Protein AF-A0A0V8QBP0-F1 (afdb_monomer_lite)

Foldseek 3Di:
DVPPDDPVVVVLVVVVVVVVVCCVPVVDPDDDDDDPVNQDPVNVVVVVVVVVVVVPPPPCLAPPDDLVPQDADADADLQAAGHWHDDDPVPLPDDDDLLVRGDALVSHYDQDPDPCLLALCVVVDPNDPVCVCLQQPFAVLQDLDADPSHVVRLSVLVSNQQVVCCVPPNPDDLAGDPSSLVNLLSLLLQLLSSRQSSQQLAFHFQPPPDCPDPDDDPDDRTHGPDDDDDDDDDPPPDPPAHNLSVLVSVVLVVVCVQPGPSSSSSSSSQSNRGGNNNHQWNDDPPDQWIAGSRRSDIDGDPDACVQKAFPVNDFEKEFQAFEFEPADQQAPVQQADGQFGFWTWIWTWIAGNPPRDIDTLIAIATLLRVLVCQCVVVHHYPQWHDDPLFIGGPQWFNLVHHYDYLVVVVCCVVPVPRVRSDPRYDDDPLQVVLCVVLVLPPDDRDHPSRLCRPQSNDNCLVVLLVQQEDQDPVRNVVSVVVVSHPGPSSRLSSLLVVLVSQLSNQLHGDHNDRVGTPRNSSSSSVVSCVVSVPPDSNVSNDDDDPDPDDDDDDDDDDDDDDDDDDDDDDDDDDDDDDDDDDDDDDDDDDDDDDDDADDAAQADADDPQFAKAFEAEPVRDGFFIWTWDWDWDQDPNDTDIAIAIETDGPVVVVPDDPVRHDYYDYPVVCVVLVVVVVVCVVVSNSVRRRYHYNDPVRVVSVVVVVVVSSVVVVPD

Structure (mmCIF, N/CA/C/O backbone):
data_AF-A0A0V8QBP0-F1
#
_entry.id   AF-A0A0V8QBP0-F1
#
loop_
_atom_site.group_PDB
_atom_site.id
_atom_site.type_symbol
_atom_site.label_atom_id
_atom_site.label_alt_id
_atom_site.label_comp_id
_atom_site.label_asym_id
_atom_site.label_entity_id
_atom_site.label_seq_id
_atom_site.pdbx_PDB_ins_code
_atom_site.Cartn_x
_atom_site.Cartn_y
_atom_site.Cartn_z
_atom_site.occupancy
_atom_site.B_iso_or_equiv
_atom_site.auth_seq_id
_atom_site.auth_comp_id
_atom_site.auth_asym_id
_atom_site.auth_atom_id
_atom_site.pdbx_PDB_model_num
ATOM 1 N N . MET A 1 1 ? 26.685 -10.539 -33.419 1.00 32.50 1 MET A N 1
ATOM 2 C CA . MET A 1 1 ? 27.625 -10.975 -34.487 1.00 32.50 1 MET A CA 1
ATOM 3 C C . MET A 1 1 ? 27.612 -10.022 -35.708 1.00 32.50 1 MET A C 1
ATOM 5 O O . MET A 1 1 ? 27.746 -10.480 -36.832 1.00 32.50 1 MET A O 1
ATOM 9 N N . ILE A 1 2 ? 27.546 -8.697 -35.481 1.00 26.34 2 ILE A N 1
ATOM 10 C CA . ILE A 1 2 ? 27.869 -7.609 -36.445 1.00 26.34 2 ILE A CA 1
ATOM 11 C C . ILE A 1 2 ? 29.167 -6.901 -35.980 1.00 26.34 2 ILE A C 1
ATOM 13 O O . ILE A 1 2 ? 29.446 -5.753 -36.273 1.00 26.34 2 ILE A O 1
ATOM 17 N N . SER A 1 3 ? 30.009 -7.604 -35.218 1.00 26.55 3 SER A N 1
ATOM 18 C CA . SER A 1 3 ? 31.314 -7.104 -34.760 1.00 26.55 3 SER A CA 1
ATOM 19 C C . SER A 1 3 ? 32.488 -7.785 -35.467 1.00 26.55 3 SER A C 1
ATOM 21 O O . SER A 1 3 ? 33.617 -7.735 -34.985 1.00 26.55 3 SER A O 1
ATOM 23 N N . LYS A 1 4 ? 32.250 -8.455 -36.608 1.00 28.00 4 LYS A N 1
ATOM 24 C CA . LYS A 1 4 ? 33.316 -9.187 -37.316 1.00 28.00 4 LYS A CA 1
ATOM 25 C C . LYS A 1 4 ? 33.377 -9.067 -38.839 1.00 28.00 4 LYS A C 1
ATOM 27 O O . LYS A 1 4 ? 34.291 -9.640 -39.417 1.00 28.00 4 LYS A O 1
ATOM 32 N N . TYR A 1 5 ? 32.500 -8.288 -39.466 1.00 27.28 5 TYR A N 1
ATOM 33 C CA . TYR A 1 5 ? 32.672 -7.864 -40.858 1.00 27.28 5 TYR A CA 1
ATOM 34 C C . TYR A 1 5 ? 32.459 -6.354 -40.917 1.00 27.28 5 TYR A C 1
ATOM 36 O O . TYR A 1 5 ? 31.420 -5.851 -40.498 1.00 27.28 5 TYR A O 1
ATOM 44 N N . GLY A 1 6 ? 33.519 -5.641 -41.292 1.00 29.17 6 GLY A N 1
ATOM 45 C CA . GLY A 1 6 ? 33.642 -4.200 -41.136 1.00 29.17 6 GLY A CA 1
ATOM 46 C C . GLY A 1 6 ? 32.717 -3.423 -42.064 1.00 29.17 6 GLY A C 1
ATOM 47 O O . GLY A 1 6 ? 32.607 -3.703 -43.255 1.00 29.17 6 GLY A O 1
ATOM 48 N N . THR A 1 7 ? 32.134 -2.361 -41.520 1.00 38.59 7 THR A N 1
ATOM 49 C CA . THR A 1 7 ? 31.443 -1.284 -42.241 1.00 38.59 7 THR A CA 1
ATOM 50 C C . THR A 1 7 ? 32.317 -0.599 -43.311 1.00 38.59 7 THR A C 1
ATOM 52 O O . THR A 1 7 ? 31.795 0.114 -44.167 1.00 38.59 7 THR A O 1
ATOM 55 N N . GLU A 1 8 ? 33.629 -0.852 -43.343 1.00 36.03 8 GLU A N 1
ATOM 56 C CA . GLU A 1 8 ? 34.547 -0.382 -44.391 1.00 36.03 8 GLU A CA 1
ATOM 57 C C . GLU A 1 8 ? 34.408 -1.137 -45.729 1.00 36.03 8 GLU A C 1
ATOM 59 O O . GLU A 1 8 ? 34.536 -0.512 -46.785 1.00 36.03 8 GLU A O 1
ATOM 64 N N . GLU A 1 9 ? 34.094 -2.441 -45.729 1.00 32.12 9 GLU A N 1
ATOM 65 C CA . GLU A 1 9 ? 33.969 -3.232 -46.969 1.00 32.12 9 GLU A CA 1
ATOM 66 C C . GLU A 1 9 ? 32.659 -2.925 -47.705 1.00 32.12 9 GLU A C 1
ATOM 68 O O . GLU A 1 9 ? 32.695 -2.610 -48.891 1.00 32.12 9 GLU A O 1
ATOM 73 N N . ALA A 1 10 ? 31.521 -2.876 -47.004 1.00 33.66 10 ALA A N 1
ATOM 74 C CA . ALA A 1 10 ? 30.214 -2.594 -47.615 1.00 33.66 10 ALA A CA 1
ATOM 75 C C . ALA A 1 10 ? 30.129 -1.182 -48.240 1.00 33.66 10 ALA A C 1
ATOM 77 O O . ALA A 1 10 ? 29.537 -0.985 -49.304 1.00 33.66 10 ALA A O 1
ATOM 78 N N . SER A 1 11 ? 30.789 -0.200 -47.618 1.00 39.66 11 SER A N 1
ATOM 79 C CA . SER A 1 11 ? 30.909 1.174 -48.132 1.00 39.66 11 SER A CA 1
ATOM 80 C C . SER A 1 11 ? 31.792 1.244 -49.383 1.00 39.66 11 SER A C 1
ATOM 82 O O . SER A 1 11 ? 31.509 1.980 -50.332 1.00 39.66 11 SER A O 1
ATOM 84 N N . SER A 1 12 ? 32.864 0.450 -49.394 1.00 35.91 12 SER A N 1
ATOM 85 C CA . SER A 1 12 ? 33.814 0.363 -50.501 1.00 35.91 12 SER A CA 1
ATOM 86 C C . SER A 1 12 ? 33.233 -0.401 -51.688 1.00 35.91 12 SER A C 1
ATOM 88 O O . SER A 1 12 ? 33.460 0.006 -52.826 1.00 35.91 12 SER A O 1
ATOM 90 N N . GLU A 1 13 ? 32.451 -1.453 -51.438 1.00 38.34 13 GLU A N 1
ATOM 91 C CA . GLU A 1 13 ? 31.750 -2.265 -52.438 1.00 38.34 13 GLU A CA 1
ATOM 92 C C . GLU A 1 13 ? 30.612 -1.497 -53.121 1.00 38.34 13 GLU A C 1
ATOM 94 O O . GLU A 1 13 ? 30.486 -1.567 -54.343 1.00 38.34 13 GLU A O 1
ATOM 99 N N . ALA A 1 14 ? 29.851 -0.676 -52.390 1.00 40.12 14 ALA A N 1
ATOM 100 C CA . ALA A 1 14 ? 28.838 0.205 -52.982 1.00 40.12 14 ALA A CA 1
ATOM 101 C C . ALA A 1 14 ? 29.464 1.296 -53.879 1.00 40.12 14 ALA A C 1
ATOM 103 O O . ALA A 1 14 ? 28.971 1.589 -54.976 1.00 40.12 14 ALA A O 1
ATOM 104 N N . LEU A 1 15 ? 30.604 1.859 -53.459 1.00 40.72 15 LEU A N 1
ATOM 105 C CA . LEU A 1 15 ? 31.385 2.808 -54.258 1.00 40.72 15 LEU A CA 1
ATOM 106 C C . LEU A 1 15 ? 32.004 2.128 -55.497 1.00 40.72 15 LEU A C 1
ATOM 108 O O . LEU A 1 15 ? 32.013 2.695 -56.589 1.00 40.72 15 LEU A O 1
ATOM 112 N N . LEU A 1 16 ? 32.493 0.895 -55.337 1.00 41.16 16 LEU A N 1
ATOM 113 C CA . LEU A 1 16 ? 33.014 0.023 -56.395 1.00 41.16 16 LEU A CA 1
ATOM 114 C C . LEU A 1 16 ? 31.950 -0.323 -57.436 1.00 41.16 16 LEU A C 1
ATOM 116 O O . LEU A 1 16 ? 32.213 -0.148 -58.621 1.00 41.16 16 LEU A O 1
ATOM 120 N N . ALA A 1 17 ? 30.760 -0.745 -57.009 1.00 42.69 17 ALA A N 1
ATOM 121 C CA . ALA A 1 17 ? 29.643 -1.088 -57.885 1.00 42.69 17 ALA A CA 1
ATOM 122 C C . ALA A 1 17 ? 29.176 0.126 -58.703 1.00 42.69 17 ALA A C 1
ATOM 124 O O . ALA A 1 17 ? 28.944 0.021 -59.908 1.00 42.69 17 ALA A O 1
ATOM 125 N N . THR A 1 18 ? 29.143 1.308 -58.078 1.00 42.66 18 THR A N 1
ATOM 126 C CA . THR A 1 18 ? 28.829 2.578 -58.750 1.00 42.66 18 THR A CA 1
ATOM 127 C C . THR A 1 18 ? 29.888 2.943 -59.802 1.00 42.66 18 THR A C 1
ATOM 129 O O . THR A 1 18 ? 29.560 3.346 -60.922 1.00 42.66 18 THR A O 1
ATOM 132 N N . LEU A 1 19 ? 31.174 2.765 -59.478 1.00 44.19 19 LEU A N 1
ATOM 133 C CA . LEU A 1 19 ? 32.294 3.045 -60.384 1.00 44.19 19 LEU A CA 1
ATOM 134 C C . LEU A 1 19 ? 32.425 2.024 -61.529 1.00 44.19 19 LEU A C 1
ATOM 136 O O . LEU A 1 19 ? 32.733 2.428 -62.653 1.00 44.19 19 LEU A O 1
ATOM 140 N N . ASP A 1 20 ? 32.175 0.736 -61.279 1.00 43.06 20 ASP A N 1
ATOM 141 C CA . ASP A 1 20 ? 32.227 -0.325 -62.294 1.00 43.06 20 ASP A CA 1
ATOM 142 C C . ASP A 1 20 ? 31.045 -0.242 -63.265 1.00 43.06 20 ASP A C 1
ATOM 144 O O . ASP A 1 20 ? 31.242 -0.415 -64.469 1.00 43.06 20 ASP A O 1
ATOM 148 N N . TYR A 1 21 ? 29.855 0.153 -62.800 1.00 42.12 21 TYR A N 1
ATOM 149 C CA . TYR A 1 21 ? 28.716 0.458 -63.671 1.00 42.12 21 TYR A CA 1
ATOM 150 C C . TYR A 1 21 ? 29.011 1.648 -64.606 1.00 42.12 21 TYR A C 1
ATOM 152 O O . TYR A 1 21 ? 28.792 1.568 -65.819 1.00 42.12 21 TYR A O 1
ATOM 160 N N . CYS A 1 22 ? 29.620 2.720 -64.082 1.00 39.38 22 CYS A N 1
ATOM 161 C CA . CYS A 1 22 ? 30.033 3.878 -64.887 1.00 39.38 22 CYS A CA 1
ATOM 162 C C . CYS A 1 22 ? 31.108 3.515 -65.925 1.00 39.38 22 CYS A C 1
ATOM 164 O O . CYS A 1 22 ? 31.083 4.008 -67.053 1.00 39.38 22 CYS A O 1
ATOM 166 N N . LYS A 1 23 ? 32.038 2.620 -65.575 1.00 41.31 23 LYS A N 1
ATOM 167 C CA . LYS A 1 23 ? 33.075 2.119 -66.489 1.00 41.31 23 LYS A CA 1
ATOM 168 C C . LYS A 1 23 ? 32.512 1.208 -67.580 1.00 41.31 23 LYS A C 1
ATOM 170 O O . LYS A 1 23 ? 32.940 1.309 -68.729 1.00 41.31 23 LYS A O 1
ATOM 175 N N . TYR A 1 24 ? 31.582 0.325 -67.221 1.00 37.59 24 TYR A N 1
ATOM 176 C CA . TYR A 1 24 ? 31.055 -0.715 -68.104 1.00 37.59 24 TYR A CA 1
ATOM 177 C C . TYR A 1 24 ? 30.018 -0.186 -69.106 1.00 37.59 24 TYR A C 1
ATOM 179 O O . TYR A 1 24 ? 29.959 -0.680 -70.231 1.00 37.59 24 TYR A O 1
ATOM 187 N N . HIS A 1 25 ? 29.231 0.837 -68.754 1.00 37.62 25 HIS A N 1
ATOM 188 C CA . HIS A 1 25 ? 28.174 1.355 -69.636 1.00 37.62 25 HIS A CA 1
ATOM 189 C C . HIS A 1 25 ? 28.505 2.648 -70.383 1.00 37.62 25 HIS A C 1
ATOM 191 O O . HIS A 1 25 ? 27.917 2.887 -71.436 1.00 37.62 25 HIS A O 1
ATOM 197 N N . LEU A 1 26 ? 29.460 3.457 -69.914 1.00 38.53 26 LEU A N 1
ATOM 198 C CA . LEU A 1 26 ? 29.772 4.743 -70.558 1.00 38.53 26 LEU A CA 1
ATOM 199 C C . LEU A 1 26 ? 31.057 4.723 -71.395 1.00 38.53 26 LEU A C 1
ATOM 201 O O . LEU A 1 26 ? 31.324 5.680 -72.115 1.00 38.53 26 LEU A O 1
ATOM 205 N N . GLY A 1 27 ? 31.859 3.653 -71.333 1.00 39.88 27 GLY A N 1
ATOM 206 C CA . GLY A 1 27 ? 33.025 3.455 -72.207 1.00 39.88 27 GLY A CA 1
ATOM 207 C C . GLY A 1 27 ? 34.069 4.585 -72.188 1.00 39.88 27 GLY A C 1
ATOM 208 O O . GLY A 1 27 ? 34.826 4.729 -73.146 1.00 39.88 27 GLY A O 1
ATOM 209 N N . CYS A 1 28 ? 34.111 5.414 -71.141 1.00 36.81 28 CYS A N 1
ATOM 210 C CA . CYS A 1 28 ? 34.934 6.624 -71.103 1.00 36.81 28 CYS A CA 1
ATOM 211 C C . CYS A 1 28 ? 36.284 6.404 -70.403 1.00 36.81 28 CYS A C 1
ATOM 213 O O . CYS A 1 28 ? 36.354 5.957 -69.260 1.00 36.81 28 CYS A O 1
ATOM 215 N N . THR A 1 29 ? 37.366 6.788 -71.084 1.00 34.78 29 THR A N 1
ATOM 216 C CA . THR A 1 29 ? 38.753 6.840 -70.580 1.00 34.78 29 THR A CA 1
ATOM 217 C C . THR A 1 29 ? 39.178 8.240 -70.112 1.00 34.78 29 THR A C 1
ATOM 219 O O . THR A 1 29 ? 40.355 8.468 -69.835 1.00 34.78 29 THR A O 1
ATOM 222 N N . THR A 1 30 ? 38.242 9.182 -69.975 1.00 32.78 30 THR A N 1
ATOM 223 C CA . THR A 1 30 ? 38.487 10.558 -69.511 1.00 32.78 30 THR A CA 1
ATOM 224 C C . THR A 1 30 ? 37.478 10.982 -68.434 1.00 32.78 30 THR A C 1
ATOM 226 O O . THR A 1 30 ? 36.337 10.518 -68.453 1.00 32.78 30 THR A O 1
ATOM 229 N N . PRO A 1 31 ? 37.879 11.830 -67.463 1.00 33.97 31 PRO A N 1
ATOM 230 C CA . PRO A 1 31 ? 37.050 12.152 -66.304 1.00 33.97 31 PRO A CA 1
ATOM 231 C C . PRO A 1 31 ? 35.886 13.074 -66.691 1.00 33.97 31 PRO A C 1
ATOM 233 O O . PRO A 1 31 ? 36.098 14.178 -67.189 1.00 33.97 31 PRO A O 1
ATOM 236 N N . TYR A 1 32 ? 34.659 12.613 -66.443 1.00 32.12 32 TYR A N 1
ATOM 237 C CA . TYR A 1 32 ? 33.412 13.355 -66.646 1.00 32.12 32 TYR A CA 1
ATOM 238 C C . TYR A 1 32 ? 32.891 13.871 -65.296 1.00 32.12 32 TYR A C 1
ATOM 240 O O . TYR A 1 32 ? 32.918 13.146 -64.300 1.00 32.12 32 TYR A O 1
ATOM 248 N N . SER A 1 33 ? 32.417 15.116 -65.242 1.00 32.59 33 SER A N 1
ATOM 249 C CA . SER A 1 33 ? 31.764 15.667 -64.048 1.00 32.59 33 SER A CA 1
ATOM 250 C C . SER A 1 33 ? 30.331 15.143 -63.959 1.00 32.59 33 SER A C 1
ATOM 252 O O . SER A 1 33 ? 29.507 15.438 -64.823 1.00 32.59 33 SER A O 1
ATOM 254 N N . ILE A 1 34 ? 30.032 14.359 -62.923 1.00 34.88 34 ILE A N 1
ATOM 255 C CA . ILE A 1 34 ? 28.669 13.912 -62.621 1.00 34.88 34 ILE A CA 1
ATOM 256 C C . ILE A 1 34 ? 27.937 15.085 -61.961 1.00 34.88 34 ILE A C 1
ATOM 258 O O . ILE A 1 34 ? 28.209 15.427 -60.813 1.00 34.88 34 ILE A O 1
ATOM 262 N N . THR A 1 35 ? 27.038 15.736 -62.695 1.00 34.62 35 THR A N 1
ATOM 263 C CA . THR A 1 35 ? 26.031 16.644 -62.132 1.00 34.62 35 THR A CA 1
ATOM 264 C C . THR A 1 35 ? 24.774 15.849 -61.768 1.00 34.62 35 THR A C 1
ATOM 266 O O . THR A 1 35 ? 24.505 14.809 -62.366 1.00 34.62 35 THR A O 1
ATOM 269 N N . ILE A 1 36 ? 23.998 16.331 -60.787 1.00 35.78 36 ILE A N 1
ATOM 270 C CA . ILE A 1 36 ? 22.762 15.693 -60.272 1.00 35.78 36 ILE A CA 1
ATOM 271 C C . ILE A 1 36 ? 21.750 15.370 -61.390 1.00 35.78 36 ILE A C 1
ATOM 273 O O . ILE A 1 36 ? 20.973 14.429 -61.272 1.00 35.78 36 ILE A O 1
ATOM 277 N N . GLU A 1 37 ? 21.805 16.095 -62.506 1.00 36.41 37 GLU A N 1
ATOM 278 C CA . GLU A 1 37 ? 20.960 15.894 -63.689 1.00 36.41 37 GLU A CA 1
ATOM 279 C C . GLU A 1 37 ? 21.297 14.620 -64.495 1.00 36.41 37 GLU A C 1
ATOM 281 O O . GLU A 1 37 ? 20.485 14.183 -65.305 1.00 36.41 37 GLU A O 1
ATOM 286 N N . ASN A 1 38 ? 22.464 14.002 -64.264 1.00 37.41 38 ASN A N 1
ATOM 287 C CA . ASN A 1 38 ? 22.955 12.830 -65.006 1.00 37.41 38 ASN A CA 1
ATOM 288 C C . ASN A 1 38 ? 22.747 11.496 -64.268 1.00 37.41 38 ASN A C 1
ATOM 290 O O . ASN A 1 38 ? 23.162 10.447 -64.761 1.00 37.41 38 ASN A O 1
ATOM 294 N N . ILE A 1 39 ? 22.141 11.525 -63.081 1.00 42.56 39 ILE A N 1
ATOM 295 C CA . ILE A 1 39 ? 21.804 10.325 -62.316 1.00 42.56 39 ILE A CA 1
ATOM 296 C C . ILE A 1 39 ? 20.421 9.871 -62.784 1.00 42.56 39 ILE A C 1
ATOM 298 O O . ILE A 1 39 ? 19.451 10.617 -62.640 1.00 42.56 39 ILE A O 1
ATOM 302 N N . SER A 1 40 ? 20.315 8.678 -63.383 1.00 43.34 40 SER A N 1
ATOM 303 C CA . SER A 1 40 ? 19.011 8.200 -63.846 1.00 43.34 40 SER A CA 1
ATOM 304 C C . SER A 1 40 ? 18.054 8.060 -62.648 1.00 43.34 40 SER A C 1
ATOM 306 O O . SER A 1 40 ? 18.477 7.641 -61.564 1.00 43.34 40 SER A O 1
ATOM 308 N N . PRO A 1 41 ? 16.760 8.390 -62.808 1.00 45.94 41 PRO A N 1
ATOM 309 C CA . PRO A 1 41 ? 15.767 8.200 -61.750 1.00 45.94 41 PRO A CA 1
ATOM 310 C C . PRO A 1 41 ? 15.718 6.754 -61.233 1.00 45.94 41 PRO A C 1
ATOM 312 O O . PRO A 1 41 ? 15.451 6.531 -60.056 1.00 45.94 41 PRO A O 1
ATOM 315 N N . GLU A 1 42 ? 16.024 5.790 -62.105 1.00 44.88 42 GLU A N 1
ATOM 316 C CA . GLU A 1 42 ? 16.112 4.360 -61.793 1.00 44.88 42 GLU A CA 1
ATOM 317 C C . GLU A 1 42 ? 17.299 4.052 -60.874 1.00 44.88 42 GLU A C 1
ATOM 319 O O . GLU A 1 42 ? 17.108 3.405 -59.852 1.00 44.88 42 GLU A O 1
ATOM 324 N N . PHE A 1 43 ? 18.487 4.608 -61.139 1.00 43.00 43 PHE A N 1
ATOM 325 C CA . PHE A 1 43 ? 19.648 4.447 -60.259 1.00 43.00 43 PHE A CA 1
ATOM 326 C C . PHE A 1 43 ? 19.409 5.070 -58.878 1.00 43.00 43 PHE A C 1
ATOM 328 O O . PHE A 1 43 ? 19.779 4.490 -57.857 1.00 43.00 43 PHE A O 1
ATOM 335 N N . PHE A 1 44 ? 18.761 6.240 -58.820 1.00 43.59 44 PHE A N 1
ATOM 336 C CA . PHE A 1 44 ? 18.409 6.872 -57.546 1.00 43.59 44 PHE A CA 1
ATOM 337 C C . PHE A 1 44 ? 17.381 6.041 -56.765 1.00 43.59 44 PHE A C 1
ATOM 339 O O . PHE A 1 44 ? 17.505 5.899 -55.550 1.00 43.59 44 PHE A O 1
ATOM 346 N N . ALA A 1 45 ? 16.393 5.459 -57.449 1.00 46.69 45 ALA A N 1
ATOM 347 C CA . ALA A 1 45 ? 15.400 4.584 -56.835 1.00 46.69 45 ALA A CA 1
ATOM 348 C C . ALA A 1 45 ? 16.010 3.261 -56.340 1.00 46.69 45 ALA A C 1
ATOM 350 O O . ALA A 1 45 ? 15.733 2.858 -55.214 1.00 46.69 45 ALA A O 1
ATOM 351 N N . GLU A 1 46 ? 16.878 2.622 -57.128 1.00 45.41 46 GLU A N 1
ATOM 352 C CA . GLU A 1 46 ? 17.554 1.370 -56.761 1.00 45.41 46 GLU A CA 1
ATOM 353 C C . GLU A 1 46 ? 18.552 1.567 -55.616 1.00 45.41 46 GLU A C 1
ATOM 355 O O . GLU A 1 46 ? 18.570 0.783 -54.671 1.00 45.41 46 GLU A O 1
ATOM 360 N N . THR A 1 47 ? 19.329 2.654 -55.640 1.00 42.34 47 THR A N 1
ATOM 361 C CA . THR A 1 47 ? 20.279 2.976 -54.562 1.00 42.34 47 THR A CA 1
ATOM 362 C C . THR A 1 47 ? 19.547 3.329 -53.272 1.00 42.34 47 THR A C 1
ATOM 364 O O . THR A 1 47 ? 19.966 2.924 -52.193 1.00 42.34 47 THR A O 1
ATOM 367 N N . ARG A 1 48 ? 18.421 4.047 -53.367 1.00 42.91 48 ARG A N 1
ATOM 368 C CA . ARG A 1 48 ? 17.559 4.328 -52.217 1.00 42.91 48 ARG A CA 1
ATOM 369 C C . ARG A 1 48 ? 16.954 3.049 -51.647 1.00 42.91 48 ARG A C 1
ATOM 371 O O . ARG A 1 48 ? 17.045 2.857 -50.445 1.00 42.91 48 ARG A O 1
ATOM 378 N N . ALA A 1 49 ? 16.420 2.165 -52.488 1.00 45.75 49 ALA A N 1
ATOM 379 C CA . ALA A 1 49 ? 15.875 0.879 -52.055 1.00 45.75 49 ALA A CA 1
ATOM 380 C C . ALA A 1 49 ? 16.950 -0.020 -51.419 1.00 45.75 49 ALA A C 1
ATOM 382 O O . ALA A 1 49 ? 16.684 -0.696 -50.431 1.00 45.75 49 ALA A O 1
ATOM 383 N N . PHE A 1 50 ? 18.180 0.008 -51.939 1.00 42.72 50 PHE A N 1
ATOM 384 C CA . PHE A 1 50 ? 19.314 -0.720 -51.376 1.00 42.72 50 PHE A CA 1
ATOM 385 C C . PHE A 1 50 ? 19.779 -0.135 -50.032 1.00 42.72 50 PHE A C 1
ATOM 387 O O . PHE A 1 50 ? 19.956 -0.881 -49.073 1.00 42.72 50 PHE A O 1
ATOM 394 N N . LEU A 1 51 ? 19.911 1.190 -49.910 1.00 39.94 51 LEU A N 1
ATOM 395 C CA . LEU A 1 51 ? 20.242 1.851 -48.641 1.00 39.94 51 LEU A CA 1
ATOM 396 C C . LEU A 1 51 ? 19.130 1.688 -47.596 1.00 39.94 51 LEU A C 1
ATOM 398 O O . LEU A 1 51 ? 19.429 1.454 -46.431 1.00 39.94 51 LEU A O 1
ATOM 402 N N . GLU A 1 52 ? 17.862 1.748 -48.008 1.00 40.72 52 GLU A N 1
ATOM 403 C CA . GLU A 1 52 ? 16.715 1.409 -47.160 1.00 40.72 52 GLU A CA 1
ATOM 404 C C . GLU A 1 52 ? 16.788 -0.067 -46.737 1.00 40.72 52 GLU A C 1
ATOM 406 O O . GLU A 1 52 ? 16.583 -0.356 -45.565 1.00 40.72 52 GLU A O 1
ATOM 411 N N . SER A 1 53 ? 17.196 -0.990 -47.619 1.00 40.47 53 SER A N 1
ATOM 412 C CA . SER A 1 53 ? 17.394 -2.407 -47.264 1.00 40.47 53 SER A CA 1
ATOM 413 C C . SER A 1 53 ? 18.571 -2.661 -46.309 1.00 40.47 53 SER A C 1
ATOM 415 O O . SER A 1 53 ? 18.531 -3.621 -45.545 1.00 40.47 53 SER A O 1
ATOM 417 N N . LEU A 1 54 ? 19.591 -1.794 -46.312 1.00 37.75 54 LEU A N 1
ATOM 418 C CA . LEU A 1 54 ? 20.724 -1.838 -45.378 1.00 37.75 54 LEU A CA 1
ATOM 419 C C . LEU A 1 54 ? 20.400 -1.164 -44.035 1.00 37.75 54 LEU A C 1
ATOM 421 O O . LEU A 1 54 ? 20.899 -1.599 -43.003 1.00 37.75 54 LEU A O 1
ATOM 425 N N . ALA A 1 55 ? 19.550 -0.133 -44.031 1.00 39.41 55 ALA A N 1
ATOM 426 C CA . ALA A 1 55 ? 19.009 0.481 -42.817 1.00 39.41 55 ALA A CA 1
ATOM 427 C C . ALA A 1 55 ? 17.927 -0.388 -42.140 1.00 39.41 55 ALA A C 1
ATOM 429 O O . ALA A 1 55 ? 17.629 -0.189 -40.966 1.00 39.41 55 ALA A O 1
ATOM 430 N N . LEU A 1 56 ? 17.356 -1.350 -42.877 1.00 38.31 56 LEU A N 1
ATOM 431 C CA . LEU A 1 56 ? 16.302 -2.275 -42.445 1.00 38.31 56 LEU A CA 1
ATOM 432 C C . LEU A 1 56 ? 16.799 -3.689 -42.116 1.00 38.31 56 LEU A C 1
ATOM 434 O O . LEU A 1 56 ? 15.976 -4.598 -41.994 1.00 38.31 56 LEU A O 1
ATOM 438 N N . SER A 1 57 ? 18.098 -3.918 -41.897 1.00 41.31 57 SER A N 1
ATOM 439 C CA . SER A 1 57 ? 18.451 -5.057 -41.045 1.00 41.31 57 SER A CA 1
ATOM 440 C C . SER A 1 57 ? 18.079 -4.679 -39.611 1.00 41.31 57 SER A C 1
ATOM 442 O O . SER A 1 57 ? 18.938 -4.268 -38.832 1.00 41.31 57 SER A O 1
ATOM 444 N N . GLU A 1 58 ? 16.781 -4.734 -39.295 1.00 46.94 58 GLU A N 1
ATOM 445 C CA . GLU A 1 58 ? 16.277 -4.698 -37.928 1.00 46.94 58 GLU A CA 1
ATOM 446 C C . GLU A 1 58 ? 17.101 -5.716 -37.146 1.00 46.94 58 GLU A C 1
ATOM 448 O O . GLU A 1 58 ? 16.992 -6.926 -37.358 1.00 46.94 58 GLU A O 1
ATOM 453 N N . VAL A 1 59 ? 17.987 -5.238 -36.274 1.00 49.81 59 VAL A N 1
ATOM 454 C CA . VAL A 1 59 ? 18.524 -6.100 -35.234 1.00 49.81 59 VAL A CA 1
ATOM 455 C C . VAL A 1 59 ? 17.319 -6.400 -34.360 1.00 49.81 59 VAL A C 1
ATOM 457 O O . VAL A 1 59 ? 16.898 -5.568 -33.562 1.00 49.81 59 VAL A O 1
ATOM 460 N N . THR A 1 60 ? 16.673 -7.539 -34.597 1.00 56.84 60 THR A N 1
ATOM 461 C CA . THR A 1 60 ? 15.527 -7.965 -33.802 1.00 56.84 60 THR A CA 1
ATOM 462 C C . THR A 1 60 ? 16.060 -8.353 -32.431 1.00 56.84 60 THR A C 1
ATOM 464 O O . THR A 1 60 ? 16.539 -9.467 -32.223 1.00 56.84 60 THR A O 1
ATOM 467 N N . VAL A 1 61 ? 16.033 -7.382 -31.521 1.00 67.69 61 VAL A N 1
ATOM 468 C CA . VAL A 1 61 ? 16.394 -7.521 -30.105 1.00 67.69 61 VAL A CA 1
ATOM 469 C C . VAL A 1 61 ? 15.472 -8.528 -29.414 1.00 67.69 61 VAL A C 1
ATOM 471 O O . VAL A 1 61 ? 15.883 -9.249 -28.510 1.00 67.69 61 VAL A O 1
ATOM 474 N N . PHE A 1 62 ? 14.228 -8.609 -29.885 1.00 73.25 62 PHE A N 1
ATOM 475 C CA . PHE A 1 62 ? 13.187 -9.437 -29.306 1.00 73.25 62 PHE A CA 1
ATOM 476 C C . PHE A 1 62 ? 13.252 -10.877 -29.821 1.00 73.25 62 PHE A C 1
ATOM 478 O O . PHE A 1 62 ? 13.214 -11.132 -31.024 1.00 73.25 62 PHE A O 1
ATOM 485 N N . LYS A 1 63 ? 13.307 -11.833 -28.893 1.00 72.44 63 LYS A N 1
ATOM 486 C CA . LYS A 1 63 ? 13.266 -13.277 -29.165 1.00 72.44 63 LYS A CA 1
ATOM 487 C C . LYS A 1 63 ? 11.828 -13.786 -29.248 1.00 72.44 63 LYS A C 1
ATOM 489 O O . LYS A 1 63 ? 11.568 -14.806 -29.885 1.00 72.44 63 LYS A O 1
ATOM 494 N N . HIS A 1 64 ? 10.902 -13.076 -28.604 1.00 67.00 64 HIS A N 1
ATOM 495 C CA . HIS A 1 64 ? 9.515 -13.503 -28.411 1.00 67.00 64 HIS A CA 1
ATOM 496 C C . HIS A 1 64 ? 8.474 -12.660 -29.168 1.00 67.00 64 HIS A C 1
ATOM 498 O O . HIS A 1 64 ? 7.273 -12.860 -28.978 1.00 67.00 64 HIS A O 1
ATOM 504 N N . MET A 1 65 ? 8.901 -11.737 -30.035 1.00 72.88 65 MET A N 1
ATOM 505 C CA . MET A 1 65 ? 8.003 -10.924 -30.861 1.00 72.88 65 MET A CA 1
ATOM 506 C C . MET A 1 65 ? 8.693 -10.362 -32.106 1.00 72.88 65 MET A C 1
ATOM 508 O O . MET A 1 65 ? 9.906 -10.169 -32.118 1.00 72.88 65 MET A O 1
ATOM 512 N N . ASP A 1 66 ? 7.896 -10.060 -33.130 1.00 70.56 66 ASP A N 1
ATOM 513 C CA . ASP A 1 66 ? 8.365 -9.356 -34.322 1.00 70.56 66 ASP A CA 1
ATOM 514 C C . ASP A 1 66 ? 8.648 -7.879 -33.995 1.00 70.56 66 ASP A C 1
ATOM 516 O O . ASP A 1 66 ? 7.960 -7.270 -33.174 1.00 70.56 66 ASP A O 1
ATOM 520 N N . ALA A 1 67 ? 9.619 -7.253 -34.664 1.00 67.19 67 ALA A N 1
ATOM 521 C CA . ALA A 1 67 ? 9.927 -5.835 -34.444 1.00 67.19 67 ALA A CA 1
ATOM 522 C C . ALA A 1 67 ? 8.731 -4.910 -34.748 1.00 67.19 67 ALA A C 1
ATOM 524 O O . ALA A 1 67 ? 8.518 -3.926 -34.045 1.00 67.19 67 ALA A O 1
ATOM 525 N N . ALA A 1 68 ? 7.884 -5.275 -35.717 1.00 70.69 68 ALA A N 1
ATOM 526 C CA . ALA A 1 68 ? 6.649 -4.553 -36.042 1.00 70.69 68 ALA A CA 1
ATOM 527 C C . ALA A 1 68 ? 5.619 -4.523 -34.893 1.00 70.69 68 ALA A C 1
ATOM 529 O O . ALA A 1 68 ? 4.717 -3.681 -34.884 1.00 70.69 68 ALA A O 1
ATOM 530 N N . ASP A 1 69 ? 5.741 -5.438 -33.929 1.00 78.94 69 ASP A N 1
ATOM 531 C CA . ASP A 1 69 ? 4.886 -5.497 -32.749 1.00 78.94 69 ASP A CA 1
ATOM 532 C C . ASP A 1 69 ? 5.377 -4.595 -31.605 1.00 78.94 69 ASP A C 1
ATOM 534 O O . ASP A 1 69 ? 4.655 -4.441 -30.617 1.00 78.94 69 ASP A O 1
ATOM 538 N N . ASN A 1 70 ? 6.571 -3.998 -31.720 1.00 84.81 70 ASN A N 1
ATOM 539 C CA . ASN A 1 70 ? 7.122 -3.061 -30.742 1.00 84.81 70 ASN A CA 1
ATOM 540 C C . ASN A 1 70 ? 6.441 -1.699 -30.875 1.00 84.81 70 ASN A C 1
ATOM 542 O O . ASN A 1 70 ? 6.947 -0.783 -31.514 1.00 84.81 70 ASN A O 1
ATOM 546 N N . ARG A 1 71 ? 5.239 -1.592 -30.314 1.00 85.88 71 ARG A N 1
ATOM 547 C CA . ARG A 1 71 ? 4.433 -0.372 -30.341 1.00 85.88 71 ARG A CA 1
ATOM 548 C C . ARG A 1 71 ? 3.599 -0.260 -29.081 1.00 85.88 71 ARG A C 1
ATOM 550 O O . ARG A 1 71 ? 3.079 -1.259 -28.587 1.00 85.88 71 ARG A O 1
ATOM 557 N N . THR A 1 72 ? 3.402 0.965 -28.614 1.00 90.06 72 THR A N 1
ATOM 558 C CA . THR A 1 72 ? 2.512 1.228 -27.480 1.00 90.06 72 THR A CA 1
ATOM 559 C C . THR A 1 72 ? 1.075 0.813 -27.820 1.00 90.06 72 THR A C 1
ATOM 561 O O . THR A 1 72 ? 0.555 1.166 -28.882 1.00 90.06 72 THR A O 1
ATOM 564 N N . VAL A 1 73 ? 0.426 0.060 -26.927 1.00 92.06 73 VAL A N 1
ATOM 565 C CA . VAL A 1 73 ? -0.955 -0.423 -27.097 1.00 92.06 73 VAL A CA 1
ATOM 566 C C . VAL A 1 73 ? -1.876 0.238 -26.074 1.00 92.06 73 VAL A C 1
ATOM 568 O O . VAL A 1 73 ? -1.577 0.265 -24.884 1.00 92.06 73 VAL A O 1
ATOM 571 N N . PHE A 1 74 ? -3.026 0.734 -26.542 1.00 94.56 74 PHE A N 1
ATOM 572 C CA . PHE A 1 74 ? -4.065 1.285 -25.674 1.00 94.56 74 PHE A CA 1
ATOM 573 C C . PHE A 1 74 ? -4.921 0.173 -25.050 1.00 94.56 74 PHE A C 1
ATOM 575 O O . PHE A 1 74 ? -5.457 -0.682 -25.760 1.00 94.56 74 PHE A O 1
ATOM 582 N N . GLN A 1 75 ? -5.108 0.233 -23.735 1.00 94.19 75 GLN A N 1
ATOM 583 C CA . GLN A 1 75 ? -5.940 -0.666 -22.944 1.00 94.19 75 GLN A CA 1
ATOM 584 C C . GLN A 1 75 ? -7.297 -0.016 -22.642 1.00 94.19 75 GLN A C 1
ATOM 586 O O . GLN A 1 75 ? -7.376 1.024 -21.986 1.00 94.19 75 GLN A O 1
ATOM 591 N N . ASN A 1 76 ? -8.381 -0.664 -23.071 1.00 90.62 76 ASN A N 1
ATOM 592 C CA . ASN A 1 76 ? -9.747 -0.305 -22.679 1.00 90.62 76 ASN A CA 1
ATOM 593 C C . ASN A 1 76 ? -10.125 -0.926 -21.325 1.00 90.62 76 ASN A C 1
ATOM 595 O O . ASN A 1 76 ? -10.978 -0.400 -20.614 1.00 90.62 76 ASN A O 1
ATOM 599 N N . SER A 1 77 ? -9.505 -2.054 -20.979 1.00 91.62 77 SER A N 1
ATOM 600 C CA . SER A 1 77 ? -9.695 -2.793 -19.732 1.00 91.62 77 SER A CA 1
ATOM 601 C C . SER A 1 77 ? -8.349 -3.159 -19.108 1.00 91.62 77 SER A C 1
ATOM 603 O O . SER A 1 77 ? -7.376 -3.408 -19.815 1.00 91.62 77 SER A O 1
ATOM 605 N N . CYS A 1 78 ? -8.304 -3.295 -17.779 1.00 90.19 78 CYS A N 1
ATOM 606 C CA . CYS A 1 78 ? -7.119 -3.752 -17.035 1.00 90.19 78 CYS A CA 1
ATOM 607 C C . CYS A 1 78 ? -6.652 -5.183 -17.391 1.00 90.19 78 CYS A C 1
ATOM 609 O O . CYS A 1 78 ? -5.599 -5.634 -16.939 1.00 90.19 78 CYS A O 1
ATOM 611 N N . THR A 1 79 ? -7.438 -5.908 -18.191 1.00 93.12 79 THR A N 1
ATOM 612 C CA . THR A 1 79 ? -7.122 -7.256 -18.697 1.00 93.12 79 THR A CA 1
ATOM 613 C C . THR A 1 79 ? -6.599 -7.269 -20.136 1.00 93.12 79 THR A C 1
ATOM 615 O O . THR A 1 79 ? -6.158 -8.318 -20.606 1.00 93.12 79 THR A O 1
ATOM 618 N N . ASP A 1 80 ? -6.616 -6.124 -20.825 1.00 94.50 80 ASP A N 1
ATOM 619 C CA . ASP A 1 80 ? -6.073 -5.997 -22.177 1.00 94.50 80 ASP A CA 1
ATOM 620 C C . ASP A 1 80 ? -4.542 -6.100 -22.150 1.00 94.50 80 ASP A C 1
ATOM 622 O O . ASP A 1 80 ? -3.904 -5.859 -21.121 1.00 94.50 80 ASP A O 1
ATOM 626 N N . THR A 1 81 ? -3.929 -6.452 -23.280 1.00 93.19 81 THR A N 1
ATOM 627 C CA . THR A 1 81 ? -2.466 -6.527 -23.401 1.00 93.19 81 THR A CA 1
ATOM 628 C C . THR A 1 81 ? -1.825 -5.188 -23.055 1.00 93.19 81 THR A C 1
ATOM 630 O O . THR A 1 81 ? -2.152 -4.168 -23.659 1.00 93.19 81 THR A O 1
ATOM 633 N N . VAL A 1 82 ? -0.904 -5.204 -22.091 1.00 93.00 82 VAL A N 1
ATOM 634 C CA . VAL A 1 82 ? -0.059 -4.050 -21.774 1.00 93.00 82 VAL A CA 1
ATOM 635 C C . VAL A 1 82 ? 1.177 -4.101 -22.662 1.00 93.00 82 VAL A C 1
ATOM 637 O O . VAL A 1 82 ? 1.783 -5.161 -22.808 1.00 93.00 82 VAL A O 1
ATOM 640 N N . PHE A 1 83 ? 1.531 -2.979 -23.287 1.00 93.38 83 PHE A N 1
ATOM 641 C CA . PHE A 1 83 ? 2.785 -2.834 -24.020 1.00 93.38 83 PHE A CA 1
ATOM 642 C C . PHE A 1 83 ? 3.109 -1.349 -24.199 1.00 93.38 83 PHE A C 1
ATOM 644 O O . PHE A 1 83 ? 2.263 -0.592 -24.680 1.00 93.38 83 PHE A O 1
ATOM 651 N N . ILE A 1 84 ? 4.322 -0.943 -23.830 1.00 92.00 84 ILE A N 1
ATOM 652 C CA . ILE A 1 84 ? 4.886 0.377 -24.133 1.00 92.00 84 ILE A CA 1
ATOM 653 C C . ILE A 1 84 ? 6.038 0.148 -25.106 1.00 92.00 84 ILE A C 1
ATOM 655 O O . ILE A 1 84 ? 6.806 -0.795 -24.950 1.00 92.00 84 ILE A O 1
ATOM 659 N N . GLU A 1 85 ? 6.116 0.973 -26.141 1.00 87.94 85 GLU A N 1
ATOM 660 C CA . GLU A 1 85 ? 7.182 0.885 -27.137 1.00 87.94 85 GLU A CA 1
ATOM 661 C C . GLU A 1 85 ? 8.566 1.015 -26.488 1.00 87.94 85 GLU A C 1
ATOM 663 O O . GLU A 1 85 ? 8.827 1.954 -25.734 1.00 87.94 85 GLU A O 1
ATOM 668 N N . LEU A 1 86 ? 9.448 0.065 -26.797 1.00 85.31 86 LEU A N 1
ATOM 669 C CA . LEU A 1 86 ? 10.834 0.073 -26.350 1.00 85.31 86 LEU A CA 1
ATOM 670 C C . LEU A 1 86 ? 11.708 0.756 -27.408 1.00 85.31 86 LEU A C 1
ATOM 672 O O . LEU A 1 86 ? 11.565 0.462 -28.598 1.00 85.31 86 LEU A O 1
ATOM 676 N N . PRO A 1 87 ? 12.628 1.650 -27.020 1.00 79.00 87 PRO A N 1
ATOM 677 C CA . PRO A 1 87 ? 13.508 2.301 -27.976 1.00 79.00 87 PRO A CA 1
ATOM 678 C C . PRO A 1 87 ? 14.452 1.282 -28.614 1.00 79.00 87 PRO A C 1
ATOM 680 O O . PRO A 1 87 ? 14.786 0.251 -28.027 1.00 79.00 87 PRO A O 1
ATOM 683 N N . ASN A 1 88 ? 14.932 1.589 -29.817 1.00 72.25 88 ASN A N 1
ATOM 684 C CA . ASN A 1 88 ? 16.008 0.809 -30.414 1.00 72.25 88 ASN A CA 1
ATOM 685 C C . ASN A 1 88 ? 17.295 1.009 -29.584 1.00 72.25 88 ASN A C 1
ATOM 687 O O . ASN A 1 88 ? 17.722 2.161 -29.451 1.00 72.25 88 ASN A O 1
ATOM 691 N N . PRO A 1 89 ? 17.927 -0.067 -29.074 1.00 63.28 89 PRO A N 1
ATOM 692 C CA . PRO A 1 89 ? 19.186 0.004 -28.335 1.00 63.28 89 PRO A CA 1
ATOM 693 C C . PRO A 1 89 ? 20.282 0.848 -28.980 1.00 63.28 89 PRO A C 1
ATOM 695 O O . PRO A 1 89 ? 21.044 1.507 -28.291 1.00 63.28 89 PRO A O 1
ATOM 698 N N . THR A 1 90 ? 20.351 0.888 -30.314 1.00 57.56 90 THR A N 1
ATOM 699 C CA . THR A 1 90 ? 21.402 1.632 -31.024 1.00 57.56 90 THR A CA 1
ATOM 700 C C . THR A 1 90 ? 21.206 3.153 -31.025 1.00 57.56 90 THR A C 1
ATOM 702 O O . THR A 1 90 ? 22.053 3.861 -31.559 1.00 57.56 90 THR A O 1
ATOM 705 N N . ASN A 1 91 ? 20.087 3.662 -30.494 1.00 53.84 91 ASN A N 1
ATOM 706 C CA . ASN A 1 91 ? 19.695 5.075 -30.571 1.00 53.84 91 ASN A CA 1
ATOM 707 C C . ASN A 1 91 ? 19.712 5.803 -29.212 1.00 53.84 91 ASN A C 1
ATOM 709 O O . ASN A 1 91 ? 19.276 6.953 -29.148 1.00 53.84 91 ASN A O 1
ATOM 713 N N . ILE A 1 92 ? 20.166 5.157 -28.134 1.00 54.84 92 ILE A N 1
ATOM 714 C CA . ILE A 1 92 ? 20.111 5.716 -26.769 1.00 54.84 92 ILE A CA 1
ATOM 715 C C . ILE A 1 92 ? 21.173 6.817 -26.557 1.00 54.84 92 ILE A C 1
ATOM 717 O O . ILE A 1 92 ? 20.987 7.702 -25.726 1.00 54.84 92 ILE A O 1
ATOM 721 N N . ASP A 1 93 ? 22.223 6.852 -27.383 1.00 45.41 93 ASP A N 1
ATOM 722 C CA . ASP A 1 93 ? 23.519 7.401 -26.967 1.00 45.41 93 ASP A CA 1
ATOM 723 C C . ASP A 1 93 ? 23.902 8.804 -27.505 1.00 45.41 93 ASP A C 1
ATOM 725 O O . ASP A 1 93 ? 25.059 9.200 -27.394 1.00 45.41 93 ASP A O 1
ATOM 729 N N . GLU A 1 94 ? 22.993 9.608 -28.095 1.00 42.06 94 GLU A N 1
ATOM 730 C CA . GLU A 1 94 ? 23.446 10.863 -28.752 1.00 42.06 94 GLU A CA 1
ATOM 731 C C . GLU A 1 94 ? 22.811 12.225 -28.402 1.00 42.06 94 GLU A C 1
ATOM 733 O O . GLU A 1 94 ? 23.471 13.213 -28.719 1.00 42.06 94 GLU A O 1
ATOM 738 N N . SER A 1 95 ? 21.625 12.410 -27.788 1.00 39.31 95 SER A N 1
ATOM 739 C CA . SER A 1 95 ? 21.188 13.790 -27.372 1.00 39.31 95 SER A CA 1
ATOM 740 C C . SER A 1 95 ? 19.813 13.975 -26.691 1.00 39.31 95 SER A C 1
ATOM 742 O O . SER A 1 95 ? 19.377 15.121 -26.544 1.00 39.31 95 SER A O 1
ATOM 744 N N . GLY A 1 96 ? 19.083 12.933 -26.291 1.00 50.72 96 GLY A N 1
ATOM 745 C CA . GLY A 1 96 ? 17.695 13.089 -25.822 1.00 50.72 96 GLY A CA 1
ATOM 746 C C . GLY A 1 96 ? 17.504 12.894 -24.320 1.00 50.72 96 GLY A C 1
ATOM 747 O O . GLY A 1 96 ? 18.021 11.937 -23.761 1.00 50.72 96 GLY A O 1
ATOM 748 N N . ASP A 1 97 ? 16.697 13.747 -23.686 1.00 54.84 97 ASP A N 1
ATOM 749 C CA . ASP A 1 97 ? 16.067 13.431 -22.401 1.00 54.84 97 ASP A CA 1
ATOM 750 C C . ASP A 1 97 ? 15.179 12.185 -22.582 1.00 54.84 97 ASP A C 1
ATOM 752 O O . ASP A 1 97 ? 14.175 12.234 -23.303 1.00 54.84 97 ASP A O 1
ATOM 756 N N . LEU A 1 98 ? 15.564 11.059 -21.965 1.00 61.34 98 LEU A N 1
ATOM 757 C CA . LEU A 1 98 ? 14.841 9.781 -22.040 1.00 61.34 98 LEU A CA 1
ATOM 758 C C . LEU A 1 98 ? 13.364 9.943 -21.653 1.00 61.34 98 LEU A C 1
ATOM 760 O O . LEU A 1 98 ? 12.511 9.232 -22.185 1.00 61.34 98 LEU A O 1
ATOM 764 N N . LEU A 1 99 ? 13.035 10.923 -20.804 1.00 56.12 99 LEU A N 1
ATOM 765 C CA . LEU A 1 99 ? 11.666 11.197 -20.369 1.00 56.12 99 LEU A CA 1
ATOM 766 C C . LEU A 1 99 ? 10.737 11.617 -21.519 1.00 56.12 99 LEU A C 1
ATOM 768 O O . LEU A 1 99 ? 9.541 11.337 -21.468 1.00 56.12 99 LEU A O 1
ATOM 772 N N . VAL A 1 100 ? 11.274 12.230 -22.581 1.00 52.41 100 VAL A N 1
ATOM 773 C CA . VAL A 1 100 ? 10.510 12.685 -23.760 1.00 52.41 100 VAL A CA 1
ATOM 774 C C . VAL A 1 100 ? 10.121 11.515 -24.679 1.00 52.41 100 VAL A C 1
ATOM 776 O O . VAL A 1 100 ? 9.281 11.670 -25.564 1.00 52.41 100 VAL A O 1
ATOM 779 N N . THR A 1 101 ? 10.710 10.332 -24.474 1.00 65.25 101 THR A N 1
ATOM 780 C CA . THR A 1 101 ? 10.459 9.142 -25.306 1.00 65.25 101 THR A CA 1
ATOM 781 C C . THR A 1 101 ? 9.288 8.284 -24.823 1.00 65.25 101 THR A C 1
ATOM 783 O O . THR A 1 101 ? 8.801 7.445 -25.578 1.00 65.25 101 THR A O 1
ATOM 786 N N . PHE A 1 102 ? 8.796 8.499 -23.599 1.00 81.12 102 PHE A N 1
ATOM 787 C CA . PHE A 1 102 ? 7.692 7.713 -23.051 1.00 81.12 102 PHE A CA 1
ATOM 788 C C . PHE A 1 102 ? 6.324 8.258 -23.492 1.00 81.12 102 PHE A C 1
ATOM 790 O O . PHE A 1 102 ? 6.132 9.474 -23.564 1.00 81.12 102 PHE A O 1
ATOM 797 N N . PRO A 1 103 ? 5.336 7.383 -23.761 1.00 84.31 103 PRO A N 1
ATOM 798 C CA . PRO A 1 103 ? 3.989 7.827 -24.091 1.00 84.31 103 PRO A CA 1
ATOM 799 C C . PRO A 1 103 ? 3.329 8.521 -22.893 1.00 84.31 103 PRO A C 1
ATOM 801 O O . PRO A 1 103 ? 3.546 8.149 -21.742 1.00 84.31 103 PRO A O 1
ATOM 804 N N . GLU A 1 104 ? 2.446 9.486 -23.149 1.00 85.00 104 GLU A N 1
ATOM 805 C CA . GLU A 1 104 ? 1.548 9.980 -22.102 1.00 85.00 104 GLU A CA 1
ATOM 806 C C . GLU A 1 104 ? 0.612 8.857 -21.631 1.00 85.00 104 GLU A C 1
ATOM 808 O O . GLU A 1 104 ? 0.164 8.039 -22.440 1.00 85.00 104 GLU A O 1
ATOM 813 N N . ARG A 1 105 ? 0.205 8.872 -20.350 1.00 88.12 105 ARG A N 1
ATOM 814 C CA . ARG A 1 105 ? -0.748 7.885 -19.801 1.00 88.12 105 ARG A CA 1
ATOM 815 C C . ARG A 1 105 ? -1.977 7.703 -20.692 1.00 88.12 105 ARG A C 1
ATOM 817 O O . ARG A 1 105 ? -2.411 6.579 -20.908 1.00 88.12 105 ARG A O 1
ATOM 824 N N . GLY A 1 106 ? -2.514 8.798 -21.238 1.00 87.06 106 GLY A N 1
ATOM 825 C CA . GLY A 1 106 ? -3.704 8.786 -22.093 1.00 87.06 106 GLY A CA 1
ATOM 826 C C . GLY A 1 106 ? -3.553 8.012 -23.409 1.00 87.06 106 GLY A C 1
ATOM 827 O O . GLY A 1 106 ? -4.569 7.655 -23.998 1.00 87.06 106 GLY A O 1
ATOM 828 N N . ALA A 1 107 ? -2.326 7.730 -23.859 1.00 88.25 107 ALA A N 1
ATOM 829 C CA . ALA A 1 107 ? -2.051 6.855 -24.999 1.00 88.25 107 ALA A CA 1
ATOM 830 C C . ALA A 1 107 ? -2.008 5.364 -24.614 1.00 88.25 107 ALA A C 1
ATOM 832 O O . ALA A 1 107 ? -2.122 4.507 -25.488 1.00 88.25 107 ALA A O 1
ATOM 833 N N . VAL A 1 108 ? -1.887 5.056 -23.318 1.00 91.38 108 VAL A N 1
ATOM 834 C CA . VAL A 1 108 ? -1.828 3.690 -22.778 1.00 91.38 108 VAL A CA 1
ATOM 835 C C . VAL A 1 108 ? -3.163 3.278 -22.163 1.00 91.38 108 VAL A C 1
ATOM 837 O O . VAL A 1 108 ? -3.638 2.180 -22.423 1.00 91.38 108 VAL A O 1
ATOM 840 N N . CYS A 1 109 ? -3.799 4.133 -21.360 1.00 91.62 109 CYS A N 1
ATOM 841 C CA . CYS A 1 109 ? -5.080 3.828 -20.719 1.00 91.62 109 CYS A CA 1
ATOM 842 C C . CYS A 1 109 ? -5.825 5.086 -20.231 1.00 91.62 109 CYS A C 1
ATOM 844 O O . CYS A 1 109 ? -5.261 6.173 -20.080 1.00 91.62 109 CYS A O 1
ATOM 846 N N . GLN A 1 110 ? -7.117 4.925 -19.929 1.00 88.25 110 GLN A N 1
ATOM 847 C CA . GLN A 1 110 ? -7.937 5.918 -19.222 1.00 88.25 110 GLN A CA 1
ATOM 848 C C . GLN A 1 110 ? -8.706 5.239 -18.077 1.00 88.25 110 GLN A C 1
ATOM 850 O O . GLN A 1 110 ? -9.844 4.813 -18.269 1.00 88.25 110 GLN A O 1
ATOM 855 N N . PRO A 1 111 ? -8.088 5.107 -16.888 1.00 83.50 111 PRO A N 1
ATOM 856 C CA . PRO A 1 111 ? -8.619 4.265 -15.816 1.00 83.50 111 PRO A CA 1
ATOM 857 C C . PRO A 1 111 ? -9.863 4.834 -15.123 1.00 83.50 111 PRO A C 1
ATOM 859 O O . PRO A 1 111 ? -10.647 4.074 -14.557 1.00 83.50 111 PRO A O 1
ATOM 862 N N . TYR A 1 112 ? -10.061 6.155 -15.164 1.00 82.56 112 TYR A N 1
ATOM 863 C CA . TYR A 1 112 ? -11.154 6.827 -14.467 1.00 82.56 112 TYR A CA 1
ATOM 864 C C . TYR A 1 112 ? -11.936 7.733 -15.412 1.00 82.56 112 TYR A C 1
ATOM 866 O O . TYR A 1 112 ? -11.369 8.507 -16.181 1.00 82.56 112 TYR A O 1
ATOM 874 N N . THR A 1 113 ? -13.263 7.679 -15.312 1.00 77.56 113 THR A N 1
ATOM 875 C CA . THR A 1 113 ? -14.152 8.604 -16.027 1.00 77.56 113 THR A CA 1
ATOM 876 C C . THR A 1 113 ? -14.151 10.002 -15.410 1.00 77.56 113 THR A C 1
ATOM 878 O O . THR A 1 113 ? -14.346 10.985 -16.121 1.00 77.56 113 THR A O 1
ATOM 881 N N . ASP A 1 114 ? -13.947 10.097 -14.092 1.00 81.50 114 ASP A N 1
ATOM 882 C CA . ASP A 1 114 ? -13.844 11.364 -13.367 1.00 81.50 114 ASP A CA 1
ATOM 883 C C . ASP A 1 114 ? -12.379 11.659 -13.031 1.00 81.50 114 ASP A C 1
ATOM 885 O O . ASP A 1 114 ? -11.734 10.917 -12.289 1.00 81.50 114 ASP A O 1
ATOM 889 N N . LYS A 1 115 ? -11.864 12.780 -13.545 1.00 82.25 115 LYS A N 1
ATOM 890 C CA . LYS A 1 115 ? -10.485 13.222 -13.301 1.00 82.25 115 LYS A CA 1
ATOM 891 C C . LYS A 1 115 ? -10.207 13.527 -11.828 1.00 82.25 115 LYS A C 1
ATOM 893 O O . LYS A 1 115 ? -9.050 13.500 -11.423 1.00 82.25 115 LYS A O 1
ATOM 898 N N . ALA A 1 116 ? -11.228 13.801 -11.012 1.00 82.19 116 ALA A N 1
ATOM 899 C CA . ALA A 1 116 ? -11.045 14.037 -9.582 1.00 82.19 116 ALA A CA 1
ATOM 900 C C . ALA A 1 116 ? -10.464 12.811 -8.854 1.00 82.19 116 ALA A C 1
ATOM 902 O O . ALA A 1 116 ? -9.751 12.998 -7.865 1.00 82.19 116 ALA A O 1
ATOM 903 N N . ALA A 1 117 ? -10.697 11.595 -9.372 1.00 82.38 117 ALA A N 1
ATOM 904 C CA . ALA A 1 117 ? -10.139 10.334 -8.868 1.00 82.38 117 ALA A CA 1
ATOM 905 C C . ALA A 1 117 ? -8.601 10.285 -8.894 1.00 82.38 117 ALA A C 1
ATOM 907 O O . ALA A 1 117 ? -7.985 9.532 -8.149 1.00 82.38 117 ALA A O 1
ATOM 908 N N . GLU A 1 118 ? -7.974 11.112 -9.726 1.00 82.12 118 GLU A N 1
ATOM 909 C CA . GLU A 1 118 ? -6.522 11.151 -9.916 1.00 82.12 118 GLU A CA 1
ATOM 910 C C . GLU A 1 118 ? -5.835 12.173 -9.007 1.00 82.12 118 GLU A C 1
ATOM 912 O O . GLU A 1 118 ? -4.617 12.340 -9.059 1.00 82.12 118 GLU A O 1
ATOM 917 N N . THR A 1 119 ? -6.612 12.887 -8.192 1.00 81.81 119 THR A N 1
ATOM 918 C CA . THR A 1 119 ? -6.124 13.989 -7.363 1.00 81.81 119 THR A CA 1
ATOM 919 C C . THR A 1 119 ? -6.070 13.590 -5.890 1.00 81.81 119 THR A C 1
ATOM 921 O O . THR A 1 119 ? -6.920 12.819 -5.439 1.00 81.81 119 THR A O 1
ATOM 924 N N . PRO A 1 120 ? -5.197 14.211 -5.075 1.00 79.94 120 PRO A N 1
ATOM 925 C CA . PRO A 1 120 ? -5.197 13.997 -3.624 1.00 79.94 120 PRO A CA 1
ATOM 926 C C . PRO A 1 120 ? -6.506 14.361 -2.910 1.00 79.94 120 PRO A C 1
ATOM 928 O O . PRO A 1 120 ? -6.698 14.049 -1.738 1.00 79.94 120 PRO A O 1
ATOM 931 N N . ARG A 1 121 ? -7.440 15.026 -3.602 1.00 76.81 121 ARG A N 1
ATOM 932 C CA . ARG A 1 121 ? -8.736 15.454 -3.059 1.00 76.81 121 ARG A CA 1
ATOM 933 C C . ARG A 1 121 ? -9.880 14.514 -3.414 1.00 76.81 121 ARG A C 1
ATOM 935 O O . ARG A 1 121 ? -11.036 14.856 -3.161 1.00 76.81 121 ARG A O 1
ATOM 942 N N . TYR A 1 122 ? -9.604 13.348 -3.986 1.00 78.31 122 TYR A N 1
ATOM 943 C CA . TYR A 1 122 ? -10.661 12.468 -4.466 1.00 78.31 122 TYR A CA 1
ATOM 944 C C . TYR A 1 122 ? -11.637 12.035 -3.346 1.00 78.31 122 TYR A C 1
ATOM 946 O O . TYR A 1 122 ? -12.838 11.984 -3.594 1.00 78.31 122 TYR A O 1
ATOM 954 N N . LYS A 1 123 ? -11.169 11.867 -2.092 1.00 78.00 123 LYS A N 1
ATOM 955 C CA . LYS A 1 123 ? -12.021 11.522 -0.926 1.00 78.00 123 LYS A CA 1
ATOM 956 C C . LYS A 1 123 ? -12.999 12.622 -0.493 1.00 78.00 123 LYS A C 1
ATOM 958 O O . LYS A 1 123 ? -13.989 12.329 0.172 1.00 78.00 123 LYS A O 1
ATOM 963 N N . VAL A 1 124 ? -12.710 13.881 -0.831 1.00 73.88 124 VAL A N 1
ATOM 964 C CA . VAL A 1 124 ? -13.585 15.043 -0.563 1.00 73.88 124 VAL A CA 1
ATOM 965 C C . VAL A 1 124 ? -14.305 15.530 -1.824 1.00 73.88 124 VAL A C 1
ATOM 967 O O . VAL A 1 124 ? -15.059 16.500 -1.777 1.00 73.88 124 VAL A O 1
ATOM 970 N N . SER A 1 125 ? -14.057 14.870 -2.954 1.00 68.81 125 SER A N 1
ATOM 971 C CA . SER A 1 125 ? -14.763 15.078 -4.216 1.00 68.81 125 SER A CA 1
ATOM 972 C C . SER A 1 125 ? -16.006 14.182 -4.257 1.00 68.81 125 SER A C 1
ATOM 974 O O . SER A 1 125 ? -16.170 13.297 -3.423 1.00 68.81 125 SER A O 1
ATOM 976 N N . SER A 1 126 ? -16.899 14.369 -5.230 1.00 76.06 126 SER A N 1
ATOM 977 C CA . SER A 1 126 ? -18.117 13.549 -5.382 1.00 76.06 126 SER A CA 1
ATOM 978 C C . SER A 1 126 ? -17.856 12.103 -5.853 1.00 76.06 126 SER A C 1
ATOM 980 O O . SER A 1 126 ? -18.752 11.475 -6.418 1.00 76.06 126 SER A O 1
ATOM 982 N N . ILE A 1 127 ? -16.651 11.569 -5.622 1.00 76.38 127 ILE A N 1
ATOM 983 C CA . ILE A 1 127 ? -16.265 10.202 -5.968 1.00 76.38 127 ILE A CA 1
ATOM 984 C C . ILE A 1 127 ? -16.927 9.231 -4.980 1.00 76.38 127 ILE A C 1
ATOM 986 O O . ILE A 1 127 ? -16.763 9.371 -3.765 1.00 76.38 127 ILE A O 1
ATOM 990 N N . PRO A 1 128 ? -17.675 8.226 -5.455 1.00 74.94 128 PRO A N 1
ATOM 991 C CA . PRO A 1 128 ? -18.283 7.246 -4.569 1.00 74.94 128 PRO A CA 1
ATOM 992 C C . PRO A 1 128 ? -17.244 6.388 -3.832 1.00 74.94 128 PRO A C 1
ATOM 994 O O . PRO A 1 128 ? -16.318 5.866 -4.448 1.00 74.94 128 PRO A O 1
ATOM 997 N N . LYS A 1 129 ? -17.461 6.135 -2.532 1.00 73.69 129 LYS A N 1
ATOM 998 C CA . LYS A 1 129 ? -16.563 5.313 -1.690 1.00 73.69 129 LYS A CA 1
ATOM 999 C C . LYS A 1 129 ? -16.260 3.922 -2.258 1.00 73.69 129 LYS A C 1
ATOM 1001 O O . LYS A 1 129 ? -15.163 3.417 -2.066 1.00 73.69 129 LYS A O 1
ATOM 1006 N N . TYR A 1 130 ? -17.202 3.312 -2.981 1.00 75.94 130 TYR A N 1
ATOM 1007 C CA . TYR A 1 130 ? -16.987 1.996 -3.594 1.00 75.94 130 TYR A CA 1
ATOM 1008 C C . TYR A 1 130 ? -15.907 2.003 -4.693 1.00 75.94 130 TYR A C 1
ATOM 1010 O O . TYR A 1 130 ? -15.428 0.939 -5.064 1.00 75.94 130 TYR A O 1
ATOM 1018 N N . GLN A 1 131 ? -15.523 3.175 -5.215 1.00 78.38 131 GLN A N 1
ATOM 1019 C CA . GLN A 1 131 ? -14.441 3.321 -6.195 1.00 78.38 131 GLN A CA 1
ATOM 1020 C C . GLN A 1 131 ? -13.067 3.509 -5.541 1.00 78.38 131 GLN A C 1
ATOM 1022 O O . GLN A 1 131 ? -12.062 3.428 -6.238 1.00 78.38 131 GLN A O 1
ATOM 1027 N N . TYR A 1 132 ? -12.993 3.736 -4.223 1.00 83.12 132 TYR A N 1
ATOM 1028 C CA . TYR A 1 132 ? -11.717 3.972 -3.539 1.00 83.12 132 TYR A CA 1
ATOM 1029 C C . TYR A 1 132 ? -10.741 2.798 -3.697 1.00 83.12 132 TYR A C 1
ATOM 1031 O O . TYR A 1 132 ? -9.595 3.073 -4.024 1.00 83.12 132 TYR A O 1
ATOM 1039 N N . PRO A 1 133 ? -11.158 1.516 -3.626 1.00 82.69 133 PRO A N 1
ATOM 1040 C CA . PRO A 1 133 ? -10.245 0.398 -3.886 1.00 82.69 133 PRO A CA 1
ATOM 1041 C C . PRO A 1 133 ? -9.656 0.387 -5.308 1.00 82.69 133 PRO A C 1
ATOM 1043 O O . PRO A 1 133 ? -8.547 -0.090 -5.515 1.00 82.69 133 PRO A O 1
ATOM 1046 N N . LEU A 1 134 ? -10.359 0.948 -6.300 1.00 85.06 134 LEU A N 1
ATOM 1047 C CA . LEU A 1 134 ? -9.835 1.086 -7.667 1.00 85.06 134 LEU A CA 1
ATOM 1048 C C . LEU A 1 134 ? -8.794 2.213 -7.768 1.00 85.06 134 LEU A C 1
ATOM 1050 O O . LEU A 1 134 ? -7.937 2.177 -8.649 1.00 85.06 134 LEU A O 1
ATOM 1054 N N . ILE A 1 135 ? -8.882 3.204 -6.873 1.00 87.50 135 ILE A N 1
ATOM 1055 C CA . ILE A 1 135 ? -7.977 4.356 -6.787 1.00 87.50 135 ILE A CA 1
ATOM 1056 C C . ILE A 1 135 ? -6.767 4.033 -5.910 1.00 87.50 135 ILE A C 1
ATOM 1058 O O . ILE A 1 135 ? -5.659 4.352 -6.309 1.00 87.50 135 ILE A O 1
ATOM 1062 N N . GLU A 1 136 ? -6.941 3.372 -4.768 1.00 86.56 136 GLU A N 1
ATOM 1063 C CA . GLU A 1 136 ? -5.889 3.060 -3.780 1.00 86.56 136 GLU A CA 1
ATOM 1064 C C . GLU A 1 136 ? -5.266 1.668 -3.975 1.00 86.56 136 GLU A C 1
ATOM 1066 O O . GLU A 1 136 ? -4.285 1.327 -3.322 1.00 86.56 136 GLU A O 1
ATOM 1071 N N . GLY A 1 137 ? -5.808 0.863 -4.891 1.00 85.19 137 GLY A N 1
ATOM 1072 C CA . GLY A 1 137 ? -5.396 -0.522 -5.084 1.00 85.19 137 GLY A CA 1
ATOM 1073 C C . GLY A 1 137 ? -5.995 -1.480 -4.054 1.00 85.19 137 GLY A C 1
ATOM 1074 O O . GLY A 1 137 ? -6.583 -1.086 -3.046 1.00 85.19 137 GLY A O 1
ATOM 1075 N N . VAL A 1 138 ? -5.849 -2.774 -4.333 1.00 79.62 138 VAL A N 1
ATOM 1076 C CA . VAL A 1 138 ? -6.314 -3.865 -3.472 1.00 79.62 138 VAL A CA 1
ATOM 1077 C C . VAL A 1 138 ? -5.137 -4.786 -3.201 1.00 79.62 138 VAL A C 1
ATOM 1079 O O . VAL A 1 138 ? -4.511 -5.288 -4.134 1.00 79.62 138 VAL A O 1
ATOM 1082 N N . ALA A 1 139 ? -4.832 -5.064 -1.937 1.00 74.06 139 ALA A N 1
ATOM 1083 C CA . ALA A 1 139 ? -3.626 -5.831 -1.639 1.00 74.06 139 ALA A CA 1
ATOM 1084 C C . ALA A 1 139 ? -3.686 -7.307 -2.005 1.00 74.06 139 ALA A C 1
ATOM 1086 O O . ALA A 1 139 ? -2.635 -7.917 -2.159 1.00 74.06 139 ALA A O 1
ATOM 1087 N N . THR A 1 140 ? -4.869 -7.887 -2.214 1.00 76.62 140 THR A N 1
ATOM 1088 C CA . THR A 1 140 ? -4.952 -9.238 -2.788 1.00 76.62 140 THR A CA 1
ATOM 1089 C C . THR A 1 140 ? -4.324 -9.308 -4.183 1.00 76.62 140 THR A C 1
ATOM 1091 O O . THR A 1 140 ? -3.983 -10.395 -4.632 1.00 76.62 140 THR A O 1
ATOM 1094 N N . ASN A 1 141 ? -4.135 -8.162 -4.850 1.00 82.94 141 ASN A N 1
ATOM 1095 C CA . ASN A 1 141 ? -3.438 -8.050 -6.132 1.00 82.94 141 ASN A CA 1
ATOM 1096 C C . ASN A 1 141 ? -1.934 -7.778 -5.992 1.00 82.94 141 ASN A C 1
ATOM 1098 O O . ASN A 1 141 ? -1.234 -7.693 -7.000 1.00 82.94 141 ASN A O 1
ATOM 1102 N N . SER A 1 142 ? -1.425 -7.618 -4.769 1.00 83.56 142 SER A N 1
ATOM 1103 C CA . SER A 1 142 ? -0.013 -7.353 -4.476 1.00 83.56 142 SER A CA 1
ATOM 1104 C C . SER A 1 142 ? 0.850 -8.614 -4.572 1.00 83.56 142 SER A C 1
ATOM 1106 O O . SER A 1 142 ? 1.730 -8.847 -3.744 1.00 83.56 142 SER A O 1
ATOM 1108 N N . THR A 1 143 ? 0.581 -9.466 -5.557 1.00 78.44 143 THR A N 1
ATOM 1109 C CA . THR A 1 143 ? 1.345 -10.682 -5.822 1.00 78.44 143 THR A CA 1
ATOM 1110 C C . THR A 1 143 ? 2.335 -10.442 -6.960 1.00 78.44 143 THR A C 1
ATOM 1112 O O . THR A 1 143 ? 2.092 -9.651 -7.878 1.00 78.44 143 THR A O 1
ATOM 1115 N N . TYR A 1 144 ? 3.436 -11.192 -6.943 1.00 76.00 144 TYR A N 1
ATOM 1116 C CA . TYR A 1 144 ? 4.423 -11.190 -8.024 1.00 76.00 144 TYR A CA 1
ATOM 1117 C C . TYR A 1 144 ? 3.953 -11.950 -9.279 1.00 76.00 144 TYR A C 1
ATOM 1119 O O . TYR A 1 144 ? 4.707 -12.058 -10.245 1.00 76.00 144 TYR A O 1
ATOM 1127 N N . GLU A 1 145 ? 2.751 -12.538 -9.264 1.00 85.56 145 GLU A N 1
ATOM 1128 C CA . GLU A 1 145 ? 2.256 -13.379 -10.354 1.00 85.56 145 GLU A CA 1
ATOM 1129 C C . GLU A 1 145 ? 2.103 -12.551 -11.634 1.00 85.56 145 GLU A C 1
ATOM 1131 O O . GLU A 1 145 ? 1.424 -11.526 -11.633 1.00 85.56 145 GLU A O 1
ATOM 1136 N N . LEU A 1 146 ? 2.731 -12.994 -12.726 1.00 89.31 146 LEU A N 1
ATOM 1137 C CA . LEU A 1 146 ? 2.589 -12.376 -14.043 1.00 89.31 146 LEU A CA 1
ATOM 1138 C C . LEU A 1 146 ? 1.292 -12.842 -14.701 1.00 89.31 146 LEU A C 1
ATOM 1140 O O . LEU A 1 146 ? 1.065 -14.039 -14.887 1.00 89.31 146 LEU A O 1
ATOM 1144 N N . HIS A 1 147 ? 0.446 -11.895 -15.101 1.00 90.69 147 HIS A N 1
ATOM 1145 C CA . HIS A 1 147 ? -0.759 -12.220 -15.850 1.00 90.69 147 HIS A CA 1
ATOM 1146 C C . HIS A 1 147 ? -0.448 -12.448 -17.336 1.00 90.69 147 HIS A C 1
ATOM 1148 O O . HIS A 1 147 ? 0.477 -11.877 -17.911 1.00 90.69 147 HIS A O 1
ATOM 1154 N N . SER A 1 148 ? -1.271 -13.252 -18.011 1.00 93.12 148 SER A N 1
ATOM 1155 C CA . SER A 1 148 ? -1.081 -13.600 -19.430 1.00 93.12 148 SER A CA 1
ATOM 1156 C C . SER A 1 148 ? -1.020 -12.389 -20.372 1.00 93.12 148 SER A C 1
ATOM 1158 O O . SER A 1 148 ? -0.302 -12.421 -21.368 1.00 93.12 148 SER A O 1
ATOM 1160 N N . ASN A 1 149 ? -1.737 -11.309 -20.055 1.00 93.06 149 ASN A N 1
ATOM 1161 C CA . ASN A 1 149 ? -1.725 -10.055 -20.812 1.00 93.06 149 ASN A CA 1
ATOM 1162 C C . ASN A 1 149 ? -0.494 -9.168 -20.530 1.00 93.06 149 ASN A C 1
ATOM 1164 O O . ASN A 1 149 ? -0.275 -8.207 -21.264 1.00 93.06 149 ASN A O 1
ATOM 1168 N N . GLU A 1 150 ? 0.292 -9.487 -19.498 1.00 95.56 150 GLU A N 1
ATOM 1169 C CA . GLU A 1 150 ? 1.530 -8.800 -19.095 1.00 95.56 150 GLU A CA 1
ATOM 1170 C C . GLU A 1 150 ? 2.782 -9.495 -19.645 1.00 95.56 150 GLU A C 1
ATOM 1172 O O . GLU A 1 150 ? 3.798 -8.843 -19.889 1.00 95.56 150 GLU A O 1
ATOM 1177 N N . GLN A 1 151 ? 2.687 -10.805 -19.899 1.00 94.50 151 GLN A N 1
ATOM 1178 C CA . GLN A 1 151 ? 3.804 -11.663 -20.296 1.00 94.50 151 GLN A CA 1
ATOM 1179 C C . GLN A 1 151 ? 4.583 -11.122 -21.503 1.00 94.50 151 GLN A C 1
ATOM 1181 O O . GLN A 1 151 ? 5.805 -11.040 -21.450 1.00 94.50 151 GLN A O 1
ATOM 1186 N N . LYS A 1 152 ? 3.886 -10.685 -22.563 1.00 92.56 152 LYS A N 1
ATOM 1187 C CA . LYS A 1 152 ? 4.534 -10.186 -23.791 1.00 92.56 152 LYS A CA 1
ATOM 1188 C C . LYS A 1 152 ? 5.464 -9.003 -23.511 1.00 92.56 152 LYS A C 1
ATOM 1190 O O . LYS A 1 152 ? 6.562 -8.948 -24.052 1.00 92.56 152 LYS A O 1
ATOM 1195 N N . TYR A 1 153 ? 5.019 -8.052 -22.692 1.00 94.81 153 TYR A N 1
ATOM 1196 C CA . TYR A 1 153 ? 5.810 -6.863 -22.391 1.00 94.81 153 TYR A CA 1
ATOM 1197 C C . TYR A 1 153 ? 6.925 -7.161 -21.389 1.00 94.81 153 TYR A C 1
ATOM 1199 O O . TYR A 1 153 ? 8.037 -6.669 -21.554 1.00 94.81 153 TYR A O 1
ATOM 1207 N N . TYR A 1 154 ? 6.664 -8.030 -20.408 1.00 95.44 154 TYR A N 1
ATOM 1208 C CA . TYR A 1 154 ? 7.706 -8.538 -19.519 1.00 95.44 154 TYR A CA 1
ATOM 1209 C C . TYR A 1 154 ? 8.848 -9.201 -20.305 1.00 95.44 154 TYR A C 1
ATOM 1211 O O . TYR A 1 154 ? 10.005 -8.830 -20.124 1.00 95.44 154 TYR A O 1
ATOM 1219 N N . ASP A 1 155 ? 8.527 -10.122 -21.216 1.00 93.38 155 ASP A N 1
ATOM 1220 C CA . ASP A 1 155 ? 9.524 -10.823 -22.030 1.00 93.38 155 ASP A CA 1
ATOM 1221 C C . ASP A 1 155 ? 10.295 -9.850 -22.934 1.00 93.38 155 ASP A C 1
ATOM 1223 O O . ASP A 1 155 ? 11.516 -9.942 -23.031 1.00 93.38 155 ASP A O 1
ATOM 1227 N N . ALA A 1 156 ? 9.612 -8.861 -23.523 1.00 91.44 156 ALA A N 1
ATOM 1228 C CA . ALA A 1 156 ? 10.251 -7.831 -24.341 1.00 91.44 156 ALA A CA 1
ATOM 1229 C C . ALA A 1 156 ? 11.243 -6.966 -23.542 1.00 91.44 156 ALA A C 1
ATOM 1231 O O . ALA A 1 156 ? 12.342 -6.699 -24.025 1.00 91.44 156 ALA A O 1
ATOM 1232 N N . LEU A 1 157 ? 10.895 -6.569 -22.311 1.00 93.00 157 LEU A N 1
ATOM 1233 C CA . LEU A 1 157 ? 11.801 -5.845 -21.410 1.00 93.00 157 LEU A CA 1
ATOM 1234 C C . LEU A 1 157 ? 13.036 -6.688 -21.062 1.00 93.00 157 LEU A C 1
ATOM 1236 O O . LEU A 1 157 ? 14.151 -6.172 -21.040 1.00 93.00 157 LEU A O 1
ATOM 1240 N N . ILE A 1 158 ? 12.847 -7.984 -20.797 1.00 92.19 158 ILE A N 1
ATOM 1241 C CA . ILE A 1 158 ? 13.941 -8.913 -20.485 1.00 92.19 158 ILE A CA 1
ATOM 1242 C C . ILE A 1 158 ? 14.863 -9.109 -21.693 1.00 92.19 158 ILE A C 1
ATOM 1244 O O . ILE A 1 158 ? 16.082 -9.052 -21.538 1.00 92.19 158 ILE A O 1
ATOM 1248 N N . ASP A 1 159 ? 14.306 -9.329 -22.884 1.00 88.50 159 ASP A N 1
ATOM 1249 C CA . ASP A 1 159 ? 15.073 -9.465 -24.126 1.00 88.50 159 ASP A CA 1
ATOM 1250 C C . ASP A 1 159 ? 15.895 -8.206 -24.414 1.00 88.50 159 ASP A C 1
ATOM 1252 O O . ASP A 1 159 ? 17.076 -8.298 -24.752 1.00 88.50 159 ASP A O 1
ATOM 1256 N N . TRP A 1 160 ? 15.289 -7.036 -24.204 1.00 87.56 160 TRP A N 1
ATOM 1257 C CA . TRP A 1 160 ? 15.933 -5.745 -24.405 1.00 87.56 160 TRP A CA 1
ATOM 1258 C C . TRP A 1 160 ? 17.106 -5.515 -23.445 1.00 87.56 160 TRP A C 1
ATOM 1260 O O . TRP A 1 160 ? 18.203 -5.192 -23.897 1.00 87.56 160 TRP A O 1
ATOM 1270 N N . ILE A 1 161 ? 16.925 -5.785 -22.146 1.00 88.06 161 ILE A N 1
ATOM 1271 C CA . ILE A 1 161 ? 18.018 -5.706 -21.160 1.00 88.06 161 ILE A CA 1
ATOM 1272 C C . ILE A 1 161 ? 19.136 -6.688 -21.521 1.00 88.06 161 ILE A C 1
ATOM 1274 O O . ILE A 1 161 ? 20.305 -6.319 -21.526 1.00 88.06 161 ILE A O 1
ATOM 1278 N N . ASN A 1 162 ? 18.798 -7.944 -21.832 1.00 87.25 162 ASN A N 1
ATOM 1279 C CA . ASN A 1 162 ? 19.810 -8.954 -22.144 1.00 87.25 162 ASN A CA 1
ATOM 1280 C C . ASN A 1 162 ? 20.644 -8.573 -23.365 1.00 87.25 162 ASN A C 1
ATOM 1282 O O . ASN A 1 162 ? 21.852 -8.778 -23.352 1.00 87.25 162 ASN A O 1
ATOM 1286 N N . TYR A 1 163 ? 20.024 -8.001 -24.396 1.00 84.38 163 TYR A N 1
ATOM 1287 C CA . TYR A 1 163 ? 20.750 -7.525 -25.566 1.00 84.38 163 TYR A CA 1
ATOM 1288 C C . TYR A 1 163 ? 21.771 -6.435 -25.207 1.00 84.38 163 TYR A C 1
ATOM 1290 O O . TYR A 1 163 ? 22.913 -6.502 -25.662 1.00 84.38 163 TYR A O 1
ATOM 1298 N N . ASN A 1 164 ? 21.401 -5.459 -24.376 1.00 80.12 164 ASN A N 1
ATOM 1299 C CA . ASN A 1 164 ? 22.314 -4.390 -23.955 1.00 80.12 164 ASN A CA 1
ATOM 1300 C C . ASN A 1 164 ? 23.443 -4.928 -23.067 1.00 80.12 164 ASN A C 1
ATOM 1302 O O . ASN A 1 164 ? 24.618 -4.695 -23.352 1.00 80.12 164 ASN A O 1
ATOM 1306 N N . VAL A 1 165 ? 23.104 -5.759 -22.077 1.00 81.31 165 VAL A N 1
ATOM 1307 C CA . VAL A 1 165 ? 24.077 -6.426 -21.199 1.00 81.31 165 VAL A CA 1
ATOM 1308 C C . VAL A 1 165 ? 25.062 -7.280 -22.001 1.00 81.31 165 VAL A C 1
ATOM 1310 O O . VAL A 1 165 ? 26.265 -7.207 -21.760 1.00 81.31 165 VAL A O 1
ATOM 1313 N N . GLU A 1 166 ? 24.593 -8.069 -22.972 1.00 80.56 166 GLU A N 1
ATOM 1314 C CA . GLU A 1 166 ? 25.460 -8.889 -23.827 1.00 80.56 166 GLU A CA 1
ATOM 1315 C C . GLU A 1 166 ? 26.427 -8.027 -24.656 1.00 80.56 166 GLU A C 1
ATOM 1317 O O . GLU A 1 166 ? 27.591 -8.404 -24.827 1.00 80.56 166 GLU A O 1
ATOM 1322 N N . ASN A 1 167 ? 25.976 -6.869 -25.150 1.00 74.06 167 ASN A N 1
ATOM 1323 C CA . ASN A 1 167 ? 26.800 -5.970 -25.959 1.00 74.06 167 ASN A CA 1
ATOM 1324 C C . ASN A 1 167 ? 27.815 -5.163 -25.131 1.00 74.06 167 ASN A C 1
ATOM 1326 O O . ASN A 1 167 ? 28.948 -4.997 -25.585 1.00 74.06 167 ASN A O 1
ATOM 1330 N N . GLU A 1 168 ? 27.450 -4.687 -23.937 1.00 73.19 168 GLU A N 1
ATOM 1331 C CA . GLU A 1 168 ? 28.339 -3.884 -23.083 1.00 73.19 168 GLU A CA 1
ATOM 1332 C C . GLU A 1 168 ? 29.234 -4.758 -22.188 1.00 73.19 168 GLU A C 1
ATOM 1334 O O . GLU A 1 168 ? 30.442 -4.533 -22.065 1.00 73.19 168 GLU A O 1
ATOM 1339 N N . LEU A 1 169 ? 28.656 -5.781 -21.555 1.00 71.44 169 LEU A N 1
ATOM 1340 C CA . LEU A 1 169 ? 29.291 -6.544 -20.479 1.00 71.44 169 LEU A CA 1
ATOM 1341 C C . LEU A 1 169 ? 29.703 -7.974 -20.877 1.00 71.44 169 LEU A C 1
ATOM 1343 O O . LEU A 1 169 ? 30.481 -8.586 -20.127 1.00 71.44 169 LEU A O 1
ATOM 1347 N N . GLY A 1 170 ? 29.243 -8.486 -22.026 1.00 69.69 170 GLY A N 1
ATOM 1348 C CA . GLY A 1 170 ? 29.471 -9.855 -22.514 1.00 69.69 170 GLY A CA 1
ATOM 1349 C C . GLY A 1 170 ? 28.461 -10.886 -21.983 1.00 69.69 170 GLY A C 1
ATOM 1350 O O . GLY A 1 170 ? 27.510 -10.535 -21.291 1.00 69.69 170 GLY A O 1
ATOM 1351 N N . GLU A 1 171 ? 28.658 -12.175 -22.296 1.00 63.59 171 GLU A N 1
ATOM 1352 C CA . GLU A 1 171 ? 27.743 -13.245 -21.856 1.00 63.59 171 GLU A CA 1
ATOM 1353 C C . GLU A 1 171 ? 27.701 -13.388 -20.317 1.00 63.59 171 GLU A C 1
ATOM 1355 O O . GLU A 1 171 ? 28.732 -13.527 -19.656 1.00 63.59 171 GLU A O 1
ATOM 1360 N N . ASP A 1 172 ? 26.472 -13.419 -19.790 1.00 56.59 172 ASP A N 1
ATOM 1361 C CA . ASP A 1 172 ? 26.076 -13.956 -18.481 1.00 56.59 172 ASP A CA 1
ATOM 1362 C C . ASP A 1 172 ? 26.598 -13.219 -17.231 1.00 56.59 172 ASP A C 1
ATOM 1364 O O . ASP A 1 172 ? 27.370 -13.731 -16.414 1.00 56.59 172 ASP A O 1
ATOM 1368 N N . LYS A 1 173 ? 26.107 -11.994 -17.027 1.00 56.94 173 LYS A N 1
ATOM 1369 C CA . LYS A 1 173 ? 26.172 -11.308 -15.733 1.00 56.94 173 LYS A CA 1
ATOM 1370 C C . LYS A 1 173 ? 24.749 -10.945 -15.344 1.00 56.94 173 LYS A C 1
ATOM 1372 O O . LYS A 1 173 ? 24.124 -10.147 -16.024 1.00 56.94 173 LYS A O 1
ATOM 1377 N N . GLY A 1 174 ? 24.227 -11.491 -14.245 1.00 64.69 174 GLY A N 1
ATOM 1378 C CA . GLY A 1 174 ? 22.909 -11.134 -13.683 1.00 64.69 174 GLY A CA 1
ATOM 1379 C C . GLY A 1 174 ? 22.794 -9.681 -13.179 1.00 64.69 174 GLY A C 1
ATOM 1380 O O . GLY A 1 174 ? 21.997 -9.398 -12.288 1.00 64.69 174 GLY A O 1
ATOM 1381 N N . ILE A 1 175 ? 23.614 -8.783 -13.723 1.00 78.56 175 ILE A N 1
ATOM 1382 C CA . ILE A 1 175 ? 23.794 -7.373 -13.405 1.00 78.56 175 ILE A CA 1
ATOM 1383 C C . ILE A 1 175 ? 23.270 -6.587 -14.607 1.00 78.56 175 ILE A C 1
ATOM 1385 O O . ILE A 1 175 ? 23.551 -6.947 -15.747 1.00 78.56 175 ILE A O 1
ATOM 1389 N N . ILE A 1 176 ? 22.504 -5.536 -14.340 1.00 83.81 176 ILE A N 1
ATOM 1390 C CA . ILE A 1 176 ? 22.015 -4.624 -15.372 1.00 83.81 176 ILE A CA 1
ATOM 1391 C C . ILE A 1 176 ? 23.146 -3.690 -15.823 1.00 83.81 176 ILE A C 1
ATOM 1393 O O . ILE A 1 176 ? 23.966 -3.276 -15.001 1.00 83.81 176 ILE A O 1
ATOM 1397 N N . ASP A 1 177 ? 23.211 -3.389 -17.114 1.00 82.50 177 ASP A N 1
ATOM 1398 C CA . ASP A 1 177 ? 24.106 -2.363 -17.646 1.00 82.50 177 ASP A CA 1
ATOM 1399 C C . ASP A 1 177 ? 23.598 -0.944 -17.317 1.00 82.50 177 ASP A C 1
ATOM 1401 O O . ASP A 1 177 ? 22.470 -0.769 -16.844 1.00 82.50 177 ASP A O 1
ATOM 1405 N N . ALA A 1 178 ? 24.444 0.072 -17.509 1.00 81.94 178 ALA A N 1
ATOM 1406 C CA . ALA A 1 178 ? 24.133 1.431 -17.064 1.00 81.94 178 ALA A CA 1
ATOM 1407 C C . ALA A 1 178 ? 22.971 2.060 -17.851 1.00 81.94 178 ALA A C 1
ATOM 1409 O O . ALA A 1 178 ? 22.103 2.694 -17.246 1.00 81.94 178 ALA A O 1
ATOM 1410 N N . GLU A 1 179 ? 22.932 1.853 -19.167 1.00 80.94 179 GLU A N 1
ATOM 1411 C CA . GLU A 1 179 ? 21.902 2.405 -20.053 1.00 80.94 179 GLU A CA 1
ATOM 1412 C C . GLU A 1 179 ? 20.535 1.779 -19.764 1.00 80.94 179 GLU A C 1
ATOM 1414 O O . GLU A 1 179 ? 19.521 2.472 -19.632 1.00 80.94 179 GLU A O 1
ATOM 1419 N N . SER A 1 180 ? 20.508 0.460 -19.587 1.00 85.12 180 SER A N 1
ATOM 1420 C CA . SER A 1 180 ? 19.304 -0.271 -19.225 1.00 85.12 180 SER A CA 1
ATOM 1421 C C . SER A 1 180 ? 18.811 0.099 -17.832 1.00 85.12 180 SER A C 1
ATOM 1423 O O . SER A 1 180 ? 17.602 0.238 -17.633 1.00 85.12 180 SER A O 1
ATOM 1425 N N . GLU A 1 181 ? 19.710 0.281 -16.857 1.00 87.56 181 GLU A N 1
ATOM 1426 C CA . GLU A 1 181 ? 19.327 0.756 -15.523 1.00 87.56 181 GLU A CA 1
ATOM 1427 C C . GLU A 1 181 ? 18.694 2.145 -15.609 1.00 87.56 181 GLU A C 1
ATOM 1429 O O . GLU A 1 181 ? 17.637 2.373 -15.018 1.00 87.56 181 GLU A O 1
ATOM 1434 N N . GLU A 1 182 ? 19.302 3.065 -16.358 1.00 86.12 182 GLU A N 1
ATOM 1435 C CA . GLU A 1 182 ? 18.791 4.423 -16.524 1.00 86.12 182 GLU A CA 1
ATOM 1436 C C . GLU A 1 182 ? 17.403 4.432 -17.173 1.00 86.12 182 GLU A C 1
ATOM 1438 O O . GLU A 1 182 ? 16.470 5.004 -16.603 1.00 86.12 182 GLU A O 1
ATOM 1443 N N . TYR A 1 183 ? 17.222 3.706 -18.280 1.00 87.25 183 TYR A N 1
ATOM 1444 C CA . TYR A 1 183 ? 15.929 3.596 -18.958 1.00 87.25 183 TYR A CA 1
ATOM 1445 C C . TYR A 1 183 ? 14.833 3.032 -18.041 1.00 87.25 183 TYR A C 1
ATOM 1447 O O . TYR A 1 183 ? 13.747 3.609 -17.931 1.00 87.25 183 TYR A O 1
ATOM 1455 N N . MET A 1 184 ? 15.110 1.932 -17.329 1.00 92.19 184 MET A N 1
ATOM 1456 C CA . MET A 1 184 ? 14.132 1.297 -16.437 1.00 92.19 184 MET A CA 1
ATOM 1457 C C . MET A 1 184 ? 13.760 2.202 -15.260 1.00 92.19 184 MET A C 1
ATOM 1459 O O . MET A 1 184 ? 12.598 2.246 -14.850 1.00 92.19 184 MET A O 1
ATOM 1463 N N . ARG A 1 185 ? 14.728 2.953 -14.719 1.00 91.38 185 ARG A N 1
ATOM 1464 C CA . ARG A 1 185 ? 14.477 3.930 -13.654 1.00 91.38 185 ARG A CA 1
ATOM 1465 C C . ARG A 1 185 ? 13.608 5.080 -14.151 1.00 91.38 185 ARG A C 1
ATOM 1467 O O . ARG A 1 185 ? 12.640 5.414 -13.473 1.00 91.38 185 ARG A O 1
ATOM 1474 N N . SER A 1 186 ? 13.891 5.634 -15.329 1.00 88.88 186 SER A N 1
ATOM 1475 C CA . SER A 1 186 ? 13.052 6.677 -15.933 1.00 88.88 186 SER A CA 1
ATOM 1476 C C . SER A 1 186 ? 11.635 6.178 -16.218 1.00 88.88 186 SER A C 1
ATOM 1478 O O . SER A 1 186 ? 10.669 6.886 -15.942 1.00 88.88 186 SER A O 1
ATOM 1480 N N . LEU A 1 187 ? 11.481 4.934 -16.676 1.00 91.06 187 LEU A N 1
ATOM 1481 C CA . LEU A 1 187 ? 10.163 4.340 -16.887 1.00 91.06 187 LEU A CA 1
ATOM 1482 C C . LEU A 1 187 ? 9.382 4.183 -15.569 1.00 91.06 187 LEU A C 1
ATOM 1484 O O . LEU A 1 187 ? 8.192 4.491 -15.527 1.00 91.06 187 LEU A O 1
ATOM 1488 N N . ILE A 1 188 ? 10.036 3.773 -14.474 1.00 94.06 188 ILE A N 1
ATOM 1489 C CA . ILE A 1 188 ? 9.421 3.734 -13.133 1.00 94.06 188 ILE A CA 1
ATOM 1490 C C . ILE A 1 188 ? 8.970 5.134 -12.696 1.00 94.06 188 ILE A C 1
ATOM 1492 O O . ILE A 1 188 ? 7.844 5.292 -12.223 1.00 94.06 188 ILE A O 1
ATOM 1496 N N . GLU A 1 189 ? 9.820 6.149 -12.874 1.00 90.44 189 GLU A N 1
ATOM 1497 C CA . GLU A 1 189 ? 9.506 7.543 -12.533 1.00 90.44 189 GLU A CA 1
ATOM 1498 C C . GLU A 1 189 ? 8.292 8.078 -13.312 1.00 90.44 189 GLU A C 1
ATOM 1500 O O . GLU A 1 189 ? 7.501 8.838 -12.755 1.00 90.44 189 GLU A O 1
ATOM 1505 N N . VAL A 1 190 ? 8.121 7.666 -14.573 1.00 89.25 190 VAL A N 1
ATOM 1506 C CA . VAL A 1 190 ? 7.002 8.085 -15.432 1.00 89.25 190 VAL A CA 1
ATOM 1507 C C . VAL A 1 190 ? 5.717 7.321 -15.126 1.00 89.25 190 VAL A C 1
ATOM 1509 O O . VAL A 1 190 ? 4.647 7.927 -15.066 1.00 89.25 190 VAL A O 1
ATOM 1512 N N . VAL A 1 191 ? 5.796 6.005 -14.931 1.00 92.44 191 VAL A N 1
ATOM 1513 C CA . VAL A 1 191 ? 4.611 5.148 -14.777 1.00 92.44 191 VAL A CA 1
ATOM 1514 C C . VAL A 1 191 ? 4.036 5.218 -13.367 1.00 92.44 191 VAL A C 1
ATOM 1516 O O . VAL A 1 191 ? 2.818 5.167 -13.206 1.00 92.44 191 VAL A O 1
ATOM 1519 N N . TYR A 1 192 ? 4.864 5.360 -12.329 1.00 93.19 192 TYR A N 1
ATOM 1520 C CA . TYR A 1 192 ? 4.366 5.354 -10.952 1.00 93.19 192 TYR A CA 1
ATOM 1521 C C . TYR A 1 192 ? 3.275 6.425 -10.709 1.00 93.19 192 TYR A C 1
ATOM 1523 O O . TYR A 1 192 ? 2.184 6.072 -10.239 1.00 93.19 192 TYR A O 1
ATOM 1531 N N . PRO A 1 193 ? 3.444 7.691 -11.139 1.00 90.38 193 PRO A N 1
ATOM 1532 C CA . PRO A 1 193 ? 2.404 8.703 -10.992 1.00 90.38 193 PRO A CA 1
ATOM 1533 C C . PRO A 1 193 ? 1.140 8.448 -11.824 1.00 90.38 193 PRO A C 1
ATOM 1535 O O . PRO A 1 193 ? 0.088 8.978 -11.472 1.00 90.38 193 PRO A O 1
ATOM 1538 N N . TRP A 1 194 ? 1.176 7.631 -12.888 1.00 89.88 194 TRP A N 1
ATOM 1539 C CA . TRP A 1 194 ? 0.003 7.401 -13.750 1.00 89.88 194 TRP A CA 1
ATOM 1540 C C . TRP A 1 194 ? -1.212 6.895 -12.981 1.00 89.88 194 TRP A C 1
ATOM 1542 O O . TRP A 1 194 ? -2.342 7.309 -13.265 1.00 89.88 194 TRP A O 1
ATOM 1552 N N . HIS A 1 195 ? -0.975 6.022 -12.004 1.00 90.38 195 HIS A N 1
ATOM 1553 C CA . HIS A 1 195 ? -2.023 5.429 -11.182 1.00 90.38 195 HIS A CA 1
ATOM 1554 C C . HIS A 1 195 ? -1.972 5.890 -9.724 1.00 90.38 195 HIS A C 1
ATOM 1556 O O . HIS A 1 195 ? -2.946 5.671 -9.001 1.00 90.38 195 HIS A O 1
ATOM 1562 N N . TRP A 1 196 ? -0.900 6.563 -9.295 1.00 91.25 196 TRP A N 1
ATOM 1563 C CA . TRP A 1 196 ? -0.681 6.970 -7.903 1.00 91.25 196 TRP A CA 1
ATOM 1564 C C . TRP A 1 196 ? -0.570 8.478 -7.662 1.00 91.25 196 TRP A C 1
ATOM 1566 O O . TRP A 1 196 ? -0.318 8.875 -6.534 1.00 91.25 196 TRP A O 1
ATOM 1576 N N . SER A 1 197 ? -0.866 9.338 -8.643 1.00 85.88 197 SER A N 1
ATOM 1577 C CA . SER A 1 197 ? -0.866 10.808 -8.473 1.00 85.88 197 SER A CA 1
ATOM 1578 C C . SER A 1 197 ? -1.831 11.353 -7.407 1.00 85.88 197 SER A C 1
ATOM 1580 O O . SER A 1 197 ? -1.749 12.518 -7.022 1.00 85.88 197 SER A O 1
ATOM 1582 N N . HIS A 1 198 ? -2.775 10.537 -6.930 1.00 81.94 198 HIS A N 1
ATOM 1583 C CA . HIS A 1 198 ? -3.632 10.886 -5.796 1.00 81.94 198 HIS A CA 1
ATOM 1584 C C . HIS A 1 198 ? -2.877 10.825 -4.454 1.00 81.94 198 HIS A C 1
ATOM 1586 O O . HIS A 1 198 ? -3.341 11.399 -3.471 1.00 81.94 198 HIS A O 1
ATOM 1592 N N . ASN A 1 199 ? -1.720 10.162 -4.396 1.00 83.44 199 ASN A N 1
ATOM 1593 C CA . ASN A 1 199 ? -0.821 10.207 -3.255 1.00 83.44 199 ASN A CA 1
ATOM 1594 C C . ASN A 1 199 ? 0.022 11.499 -3.326 1.00 83.44 199 ASN A C 1
ATOM 1596 O O . ASN A 1 199 ? 0.782 11.672 -4.279 1.00 83.44 199 ASN A O 1
ATOM 1600 N N . PRO A 1 200 ? -0.072 12.412 -2.339 1.00 77.12 200 PRO A N 1
ATOM 1601 C CA . PRO A 1 200 ? 0.674 13.671 -2.357 1.00 77.12 200 PRO A CA 1
ATOM 1602 C C . PRO A 1 200 ? 2.198 13.501 -2.268 1.00 77.12 200 PRO A C 1
ATOM 1604 O O . PRO A 1 200 ? 2.918 14.455 -2.557 1.00 77.12 200 PRO A O 1
ATOM 1607 N N . ASP A 1 201 ? 2.683 12.328 -1.858 1.00 81.44 201 ASP A N 1
ATOM 1608 C CA . ASP A 1 201 ? 4.107 12.012 -1.735 1.00 81.44 201 ASP A CA 1
ATOM 1609 C C . ASP A 1 201 ? 4.680 11.364 -3.022 1.00 81.44 201 ASP A C 1
ATOM 1611 O O . ASP A 1 201 ? 5.890 11.143 -3.119 1.00 81.44 201 ASP A O 1
ATOM 1615 N N . VAL A 1 202 ? 3.837 11.109 -4.039 1.00 87.38 202 VAL A N 1
ATOM 1616 C CA . VAL A 1 202 ? 4.240 10.662 -5.387 1.00 87.38 202 VAL A CA 1
ATOM 1617 C C . VAL A 1 202 ? 4.317 11.877 -6.320 1.00 87.38 202 VAL A C 1
ATOM 1619 O O . VAL A 1 202 ? 3.285 12.371 -6.782 1.00 87.38 202 VAL A O 1
ATOM 1622 N N . PRO A 1 203 ? 5.521 12.404 -6.604 1.00 84.44 203 PRO A N 1
ATOM 1623 C CA . PRO A 1 203 ? 5.672 13.564 -7.470 1.00 84.44 203 PRO A CA 1
ATOM 1624 C C . PRO A 1 203 ? 5.462 13.224 -8.947 1.00 84.44 203 PRO A C 1
ATOM 1626 O O . PRO A 1 203 ? 5.766 12.123 -9.402 1.00 84.44 203 PRO A O 1
ATOM 1629 N N . LEU A 1 204 ? 5.035 14.223 -9.718 1.00 82.69 204 LEU A N 1
ATOM 1630 C CA . LEU A 1 204 ? 5.148 14.210 -11.174 1.00 82.69 204 LEU A CA 1
ATOM 1631 C C . LEU A 1 204 ? 6.583 14.569 -11.579 1.00 82.69 204 LEU A C 1
ATOM 1633 O O . LEU A 1 204 ? 7.281 15.272 -10.847 1.00 82.69 204 LEU A O 1
ATOM 1637 N N . VAL A 1 205 ? 7.019 14.113 -12.749 1.00 75.19 205 VAL A N 1
ATOM 1638 C CA . VAL A 1 205 ? 8.312 14.508 -13.320 1.00 75.19 205 VAL A CA 1
ATOM 1639 C C . VAL A 1 205 ? 8.098 15.709 -14.239 1.00 75.19 205 VAL A C 1
ATOM 1641 O O . VAL A 1 205 ? 7.274 15.648 -15.151 1.00 75.19 205 VAL A O 1
ATOM 1644 N N . ASP A 1 206 ? 8.812 16.806 -13.991 1.00 67.75 206 ASP A N 1
ATOM 1645 C CA . ASP A 1 206 ? 8.828 17.966 -14.879 1.00 67.75 206 ASP A CA 1
ATOM 1646 C C . ASP A 1 206 ? 9.730 17.683 -16.080 1.00 67.75 206 ASP A C 1
ATOM 1648 O O . ASP A 1 206 ? 10.955 17.711 -15.978 1.00 67.75 206 ASP A O 1
ATOM 1652 N N . THR A 1 207 ? 9.112 17.419 -17.228 1.00 58.44 207 THR A N 1
ATOM 1653 C CA . THR A 1 207 ? 9.804 17.208 -18.508 1.00 58.44 207 THR A CA 1
ATOM 1654 C C . THR A 1 207 ? 10.208 18.524 -19.187 1.00 58.44 207 THR A C 1
ATOM 1656 O O . THR A 1 207 ? 10.659 18.512 -20.329 1.00 58.44 207 THR A O 1
ATOM 1659 N N . THR A 1 208 ? 9.975 19.676 -18.544 1.00 46.78 208 THR A N 1
ATOM 1660 C CA . THR A 1 208 ? 10.262 21.023 -19.073 1.00 46.78 208 THR A CA 1
ATOM 1661 C C . THR A 1 208 ? 11.296 21.797 -18.260 1.00 46.78 208 THR A C 1
ATOM 1663 O O . THR A 1 208 ? 11.630 22.928 -18.618 1.00 46.78 208 THR A O 1
ATOM 1666 N N . ALA A 1 209 ? 11.820 21.207 -17.184 1.00 42.72 209 ALA A N 1
ATOM 1667 C CA . ALA A 1 209 ? 12.864 21.810 -16.372 1.00 42.72 209 ALA A CA 1
ATOM 1668 C C . ALA A 1 209 ? 14.195 21.818 -17.142 1.00 42.72 209 ALA A C 1
ATOM 1670 O O . ALA A 1 209 ? 15.006 20.899 -17.032 1.00 42.72 209 ALA A O 1
ATOM 1671 N N . ASP A 1 210 ? 14.423 22.876 -17.924 1.00 42.47 210 ASP A N 1
ATOM 1672 C CA . ASP A 1 210 ? 15.737 23.198 -18.470 1.00 42.47 210 ASP A CA 1
ATOM 1673 C C . ASP A 1 210 ? 16.749 23.224 -17.313 1.00 42.47 210 ASP A C 1
ATOM 1675 O O . ASP A 1 210 ? 16.643 24.031 -16.385 1.00 42.47 210 ASP A O 1
ATOM 1679 N N . SER A 1 211 ? 17.766 22.363 -17.369 1.00 39.34 211 SER A N 1
ATOM 1680 C CA . SER A 1 211 ? 18.845 22.276 -16.377 1.00 39.34 211 SER A CA 1
ATOM 1681 C C . SER A 1 211 ? 19.812 23.475 -16.425 1.00 39.34 211 SER A C 1
ATOM 1683 O O . SER A 1 211 ? 21.002 23.338 -16.145 1.00 39.34 211 SER A O 1
ATOM 1685 N N . GLU A 1 212 ? 19.328 24.659 -16.799 1.00 37.38 212 GLU A N 1
ATOM 1686 C CA . GLU A 1 212 ? 20.077 25.911 -16.851 1.00 37.38 212 GLU A CA 1
ATOM 1687 C C . GLU A 1 212 ? 19.608 26.878 -15.754 1.00 37.38 212 GLU A C 1
ATOM 1689 O O . GLU A 1 212 ? 19.212 28.013 -16.008 1.00 37.38 212 GLU A O 1
ATOM 1694 N N . SER A 1 213 ? 19.717 26.469 -14.488 1.00 33.00 213 SER A N 1
ATOM 1695 C CA . SER A 1 213 ? 19.835 27.438 -13.395 1.00 33.00 213 SER A CA 1
ATOM 1696 C C . SER A 1 213 ? 21.216 27.324 -12.757 1.00 33.00 213 SER A C 1
ATOM 1698 O O . SER A 1 213 ? 21.435 26.572 -11.808 1.00 33.00 213 SER A O 1
ATOM 1700 N N . ALA A 1 214 ? 22.163 28.103 -13.280 1.00 34.62 214 ALA A N 1
ATOM 1701 C CA . ALA A 1 214 ? 23.450 28.374 -12.645 1.00 34.62 214 ALA A CA 1
ATOM 1702 C C . ALA A 1 214 ? 23.262 29.287 -11.415 1.00 34.62 214 ALA A C 1
ATOM 1704 O O . ALA A 1 214 ? 23.680 30.445 -11.402 1.00 34.62 214 ALA A O 1
ATOM 1705 N N . GLY A 1 215 ? 22.595 28.767 -10.387 1.00 35.16 215 GLY A N 1
ATOM 1706 C CA . GLY A 1 215 ? 22.436 29.423 -9.096 1.00 35.16 215 GLY A CA 1
ATOM 1707 C C . GLY A 1 215 ? 22.057 28.416 -8.020 1.00 35.16 215 GLY A C 1
ATOM 1708 O O . GLY A 1 215 ? 20.877 28.142 -7.886 1.00 35.16 215 GLY A O 1
ATOM 1709 N N . ASP A 1 216 ? 23.063 27.874 -7.322 1.00 34.84 216 ASP A N 1
ATOM 1710 C CA . ASP A 1 216 ? 23.141 27.229 -5.985 1.00 34.84 216 ASP A CA 1
ATOM 1711 C C . ASP A 1 216 ? 21.928 26.535 -5.312 1.00 34.84 216 ASP A C 1
ATOM 1713 O O . ASP A 1 216 ? 22.013 26.135 -4.152 1.00 34.84 216 ASP A O 1
ATOM 1717 N N . ALA A 1 217 ? 20.828 26.278 -6.007 1.00 37.16 217 ALA A N 1
ATOM 1718 C CA . ALA A 1 217 ? 19.745 25.418 -5.568 1.00 37.16 217 ALA A CA 1
ATOM 1719 C C . ALA A 1 217 ? 19.465 24.430 -6.700 1.00 37.16 217 ALA A C 1
ATOM 1721 O O . ALA A 1 217 ? 18.952 24.822 -7.745 1.00 37.16 217 ALA A O 1
ATOM 1722 N N . MET A 1 218 ? 19.824 23.153 -6.513 1.00 38.75 218 MET A N 1
ATOM 1723 C CA . MET A 1 218 ? 19.376 22.080 -7.407 1.00 38.75 218 MET A CA 1
ATOM 1724 C C . MET A 1 218 ? 17.849 22.160 -7.507 1.00 38.75 218 MET A C 1
ATOM 1726 O O . MET A 1 218 ? 17.151 21.836 -6.544 1.00 38.75 218 MET A O 1
ATOM 1730 N N . GLN A 1 219 ? 17.323 22.618 -8.643 1.00 49.56 219 GLN A N 1
ATOM 1731 C CA . GLN A 1 219 ? 15.900 22.486 -8.921 1.00 49.56 219 GLN A CA 1
ATOM 1732 C C . GLN A 1 219 ? 15.622 20.994 -9.102 1.00 49.56 219 GLN A C 1
ATOM 1734 O O . GLN A 1 219 ? 16.187 20.333 -9.971 1.00 49.56 219 GLN A O 1
ATOM 1739 N N . SER A 1 220 ? 14.821 20.437 -8.199 1.00 63.53 220 SER A N 1
ATOM 1740 C CA . SER A 1 220 ? 14.388 19.047 -8.275 1.00 63.53 220 SER A CA 1
ATOM 1741 C C . SER A 1 220 ? 13.488 18.869 -9.498 1.00 63.53 220 SER A C 1
ATOM 1743 O O . SER A 1 220 ? 12.495 19.580 -9.614 1.00 63.53 220 SER A O 1
ATOM 1745 N N . LYS A 1 221 ? 13.775 17.876 -10.354 1.00 75.62 221 LYS A N 1
ATOM 1746 C CA . LYS A 1 221 ? 12.888 17.463 -11.465 1.00 75.62 221 LYS A CA 1
ATOM 1747 C C . LYS A 1 221 ? 11.510 16.965 -11.000 1.00 75.62 221 LYS A C 1
ATOM 1749 O O . LYS A 1 221 ? 10.614 16.762 -11.808 1.00 75.62 221 LYS A O 1
ATOM 1754 N N . TYR A 1 222 ? 11.350 16.718 -9.701 1.00 79.06 222 TYR A N 1
ATOM 1755 C CA . TYR A 1 222 ? 10.105 16.263 -9.093 1.00 79.06 222 TYR A CA 1
ATOM 1756 C C . TYR A 1 222 ? 9.213 17.435 -8.690 1.00 79.06 222 TYR A C 1
ATOM 1758 O O . TYR A 1 222 ? 9.599 18.254 -7.852 1.00 79.06 222 TYR A O 1
ATOM 1766 N N . VAL A 1 223 ? 7.995 17.447 -9.226 1.00 77.62 223 VAL A N 1
ATOM 1767 C CA . VAL A 1 223 ? 6.939 18.406 -8.907 1.00 77.62 223 VAL A CA 1
ATOM 1768 C C . VAL A 1 223 ? 5.895 17.717 -8.046 1.00 77.62 223 VAL A C 1
ATOM 1770 O O . VAL A 1 223 ? 5.132 16.865 -8.501 1.00 77.62 223 VAL A O 1
ATOM 1773 N N . PHE A 1 224 ? 5.843 18.112 -6.779 1.00 74.19 224 PHE A N 1
ATOM 1774 C CA . PHE A 1 224 ? 4.809 17.657 -5.862 1.00 74.19 224 PHE A CA 1
ATOM 1775 C C . PHE A 1 224 ? 3.537 18.468 -6.088 1.00 74.19 224 PHE A C 1
ATOM 1777 O O . PHE A 1 224 ? 3.540 19.701 -6.037 1.00 74.19 224 PHE A O 1
ATOM 1784 N N . THR A 1 225 ? 2.418 17.782 -6.297 1.00 64.38 225 THR A N 1
ATOM 1785 C CA . THR A 1 225 ? 1.099 18.408 -6.226 1.00 64.38 225 THR A CA 1
ATOM 1786 C C . THR A 1 225 ? 0.871 18.904 -4.798 1.00 64.38 225 THR A C 1
ATOM 1788 O O . THR A 1 225 ? 0.606 18.108 -3.901 1.00 64.38 225 THR A O 1
ATOM 1791 N N . ASN A 1 226 ? 1.035 20.216 -4.582 1.00 54.03 226 ASN A N 1
ATOM 1792 C CA . ASN A 1 226 ? 0.994 20.864 -3.268 1.00 54.03 226 ASN A CA 1
ATOM 1793 C C . ASN A 1 226 ? -0.113 20.322 -2.344 1.00 54.03 226 ASN A C 1
ATOM 1795 O O . ASN A 1 226 ? -1.304 20.366 -2.671 1.00 54.03 226 ASN A O 1
ATOM 1799 N N . LYS A 1 227 ? 0.305 19.913 -1.137 1.00 49.03 227 LYS A N 1
ATOM 1800 C CA . LYS A 1 227 ? -0.537 19.781 0.057 1.00 49.03 227 LYS A CA 1
ATOM 1801 C C . LYS A 1 227 ? -1.203 21.145 0.326 1.00 49.03 227 LYS A C 1
ATOM 1803 O O . LYS A 1 227 ? -0.526 22.153 0.469 1.00 49.03 227 LYS A O 1
ATOM 1808 N N . PHE A 1 228 ? -2.536 21.160 0.325 1.00 42.91 228 PHE A N 1
ATOM 1809 C CA . PHE A 1 228 ? -3.457 22.207 0.801 1.00 42.91 228 PHE A CA 1
ATOM 1810 C C . PHE A 1 228 ? -3.020 23.686 0.731 1.00 42.91 228 PHE A C 1
ATOM 1812 O O . PHE A 1 228 ? -2.456 24.243 1.668 1.00 42.91 228 PHE A O 1
ATOM 1819 N N . GLY A 1 229 ? -3.521 24.382 -0.292 1.00 32.25 229 GLY A N 1
ATOM 1820 C CA . GLY A 1 229 ? -3.986 25.760 -0.134 1.00 32.25 229 GLY A CA 1
ATOM 1821 C C . GLY A 1 229 ? -5.401 25.778 0.466 1.00 32.25 229 GLY A C 1
ATOM 1822 O O . GLY A 1 229 ? -6.352 25.366 -0.191 1.00 32.25 229 GLY A O 1
ATOM 1823 N N . ALA A 1 230 ? -5.505 26.234 1.717 1.00 36.72 230 ALA A N 1
ATOM 1824 C CA . ALA A 1 230 ? -6.668 26.832 2.387 1.00 36.72 230 ALA A CA 1
ATOM 1825 C C . ALA A 1 230 ? -8.067 26.195 2.200 1.00 36.72 230 ALA A C 1
ATOM 1827 O O . ALA A 1 230 ? -8.822 26.579 1.315 1.00 36.72 230 ALA A O 1
ATOM 1828 N N . TYR A 1 231 ? -8.485 25.376 3.170 1.00 32.69 231 TYR A N 1
ATOM 1829 C CA . TYR A 1 231 ? -9.814 25.487 3.793 1.00 32.69 231 TYR A CA 1
ATOM 1830 C C . TYR A 1 231 ? -9.713 24.977 5.240 1.00 32.69 231 TYR A C 1
ATOM 1832 O O . TYR A 1 231 ? -9.610 23.777 5.463 1.00 32.69 231 TYR A O 1
ATOM 1840 N N . GLY A 1 232 ? -9.726 25.899 6.211 1.00 31.48 232 GLY A N 1
ATOM 1841 C CA . GLY A 1 232 ? -9.853 25.572 7.639 1.00 31.48 232 GLY A CA 1
ATOM 1842 C C . GLY A 1 232 ? -8.575 25.634 8.486 1.00 31.48 232 GLY A C 1
ATOM 1843 O O . GLY A 1 232 ? -8.204 24.647 9.097 1.00 31.48 232 GLY A O 1
ATOM 1844 N N . GLY A 1 233 ? -7.937 26.803 8.585 1.00 28.34 233 GLY A N 1
ATOM 1845 C CA . GLY A 1 233 ? -7.349 27.266 9.856 1.00 28.34 233 GLY A CA 1
ATOM 1846 C C . GLY A 1 233 ? -6.138 26.549 10.472 1.00 28.34 233 GLY A C 1
ATOM 1847 O O . GLY A 1 233 ? -5.776 26.916 11.585 1.00 28.34 233 GLY A O 1
ATOM 1848 N N . ALA A 1 234 ? -5.481 25.610 9.795 1.00 27.88 234 ALA A N 1
ATOM 1849 C CA . ALA A 1 234 ? -4.161 25.126 10.196 1.00 27.88 234 ALA A CA 1
ATOM 1850 C C . ALA A 1 234 ? -3.212 25.210 8.997 1.00 27.88 234 ALA A C 1
ATOM 1852 O O . ALA A 1 234 ? -3.364 24.475 8.021 1.00 27.88 234 ALA A O 1
ATOM 1853 N N . GLU A 1 235 ? -2.242 26.125 9.053 1.00 26.67 235 GLU A N 1
ATOM 1854 C CA . GLU A 1 235 ? -1.036 25.994 8.239 1.00 26.67 235 GLU A CA 1
ATOM 1855 C C . GLU A 1 235 ? -0.371 24.687 8.665 1.00 26.67 235 GLU A C 1
ATOM 1857 O O . GLU A 1 235 ? 0.238 24.603 9.731 1.00 26.67 235 GLU A O 1
ATOM 1862 N N . ILE A 1 236 ? -0.520 23.641 7.855 1.00 35.94 236 ILE A N 1
ATOM 1863 C CA . ILE A 1 236 ? 0.355 22.485 7.969 1.00 35.94 236 ILE A CA 1
ATOM 1864 C C . ILE A 1 236 ? 1.710 22.980 7.465 1.00 35.94 236 ILE A C 1
ATOM 1866 O O . ILE A 1 236 ? 2.009 22.924 6.274 1.00 35.94 236 ILE A O 1
ATOM 1870 N N . THR A 1 237 ? 2.540 23.477 8.381 1.00 32.94 237 THR A N 1
ATOM 1871 C CA . THR A 1 237 ? 4.000 23.520 8.245 1.00 32.94 237 THR A CA 1
ATOM 1872 C C . THR A 1 237 ? 4.522 22.080 8.246 1.00 32.94 237 THR A C 1
ATOM 1874 O O . THR A 1 237 ? 5.256 21.639 9.123 1.00 32.94 237 THR A O 1
ATOM 1877 N N . GLY A 1 238 ? 4.053 21.290 7.284 1.00 34.12 238 GLY A N 1
ATOM 1878 C CA . GLY A 1 238 ? 4.411 19.896 7.119 1.00 34.12 238 GLY A CA 1
ATOM 1879 C C . GLY A 1 238 ? 5.684 19.834 6.311 1.00 34.12 238 GLY A C 1
ATOM 1880 O O . GLY A 1 238 ? 5.719 20.332 5.188 1.00 34.12 238 GLY A O 1
ATOM 1881 N N . SER A 1 239 ? 6.713 19.239 6.911 1.00 37.31 239 SER A N 1
ATOM 1882 C CA . SER A 1 239 ? 7.928 18.761 6.257 1.00 37.31 239 SER A CA 1
ATOM 1883 C C . SER A 1 239 ? 7.678 18.373 4.799 1.00 37.31 239 SER A C 1
ATOM 1885 O O . SER A 1 239 ? 6.679 17.710 4.508 1.00 37.31 239 SER A O 1
ATOM 1887 N N . ILE A 1 240 ? 8.607 18.750 3.913 1.00 44.31 240 ILE A N 1
ATOM 1888 C CA . ILE A 1 240 ? 8.758 18.170 2.571 1.00 44.31 240 ILE A CA 1
ATOM 1889 C C . ILE A 1 240 ? 8.472 16.668 2.713 1.00 44.31 240 ILE A C 1
ATOM 1891 O O . ILE A 1 240 ? 9.157 15.988 3.482 1.00 44.31 240 ILE A O 1
ATOM 1895 N N . GLY A 1 241 ? 7.366 16.212 2.115 1.00 52.88 241 GLY A N 1
ATOM 1896 C CA . GLY A 1 241 ? 6.925 14.822 2.196 1.00 52.88 241 GLY A CA 1
ATOM 1897 C C . GLY A 1 241 ? 8.018 13.907 1.663 1.00 52.88 241 GLY A C 1
ATOM 1898 O O . GLY A 1 241 ? 8.829 14.326 0.835 1.00 52.88 241 GLY A O 1
ATOM 1899 N N . ASN A 1 242 ? 8.079 12.680 2.171 1.00 69.56 242 ASN A N 1
ATOM 1900 C CA . ASN A 1 242 ? 9.030 11.696 1.676 1.00 69.56 242 ASN A CA 1
ATOM 1901 C C . ASN A 1 242 ? 8.823 11.520 0.159 1.00 69.56 242 ASN A C 1
ATOM 1903 O O . ASN A 1 242 ? 7.684 11.462 -0.291 1.00 69.56 242 ASN A O 1
ATOM 1907 N N . ASN A 1 243 ? 9.885 11.479 -0.648 1.00 83.00 243 ASN A N 1
ATOM 1908 C CA . ASN A 1 243 ? 9.727 11.289 -2.092 1.00 83.00 243 ASN A CA 1
ATOM 1909 C C . ASN A 1 243 ? 9.528 9.795 -2.368 1.00 83.00 243 ASN A C 1
ATOM 1911 O O . ASN A 1 243 ? 10.503 9.052 -2.495 1.00 83.00 243 ASN A O 1
ATOM 1915 N N . ALA A 1 244 ? 8.269 9.364 -2.467 1.00 88.00 244 ALA A N 1
ATOM 1916 C CA . ALA A 1 244 ? 7.933 7.954 -2.636 1.00 88.00 244 ALA A CA 1
ATOM 1917 C C . ALA A 1 244 ? 8.540 7.359 -3.918 1.00 88.00 244 ALA A C 1
ATOM 1919 O O . ALA A 1 244 ? 8.902 6.185 -3.935 1.00 88.00 244 ALA A O 1
ATOM 1920 N N . THR A 1 245 ? 8.707 8.154 -4.981 1.00 90.56 245 THR A N 1
ATOM 1921 C CA . THR A 1 245 ? 9.363 7.703 -6.218 1.00 90.56 245 THR A CA 1
ATOM 1922 C C . THR A 1 245 ? 10.841 7.384 -5.984 1.00 90.56 245 THR A C 1
ATOM 1924 O O . THR A 1 245 ? 11.319 6.342 -6.429 1.00 90.56 245 THR A O 1
ATOM 1927 N N . LEU A 1 246 ? 11.569 8.222 -5.238 1.00 89.00 246 LEU A N 1
ATOM 1928 C CA . LEU A 1 246 ? 12.966 7.939 -4.883 1.00 89.00 246 LEU A CA 1
ATOM 1929 C C . LEU A 1 246 ? 13.092 6.713 -3.972 1.00 89.00 246 LEU A C 1
ATOM 1931 O O . LEU A 1 246 ? 13.990 5.894 -4.175 1.00 89.00 246 LEU A O 1
ATOM 1935 N N . GLU A 1 247 ? 12.191 6.561 -3.003 1.00 91.44 247 GLU A N 1
ATOM 1936 C CA . GLU A 1 247 ? 12.172 5.384 -2.131 1.00 91.44 247 GLU A CA 1
ATOM 1937 C C . GLU A 1 247 ? 11.879 4.096 -2.912 1.00 91.44 247 GLU A C 1
ATOM 1939 O O . GLU A 1 247 ? 12.549 3.084 -2.693 1.00 91.44 247 GLU A O 1
ATOM 1944 N N . LEU A 1 248 ? 10.970 4.142 -3.894 1.00 95.81 248 LEU A N 1
ATOM 1945 C CA . LEU A 1 248 ? 10.708 3.015 -4.790 1.00 95.81 248 LEU A CA 1
ATOM 1946 C C . LEU A 1 248 ? 11.953 2.650 -5.606 1.00 95.81 248 LEU A C 1
ATOM 1948 O O . LEU A 1 248 ? 12.331 1.483 -5.663 1.00 95.81 248 LEU A O 1
ATOM 1952 N N . LEU A 1 249 ? 12.644 3.630 -6.194 1.00 94.38 249 LEU A N 1
ATOM 1953 C CA . LEU A 1 249 ? 13.882 3.375 -6.940 1.00 94.38 249 LEU A CA 1
ATOM 1954 C C . LEU A 1 249 ? 14.967 2.751 -6.047 1.00 94.38 249 LEU A C 1
ATOM 1956 O O . LEU A 1 249 ? 15.650 1.813 -6.464 1.00 94.38 249 LEU A O 1
ATOM 1960 N N . ASN A 1 250 ? 15.106 3.220 -4.803 1.00 92.31 250 ASN A N 1
ATOM 1961 C CA . ASN A 1 250 ? 16.025 2.633 -3.825 1.00 92.31 250 ASN A CA 1
ATOM 1962 C C . ASN A 1 250 ? 15.637 1.192 -3.461 1.00 92.31 250 ASN A C 1
ATOM 1964 O O . ASN A 1 250 ? 16.514 0.335 -3.328 1.00 92.31 250 ASN A O 1
ATOM 1968 N N . PHE A 1 251 ? 14.340 0.916 -3.305 1.00 95.31 251 PHE A N 1
ATOM 1969 C CA . PHE A 1 251 ? 13.809 -0.427 -3.080 1.00 95.31 251 PHE A CA 1
ATOM 1970 C C . PHE A 1 251 ? 14.140 -1.364 -4.247 1.00 95.31 251 PHE A C 1
ATOM 1972 O O . PHE A 1 251 ? 14.730 -2.420 -4.022 1.00 95.31 251 PHE A O 1
ATOM 1979 N N . VAL A 1 252 ? 13.855 -0.957 -5.489 1.00 96.12 252 VAL A N 1
ATOM 1980 C CA . VAL A 1 252 ? 14.130 -1.768 -6.689 1.00 96.12 252 VAL A CA 1
ATOM 1981 C C . VAL A 1 252 ? 15.624 -2.014 -6.850 1.00 96.12 252 VAL A C 1
ATOM 1983 O O . VAL A 1 252 ? 16.027 -3.135 -7.144 1.00 96.12 252 VAL A O 1
ATOM 1986 N N . LYS A 1 253 ? 16.464 -1.011 -6.577 1.00 93.00 253 LYS A N 1
ATOM 1987 C CA . LYS A 1 253 ? 17.921 -1.169 -6.602 1.00 93.00 253 LYS A CA 1
ATOM 1988 C C . LYS A 1 253 ? 18.411 -2.194 -5.578 1.00 93.00 253 LYS A C 1
ATOM 1990 O O . LYS A 1 253 ? 19.253 -3.027 -5.905 1.00 93.00 253 LYS A O 1
ATOM 1995 N N . LYS A 1 254 ? 17.883 -2.166 -4.348 1.00 91.12 254 LYS A N 1
ATOM 1996 C CA . LYS A 1 254 ? 18.194 -3.178 -3.321 1.00 91.12 254 LYS A CA 1
ATOM 1997 C C . LYS A 1 254 ? 17.723 -4.567 -3.747 1.00 91.12 254 LYS A C 1
ATOM 1999 O O . LYS A 1 254 ? 18.483 -5.519 -3.614 1.00 91.12 254 LYS A O 1
ATOM 2004 N N . ALA A 1 255 ? 16.515 -4.672 -4.297 1.00 91.44 255 ALA A N 1
ATOM 2005 C CA . ALA A 1 255 ? 15.996 -5.930 -4.816 1.00 91.44 255 ALA A CA 1
ATOM 2006 C C . ALA A 1 255 ? 16.869 -6.469 -5.957 1.00 91.44 255 ALA A C 1
ATOM 2008 O O . ALA A 1 255 ? 17.231 -7.639 -5.943 1.00 91.44 255 ALA A O 1
ATOM 2009 N N . ALA A 1 256 ? 17.289 -5.615 -6.893 1.00 91.00 256 ALA A N 1
ATOM 2010 C CA . ALA A 1 256 ? 18.125 -6.004 -8.024 1.00 91.00 256 ALA A CA 1
ATOM 2011 C C . ALA A 1 256 ? 19.488 -6.576 -7.598 1.00 91.00 256 ALA A C 1
ATOM 2013 O O . ALA A 1 256 ? 20.008 -7.470 -8.261 1.00 91.00 256 ALA A O 1
ATOM 2014 N N . VAL A 1 257 ? 20.048 -6.117 -6.471 1.00 86.75 257 VAL A N 1
ATOM 2015 C CA . VAL A 1 257 ? 21.261 -6.709 -5.877 1.00 86.75 257 VAL A CA 1
ATOM 2016 C C . VAL A 1 257 ? 21.007 -8.134 -5.369 1.00 86.75 257 VAL A C 1
ATOM 2018 O O . VAL A 1 257 ? 21.896 -8.977 -5.467 1.00 86.75 257 VAL A O 1
ATOM 2021 N N . SER A 1 258 ? 19.813 -8.409 -4.841 1.00 84.94 258 SER A N 1
ATOM 2022 C CA . SER A 1 258 ? 19.457 -9.711 -4.265 1.00 84.94 258 SER A CA 1
ATOM 2023 C C . SER A 1 258 ? 18.979 -10.728 -5.304 1.00 84.94 258 SER A C 1
ATOM 2025 O O . SER A 1 258 ? 19.410 -11.877 -5.269 1.00 84.94 258 SER A O 1
ATOM 2027 N N . ILE A 1 259 ? 18.097 -10.321 -6.223 1.00 87.00 259 ILE A N 1
ATOM 2028 C CA . ILE A 1 259 ? 17.394 -11.222 -7.159 1.00 87.00 259 ILE A CA 1
ATOM 2029 C C . ILE A 1 259 ? 17.746 -10.974 -8.638 1.00 87.00 259 ILE A C 1
ATOM 2031 O O . ILE A 1 259 ? 17.183 -11.606 -9.534 1.00 87.00 259 ILE A O 1
ATOM 2035 N N . GLY A 1 260 ? 18.686 -10.064 -8.911 1.00 89.56 260 GLY A N 1
ATOM 2036 C CA . GLY A 1 260 ? 19.127 -9.689 -10.256 1.00 89.56 260 GLY A CA 1
ATOM 2037 C C . GLY A 1 260 ? 18.246 -8.634 -10.931 1.00 89.56 260 GLY A C 1
ATOM 2038 O O . GLY A 1 260 ? 17.215 -8.203 -10.406 1.00 89.56 260 GLY A O 1
ATOM 2039 N N . TYR A 1 261 ? 18.629 -8.231 -12.148 1.00 90.56 261 TYR A N 1
ATOM 2040 C CA . TYR A 1 261 ? 17.986 -7.134 -12.894 1.00 90.56 261 TYR A CA 1
ATOM 2041 C C . TYR A 1 261 ? 16.473 -7.307 -13.128 1.00 90.56 261 TYR A C 1
ATOM 2043 O O . TYR A 1 261 ? 15.775 -6.329 -13.387 1.00 90.56 261 TYR A O 1
ATOM 2051 N N . LYS A 1 262 ? 15.940 -8.532 -12.997 1.00 92.50 262 LYS A N 1
ATOM 2052 C CA . LYS A 1 262 ? 14.508 -8.851 -13.136 1.00 92.50 262 LYS A CA 1
ATOM 2053 C C . LYS A 1 262 ? 13.612 -8.055 -12.180 1.00 92.50 262 LYS A C 1
ATOM 2055 O O . LYS A 1 262 ? 12.430 -7.888 -12.475 1.00 92.50 262 LYS A O 1
ATOM 2060 N N . ALA A 1 263 ? 14.164 -7.534 -11.080 1.00 94.31 263 ALA A N 1
ATOM 2061 C CA . ALA A 1 263 ? 13.464 -6.628 -10.173 1.00 94.31 263 ALA A CA 1
ATOM 2062 C C . ALA A 1 263 ? 12.874 -5.397 -10.894 1.00 94.31 263 ALA A C 1
ATOM 2064 O O . ALA A 1 263 ? 11.771 -4.967 -10.555 1.00 94.31 263 ALA A O 1
ATOM 2065 N N . TYR A 1 264 ? 13.567 -4.867 -11.910 1.00 95.56 264 TYR A N 1
ATOM 2066 C CA . TYR A 1 264 ? 13.120 -3.700 -12.674 1.00 95.56 264 TYR A CA 1
ATOM 2067 C C . TYR A 1 264 ? 11.867 -4.005 -13.522 1.00 95.56 264 TYR A C 1
ATOM 2069 O O . TYR A 1 264 ? 10.822 -3.415 -13.228 1.00 95.56 264 TYR A O 1
ATOM 2077 N N . PRO A 1 265 ? 11.885 -4.955 -14.489 1.00 95.38 265 PRO A N 1
ATOM 2078 C CA . PRO A 1 265 ? 10.690 -5.308 -15.258 1.00 95.38 265 PRO A CA 1
ATOM 2079 C C . PRO A 1 265 ? 9.494 -5.722 -14.397 1.00 95.38 265 PRO A C 1
ATOM 2081 O O . PRO A 1 265 ? 8.380 -5.276 -14.653 1.00 95.38 265 PRO A O 1
ATOM 2084 N N . LEU A 1 266 ? 9.700 -6.526 -13.346 1.00 96.00 266 LEU A N 1
ATOM 2085 C CA . LEU A 1 266 ? 8.604 -6.959 -12.466 1.00 96.00 266 LEU A CA 1
ATOM 2086 C C . LEU A 1 266 ? 7.942 -5.788 -11.731 1.00 96.00 266 LEU A C 1
ATOM 2088 O O . LEU A 1 266 ? 6.724 -5.788 -11.547 1.00 96.00 266 LEU A O 1
ATOM 2092 N N . THR A 1 267 ? 8.729 -4.787 -11.331 1.00 97.12 267 THR A N 1
ATOM 2093 C CA . THR A 1 267 ? 8.196 -3.569 -10.711 1.00 97.12 267 THR A CA 1
ATOM 2094 C C . THR A 1 267 ? 7.397 -2.752 -11.721 1.00 97.12 267 THR A C 1
ATOM 2096 O O . THR A 1 267 ? 6.274 -2.355 -11.427 1.00 97.12 267 THR A O 1
ATOM 2099 N N . ILE A 1 268 ? 7.932 -2.547 -12.930 1.00 96.81 268 ILE A N 1
ATOM 2100 C CA . ILE A 1 268 ? 7.254 -1.809 -14.009 1.00 96.81 268 ILE A CA 1
ATOM 2101 C C . ILE A 1 268 ? 5.901 -2.446 -14.344 1.00 96.81 268 ILE A C 1
ATOM 2103 O O . ILE A 1 268 ? 4.898 -1.740 -14.426 1.00 96.81 268 ILE A O 1
ATOM 2107 N N . ILE A 1 269 ? 5.849 -3.774 -14.486 1.00 96.94 269 ILE A N 1
ATOM 2108 C CA . ILE A 1 269 ? 4.600 -4.494 -14.765 1.00 96.94 269 ILE A CA 1
ATOM 2109 C C . ILE A 1 269 ? 3.568 -4.260 -13.660 1.00 96.94 269 ILE A C 1
ATOM 2111 O O . ILE A 1 269 ? 2.426 -3.919 -13.958 1.00 96.94 269 ILE A O 1
ATOM 2115 N N . GLN A 1 270 ? 3.963 -4.379 -12.391 1.00 96.31 270 GLN A N 1
ATOM 2116 C CA . GLN A 1 270 ? 3.056 -4.134 -11.267 1.00 96.31 270 GLN A CA 1
ATOM 2117 C C . GLN A 1 270 ? 2.581 -2.677 -11.198 1.00 96.31 270 GLN A C 1
ATOM 2119 O O . GLN A 1 270 ? 1.417 -2.437 -10.882 1.00 96.31 270 GLN A O 1
ATOM 2124 N N . LEU A 1 271 ? 3.437 -1.706 -11.533 1.00 96.19 271 LEU A N 1
ATOM 2125 C CA . LEU A 1 271 ? 3.063 -0.290 -11.591 1.00 96.19 271 LEU A CA 1
ATOM 2126 C C . LEU A 1 271 ? 2.053 0.019 -12.702 1.00 96.19 271 LEU A C 1
ATOM 2128 O O . LEU A 1 271 ? 1.235 0.916 -12.523 1.00 96.19 271 LEU A O 1
ATOM 2132 N N . LEU A 1 272 ? 2.083 -0.715 -13.819 1.00 94.88 272 LEU A N 1
ATOM 2133 C CA . LEU A 1 272 ? 1.144 -0.555 -14.940 1.00 94.88 272 LEU A CA 1
ATOM 2134 C C . LEU A 1 272 ? -0.251 -1.133 -14.657 1.00 94.88 272 LEU A C 1
ATOM 2136 O O . LEU A 1 272 ? -1.181 -0.920 -15.438 1.00 94.88 272 LEU A O 1
ATOM 2140 N N . ARG A 1 273 ? -0.429 -1.870 -13.555 1.00 93.88 273 ARG A N 1
ATOM 2141 C CA . ARG A 1 273 ? -1.732 -2.420 -13.171 1.00 93.88 273 ARG A CA 1
ATOM 2142 C C . ARG A 1 273 ? -2.660 -1.315 -12.675 1.00 93.88 273 ARG A C 1
ATOM 2144 O O . ARG A 1 273 ? -2.320 -0.529 -11.792 1.00 93.88 273 ARG A O 1
ATOM 2151 N N . TRP A 1 274 ? -3.888 -1.319 -13.181 1.00 92.62 274 TRP A N 1
ATOM 2152 C CA . TRP A 1 274 ? -4.937 -0.375 -12.798 1.00 92.62 274 TRP A CA 1
ATOM 2153 C C . TRP A 1 274 ? -6.293 -1.068 -12.635 1.00 92.62 274 TRP A C 1
ATOM 2155 O O . TRP A 1 274 ? -6.447 -2.254 -12.936 1.00 92.62 274 TRP A O 1
ATOM 2165 N N . GLY A 1 275 ? -7.286 -0.329 -12.133 1.00 88.31 275 GLY A N 1
ATOM 2166 C CA . GLY A 1 275 ? -8.633 -0.852 -11.916 1.00 88.31 275 GLY A CA 1
ATOM 2167 C C . GLY A 1 275 ? -8.638 -2.002 -10.909 1.00 88.31 275 GLY A C 1
ATOM 2168 O O . GLY A 1 275 ? -7.990 -1.929 -9.870 1.00 88.31 275 GLY A O 1
ATOM 2169 N N . GLU A 1 276 ? -9.347 -3.084 -11.227 1.00 87.31 276 GLU A N 1
ATOM 2170 C CA . GLU A 1 276 ? -9.511 -4.235 -10.326 1.00 87.31 276 GLU A CA 1
ATOM 2171 C C . GLU A 1 276 ? -8.222 -5.025 -10.074 1.00 87.31 276 GLU A C 1
ATOM 2173 O O . GLU A 1 276 ? -8.202 -5.844 -9.163 1.00 87.31 276 GLU A O 1
ATOM 2178 N N . ARG A 1 277 ? -7.154 -4.787 -10.849 1.00 88.44 277 ARG A N 1
ATOM 2179 C CA . ARG A 1 277 ? -5.840 -5.436 -10.690 1.00 88.44 277 ARG A CA 1
ATOM 2180 C C . ARG A 1 277 ? -4.796 -4.555 -10.022 1.00 88.44 277 ARG A C 1
ATOM 2182 O O . ARG A 1 277 ? -3.669 -4.997 -9.818 1.00 88.44 277 ARG A O 1
ATOM 2189 N N . LYS A 1 278 ? -5.143 -3.307 -9.708 1.00 91.88 278 LYS A N 1
ATOM 2190 C CA . LYS A 1 278 ? -4.210 -2.364 -9.103 1.00 91.88 278 LYS A CA 1
ATOM 2191 C C . LYS A 1 278 ? -3.723 -2.913 -7.745 1.00 91.88 278 LYS A C 1
ATOM 2193 O O . LYS A 1 278 ? -4.574 -3.190 -6.893 1.00 91.88 278 LYS A O 1
ATOM 2198 N N . PRO A 1 279 ? -2.409 -3.101 -7.531 1.00 91.00 279 PRO A N 1
ATOM 2199 C CA . PRO A 1 279 ? -1.872 -3.582 -6.260 1.00 91.00 279 PRO A CA 1
ATOM 2200 C C . PRO A 1 279 ? -1.796 -2.452 -5.232 1.00 91.00 279 PRO A C 1
ATOM 2202 O O . PRO A 1 279 ? -1.906 -1.288 -5.597 1.00 91.00 279 PRO A O 1
ATOM 2205 N N . THR A 1 280 ? -1.568 -2.789 -3.962 1.00 88.19 280 THR A N 1
ATOM 2206 C CA . THR A 1 280 ? -1.148 -1.819 -2.927 1.00 88.19 280 THR A CA 1
ATOM 2207 C C . THR A 1 280 ? 0.369 -1.878 -2.695 1.00 88.19 280 THR A C 1
ATOM 2209 O O . THR A 1 280 ? 0.984 -0.860 -2.383 1.00 88.19 280 THR A O 1
ATOM 2212 N N . PHE A 1 281 ? 0.988 -3.044 -2.922 1.00 90.31 281 PHE A N 1
ATOM 2213 C CA . PHE A 1 281 ? 2.430 -3.255 -2.795 1.00 90.31 281 PHE A CA 1
ATOM 2214 C C . PHE A 1 281 ? 3.078 -3.645 -4.107 1.00 90.31 281 PHE A C 1
ATOM 2216 O O . PHE A 1 281 ? 2.489 -4.365 -4.909 1.00 90.31 281 PHE A O 1
ATOM 2223 N N . ILE A 1 282 ? 4.348 -3.280 -4.239 1.00 93.81 282 ILE A N 1
ATOM 2224 C CA . ILE A 1 282 ? 5.277 -4.012 -5.093 1.00 93.81 282 ILE A CA 1
ATOM 2225 C C . ILE A 1 282 ? 5.859 -5.161 -4.276 1.00 93.81 282 ILE A C 1
ATOM 2227 O O . ILE A 1 282 ? 6.568 -4.931 -3.290 1.00 93.81 282 ILE A O 1
ATOM 2231 N N . THR A 1 283 ? 5.575 -6.390 -4.700 1.00 91.25 283 THR A N 1
ATOM 2232 C CA . THR A 1 283 ? 6.201 -7.605 -4.167 1.00 91.25 283 THR A CA 1
ATOM 2233 C C . THR A 1 283 ? 7.040 -8.264 -5.252 1.00 91.25 283 THR A C 1
ATOM 2235 O O . THR A 1 283 ? 6.673 -8.285 -6.427 1.00 91.25 283 THR A O 1
ATOM 2238 N N . LEU A 1 284 ? 8.211 -8.774 -4.880 1.00 91.00 284 LEU A N 1
ATOM 2239 C CA . LEU A 1 284 ? 9.143 -9.395 -5.817 1.00 91.00 284 LEU A CA 1
ATOM 2240 C C . LEU A 1 284 ? 9.443 -10.830 -5.365 1.00 91.00 284 LEU A C 1
ATOM 2242 O O . LEU A 1 284 ? 9.541 -11.077 -4.160 1.00 91.00 284 LEU A O 1
ATOM 2246 N N . PRO A 1 285 ? 9.568 -11.783 -6.304 1.00 85.75 285 PRO A N 1
ATOM 2247 C CA . PRO A 1 285 ? 9.889 -13.162 -5.968 1.00 85.75 285 PRO A CA 1
ATOM 2248 C C . PRO A 1 285 ? 11.283 -13.216 -5.340 1.00 85.75 285 PRO A C 1
ATOM 2250 O O . PRO A 1 285 ? 12.183 -12.503 -5.775 1.00 85.75 285 PRO A O 1
ATOM 2253 N N . ASP A 1 286 ? 11.444 -14.050 -4.312 1.00 81.12 286 ASP A N 1
ATOM 2254 C CA . ASP A 1 286 ? 12.706 -14.252 -3.586 1.00 81.12 286 ASP A CA 1
ATOM 2255 C C . ASP A 1 286 ? 13.304 -12.983 -2.935 1.00 81.12 286 ASP A C 1
ATOM 2257 O O . ASP A 1 286 ? 14.474 -12.971 -2.551 1.00 81.12 286 ASP A O 1
ATOM 2261 N N . PHE A 1 287 ? 12.500 -11.926 -2.755 1.00 86.25 287 PHE A N 1
ATOM 2262 C CA . PHE A 1 287 ? 12.870 -10.727 -2.003 1.00 86.25 287 PHE A CA 1
ATOM 2263 C C . PHE A 1 287 ? 11.998 -10.583 -0.752 1.00 86.25 287 PHE A C 1
ATOM 2265 O O . PHE A 1 287 ? 10.774 -10.686 -0.794 1.00 86.25 287 PHE A O 1
ATOM 2272 N N . ASP A 1 288 ? 12.639 -10.369 0.392 1.00 80.19 288 ASP A N 1
ATOM 2273 C CA . ASP A 1 288 ? 12.026 -10.417 1.722 1.00 80.19 288 ASP A CA 1
ATOM 2274 C C . ASP A 1 288 ? 11.328 -9.117 2.139 1.00 80.19 288 ASP A C 1
ATOM 2276 O O . ASP A 1 288 ? 10.685 -9.084 3.194 1.00 80.19 288 ASP A O 1
ATOM 2280 N N . MET A 1 289 ? 11.407 -8.082 1.301 1.00 86.81 289 MET A N 1
ATOM 2281 C CA . MET A 1 289 ? 10.799 -6.771 1.500 1.00 86.81 289 MET A CA 1
ATOM 2282 C C . MET A 1 289 ? 9.751 -6.478 0.420 1.00 86.81 289 MET A C 1
ATOM 2284 O O . MET A 1 289 ? 9.850 -6.939 -0.716 1.00 86.81 289 MET A O 1
ATOM 2288 N N . GLN A 1 290 ? 8.779 -5.641 0.761 1.00 89.69 290 GLN A N 1
ATOM 2289 C CA . GLN A 1 290 ? 7.757 -5.111 -0.136 1.00 89.69 290 GLN A CA 1
ATOM 2290 C C . GLN A 1 290 ? 7.669 -3.588 0.000 1.00 89.69 290 GLN A C 1
ATOM 2292 O O . GLN A 1 290 ? 7.969 -3.029 1.058 1.00 89.69 290 GLN A O 1
ATOM 2297 N N . PHE A 1 291 ? 7.258 -2.913 -1.068 1.00 92.25 291 PHE A N 1
ATOM 2298 C CA . PHE A 1 291 ? 7.133 -1.456 -1.099 1.00 92.25 291 PHE A CA 1
ATOM 2299 C C . PHE A 1 291 ? 5.664 -1.044 -1.141 1.00 92.25 291 PHE A C 1
ATOM 2301 O O . PHE A 1 291 ? 4.948 -1.477 -2.041 1.00 92.25 291 PHE A O 1
ATOM 2308 N N . ASN A 1 292 ? 5.223 -0.207 -0.203 1.00 88.62 292 ASN A N 1
ATOM 2309 C CA . ASN A 1 292 ? 3.868 0.335 -0.171 1.00 88.62 292 ASN A CA 1
ATOM 2310 C C . ASN A 1 292 ? 3.745 1.532 -1.124 1.00 88.62 292 ASN A C 1
ATOM 2312 O O . ASN A 1 292 ? 4.362 2.580 -0.927 1.00 88.62 292 ASN A O 1
ATOM 2316 N N . LEU A 1 293 ? 2.901 1.396 -2.142 1.00 89.94 293 LEU A N 1
ATOM 2317 C CA . LEU A 1 293 ? 2.684 2.430 -3.153 1.00 89.94 293 LEU A CA 1
ATOM 2318 C C . LEU A 1 293 ? 1.832 3.616 -2.639 1.00 89.94 293 LEU A C 1
ATOM 2320 O O . LEU A 1 293 ? 1.836 4.700 -3.224 1.00 89.94 293 LEU A O 1
ATOM 2324 N N . GLY A 1 294 ? 1.099 3.429 -1.538 1.00 82.12 294 GLY A N 1
ATOM 2325 C CA . GLY A 1 294 ? 0.214 4.438 -0.949 1.00 82.12 294 GLY A CA 1
ATOM 2326 C C . GLY A 1 294 ? 0.888 5.399 0.033 1.00 82.12 294 GLY A C 1
ATOM 2327 O O . GLY A 1 294 ? 0.418 6.522 0.182 1.00 82.12 294 GLY A O 1
ATOM 2328 N N . ASP A 1 295 ? 1.985 5.001 0.680 1.00 75.69 295 ASP A N 1
ATOM 2329 C CA . ASP A 1 295 ? 2.701 5.835 1.665 1.00 75.69 295 ASP A CA 1
ATOM 2330 C C . ASP A 1 295 ? 4.223 5.915 1.432 1.00 75.69 295 ASP A C 1
ATOM 2332 O O . ASP A 1 295 ? 4.925 6.654 2.123 1.00 75.69 295 ASP A O 1
ATOM 2336 N N . GLY A 1 296 ? 4.744 5.186 0.439 1.00 81.75 296 GLY A N 1
ATOM 2337 C CA . GLY A 1 296 ? 6.158 5.200 0.077 1.00 81.75 296 GLY A CA 1
ATOM 2338 C C . GLY A 1 296 ? 7.079 4.489 1.071 1.00 81.75 296 GLY A C 1
ATOM 2339 O O . GLY A 1 296 ? 8.284 4.746 1.066 1.00 81.75 296 GLY A O 1
ATOM 2340 N N . THR A 1 297 ? 6.543 3.635 1.945 1.00 84.00 297 THR A N 1
ATOM 2341 C CA . THR A 1 297 ? 7.325 2.902 2.948 1.00 84.00 297 THR A CA 1
ATOM 2342 C C . THR A 1 297 ? 7.730 1.507 2.474 1.00 84.00 297 THR A C 1
ATOM 2344 O O . THR A 1 297 ? 7.074 0.873 1.648 1.00 84.00 297 THR A O 1
ATOM 2347 N N . VAL A 1 298 ? 8.841 1.004 3.016 1.00 83.81 298 VAL A N 1
ATOM 2348 C CA . VAL A 1 298 ? 9.313 -0.367 2.788 1.00 83.81 298 VAL A CA 1
ATOM 2349 C C . VAL A 1 298 ? 9.037 -1.188 4.040 1.00 83.81 298 VAL A C 1
ATOM 2351 O O . VAL A 1 298 ? 9.472 -0.823 5.132 1.00 83.81 298 VAL A O 1
ATOM 2354 N N . THR A 1 299 ? 8.350 -2.312 3.875 1.00 80.88 299 THR A N 1
ATOM 2355 C CA . THR A 1 299 ? 8.025 -3.249 4.957 1.00 80.88 299 THR A CA 1
ATOM 2356 C C . THR A 1 299 ? 8.496 -4.652 4.602 1.00 80.88 299 THR A C 1
ATOM 2358 O O . THR A 1 299 ? 8.856 -4.935 3.462 1.00 80.88 299 THR A O 1
ATOM 2361 N N . GLU A 1 300 ? 8.550 -5.545 5.583 1.00 78.12 300 GLU A N 1
ATOM 2362 C CA . GLU A 1 300 ? 8.848 -6.949 5.322 1.00 78.12 300 GLU A CA 1
ATOM 2363 C C . GLU A 1 300 ? 7.697 -7.625 4.557 1.00 78.12 300 GLU A C 1
ATOM 2365 O O . GLU A 1 300 ? 6.532 -7.505 4.931 1.00 78.12 300 GLU A O 1
ATOM 2370 N N . CYS A 1 301 ? 8.022 -8.403 3.525 1.00 75.81 301 CYS A N 1
ATOM 2371 C CA . CYS A 1 301 ? 7.069 -9.254 2.821 1.00 75.81 301 CYS A CA 1
ATOM 2372 C C . CYS A 1 301 ? 6.721 -10.461 3.705 1.00 75.81 301 CYS A C 1
ATOM 2374 O O . CYS A 1 301 ? 7.544 -11.359 3.912 1.00 75.81 301 CYS A O 1
ATOM 2376 N N . ILE A 1 302 ? 5.522 -10.466 4.284 1.00 68.81 302 ILE A N 1
ATOM 2377 C CA . ILE A 1 302 ? 5.053 -11.502 5.221 1.00 68.81 302 ILE A CA 1
ATOM 2378 C C . ILE A 1 302 ? 4.261 -12.634 4.543 1.00 68.81 302 ILE A C 1
ATOM 2380 O O . ILE A 1 302 ? 3.792 -13.532 5.229 1.00 68.81 302 ILE A O 1
ATOM 2384 N N . GLY A 1 303 ? 4.152 -12.644 3.209 1.00 69.31 303 GLY A N 1
ATOM 2385 C CA . GLY A 1 303 ? 3.553 -13.754 2.452 1.00 69.31 303 GLY A CA 1
ATOM 2386 C C . GLY A 1 303 ? 2.063 -13.962 2.737 1.00 69.31 303 GLY A C 1
ATOM 2387 O O . GLY A 1 303 ? 1.347 -12.987 2.926 1.00 69.31 303 GLY A O 1
ATOM 2388 N N . ASN A 1 304 ? 1.591 -15.217 2.735 1.00 72.19 304 ASN A N 1
ATOM 2389 C CA . ASN A 1 304 ? 0.226 -15.597 3.121 1.00 72.19 304 ASN A CA 1
ATOM 2390 C C . ASN A 1 304 ? 0.213 -16.131 4.567 1.00 72.19 304 ASN A C 1
ATOM 2392 O O . ASN A 1 304 ? 1.072 -16.922 4.947 1.00 72.19 304 ASN A O 1
ATOM 2396 N N . ILE A 1 305 ? -0.786 -15.751 5.371 1.00 76.06 305 ILE A N 1
ATOM 2397 C CA . ILE A 1 305 ? -0.948 -16.191 6.767 1.00 76.06 305 ILE A CA 1
ATOM 2398 C C . ILE A 1 305 ? -1.080 -17.709 6.894 1.00 76.06 305 ILE A C 1
ATOM 2400 O O . ILE A 1 305 ? -0.656 -18.282 7.898 1.00 76.06 305 ILE A O 1
ATOM 2404 N N . ASP A 1 306 ? -1.621 -18.368 5.867 1.00 80.12 306 ASP A N 1
ATOM 2405 C CA . ASP A 1 306 ? -1.783 -19.821 5.831 1.00 80.12 306 ASP A CA 1
ATOM 2406 C C . ASP A 1 306 ? -0.438 -20.558 5.799 1.00 80.12 306 ASP A C 1
ATOM 2408 O O . ASP A 1 306 ? -0.353 -21.716 6.225 1.00 80.12 306 ASP A O 1
ATOM 2412 N N . ASP A 1 307 ? 0.640 -19.887 5.387 1.00 82.69 307 ASP A N 1
ATOM 2413 C CA . ASP A 1 307 ? 1.999 -20.429 5.424 1.00 82.69 307 ASP A CA 1
ATOM 2414 C C . ASP A 1 307 ? 2.585 -20.428 6.839 1.00 82.69 307 ASP A C 1
ATOM 2416 O O . ASP A 1 307 ? 3.639 -21.018 7.077 1.00 82.69 307 ASP A O 1
ATOM 2420 N N . TYR A 1 308 ? 1.901 -19.817 7.806 1.00 87.00 308 TYR A N 1
ATOM 2421 C CA . TYR A 1 308 ? 2.366 -19.681 9.176 1.00 87.00 308 TYR A CA 1
ATOM 2422 C C . TYR A 1 308 ? 1.647 -20.636 10.132 1.00 87.00 308 TYR A C 1
ATOM 2424 O O . TYR A 1 308 ? 0.542 -21.131 9.899 1.00 87.00 308 TYR A O 1
ATOM 2432 N N . SER A 1 309 ? 2.312 -20.930 11.244 1.00 90.75 309 SER A N 1
ATOM 2433 C CA . SER A 1 309 ? 1.770 -21.685 12.371 1.00 90.75 309 SER A CA 1
ATOM 2434 C C . SER A 1 309 ? 2.068 -20.958 13.677 1.00 90.75 309 SER A C 1
ATOM 2436 O O . SER A 1 309 ? 3.084 -20.272 13.795 1.00 90.75 309 SER A O 1
ATOM 2438 N N . TYR A 1 310 ? 1.181 -21.072 14.664 1.00 90.19 310 TYR A N 1
ATOM 2439 C CA . TYR A 1 310 ? 1.424 -20.482 15.979 1.00 90.19 310 TYR A CA 1
ATOM 2440 C C . TYR A 1 310 ? 2.607 -21.171 16.657 1.00 90.19 310 TYR A C 1
ATOM 2442 O O . TYR A 1 310 ? 2.661 -22.400 16.705 1.00 90.19 310 TYR A O 1
ATOM 2450 N N . VAL A 1 311 ? 3.508 -20.387 17.255 1.00 87.38 311 VAL A N 1
ATOM 2451 C CA . VAL A 1 311 ? 4.702 -20.911 17.950 1.00 87.38 311 VAL A CA 1
ATOM 2452 C C . VAL A 1 311 ? 4.327 -21.893 19.070 1.00 87.38 311 VAL A C 1
ATOM 2454 O O . VAL A 1 311 ? 5.035 -22.865 19.313 1.00 87.38 311 VAL A O 1
ATOM 2457 N N . HIS A 1 312 ? 3.180 -21.679 19.717 1.00 79.44 312 HIS A N 1
ATOM 2458 C CA . HIS A 1 312 ? 2.671 -22.533 20.793 1.00 79.44 312 HIS A CA 1
ATOM 2459 C C . HIS A 1 312 ? 1.754 -23.668 20.297 1.00 79.44 312 HIS A C 1
ATOM 2461 O O . HIS A 1 312 ? 1.203 -24.405 21.108 1.00 79.44 312 HIS A O 1
ATOM 2467 N N . GLY A 1 313 ? 1.552 -23.815 18.981 1.00 81.19 313 GLY A N 1
ATOM 2468 C CA . GLY A 1 313 ? 0.623 -24.782 18.380 1.00 81.19 313 GLY A CA 1
ATOM 2469 C C . GLY A 1 313 ? -0.861 -24.394 18.459 1.00 81.19 313 GLY A C 1
ATOM 2470 O O . GLY A 1 313 ? -1.696 -25.049 17.842 1.00 81.19 313 GLY A O 1
ATOM 2471 N N . TYR A 1 314 ? -1.194 -23.324 19.179 1.00 82.56 314 TYR A N 1
ATOM 2472 C CA . TYR A 1 314 ? -2.529 -22.734 19.287 1.00 82.56 314 TYR A CA 1
ATOM 2473 C C . TYR A 1 314 ? -2.422 -21.213 19.461 1.00 82.56 314 TYR A C 1
ATOM 2475 O O . TYR A 1 314 ? -1.348 -20.686 19.766 1.00 82.56 314 TYR A O 1
ATOM 2483 N N . GLU A 1 315 ? -3.528 -20.506 19.230 1.00 87.50 315 GLU A N 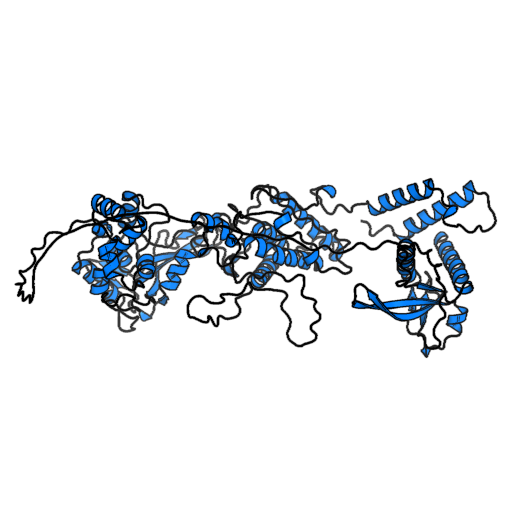1
ATOM 2484 C CA . GLU A 1 315 ? -3.583 -19.044 19.285 1.00 87.50 315 GLU A CA 1
ATOM 2485 C C . GLU A 1 315 ? -3.531 -18.555 20.742 1.00 87.50 315 GLU A C 1
ATOM 2487 O O . GLU A 1 315 ? -4.530 -18.568 21.459 1.00 87.50 315 GLU A O 1
ATOM 2492 N N . VAL A 1 316 ? -2.341 -18.134 21.180 1.00 90.44 316 VAL A N 1
ATOM 2493 C CA . VAL A 1 316 ? -2.116 -17.435 22.454 1.00 90.44 316 VAL A CA 1
ATOM 2494 C C . VAL A 1 316 ? -1.537 -16.073 22.147 1.00 90.44 316 VAL A C 1
ATOM 2496 O O . VAL A 1 316 ? -0.531 -15.970 21.443 1.00 90.44 316 VAL A O 1
ATOM 2499 N N . TYR A 1 317 ? -2.164 -15.044 22.697 1.00 92.62 317 TYR A N 1
ATOM 2500 C CA . TYR A 1 317 ? -1.739 -13.669 22.520 1.00 92.62 317 TYR A CA 1
ATOM 2501 C C . TYR A 1 317 ? -0.842 -13.199 23.660 1.00 92.62 317 TYR A C 1
ATOM 2503 O O . TYR A 1 317 ? -0.982 -13.635 24.799 1.00 92.62 317 TYR A O 1
ATOM 2511 N N . GLU A 1 318 ? 0.027 -12.247 23.364 1.00 91.62 318 GLU A N 1
ATOM 2512 C CA . GLU A 1 318 ? 0.764 -11.443 24.335 1.00 91.62 318 GLU A CA 1
ATOM 2513 C C . GLU A 1 318 ? 0.285 -9.988 24.221 1.00 91.62 318 GLU A C 1
ATOM 2515 O O . GLU A 1 318 ? -0.159 -9.566 23.150 1.00 91.62 318 GLU A O 1
ATOM 2520 N N . ILE A 1 319 ? 0.331 -9.217 25.311 1.00 91.62 319 ILE A N 1
ATOM 2521 C CA . ILE A 1 319 ? 0.022 -7.782 25.253 1.00 91.62 319 ILE A CA 1
ATOM 2522 C C . ILE A 1 319 ? 1.235 -7.074 24.655 1.00 91.62 319 ILE A C 1
ATOM 2524 O O . ILE A 1 319 ? 2.302 -7.045 25.262 1.00 91.62 319 ILE A O 1
ATOM 2528 N N . VAL A 1 320 ? 1.067 -6.514 23.460 1.00 89.75 320 VAL A N 1
ATOM 2529 C CA . VAL A 1 320 ? 2.121 -5.784 22.741 1.00 89.75 320 VAL A CA 1
ATOM 2530 C C . VAL A 1 320 ? 2.056 -4.291 23.053 1.00 89.75 320 VAL A C 1
ATOM 2532 O O . VAL A 1 320 ? 3.084 -3.620 23.050 1.00 89.75 320 VAL A O 1
ATOM 2535 N N . GLY A 1 321 ? 0.870 -3.769 23.367 1.00 91.56 321 GLY A N 1
ATOM 2536 C CA . GLY A 1 321 ? 0.724 -2.380 23.778 1.00 91.56 321 GLY A CA 1
ATOM 2537 C C . GLY A 1 321 ? -0.648 -2.020 24.336 1.00 91.56 321 GLY A C 1
ATOM 2538 O O . GLY A 1 321 ? -1.626 -2.761 24.197 1.00 91.56 321 GLY A O 1
ATOM 2539 N N . LEU A 1 322 ? -0.696 -0.849 24.964 1.00 92.69 322 LEU A N 1
ATOM 2540 C CA . LEU A 1 322 ? -1.899 -0.207 25.483 1.00 92.69 322 LEU A CA 1
ATOM 2541 C C . LEU A 1 322 ? -2.357 0.877 24.510 1.00 92.69 322 LEU A C 1
ATOM 2543 O O . LEU A 1 322 ? -1.554 1.706 24.081 1.00 92.69 322 LEU A O 1
ATOM 2547 N N . ILE A 1 323 ? -3.648 0.886 24.190 1.00 93.19 323 ILE A N 1
ATOM 2548 C CA . ILE A 1 323 ? -4.254 1.896 23.321 1.00 93.19 323 ILE A CA 1
ATOM 2549 C C . ILE A 1 323 ? -4.774 3.024 24.202 1.00 93.19 323 ILE A C 1
ATOM 2551 O O . ILE A 1 323 ? -5.618 2.790 25.069 1.00 93.19 323 ILE A O 1
ATOM 2555 N N . VAL A 1 324 ? -4.285 4.235 23.968 1.00 91.38 324 VAL A N 1
ATOM 2556 C CA . VAL A 1 324 ? -4.687 5.442 24.690 1.00 91.38 324 VAL A CA 1
ATOM 2557 C C . VAL A 1 324 ? -5.509 6.335 23.777 1.00 91.38 324 VAL A C 1
ATOM 2559 O O . VAL A 1 324 ? -5.123 6.591 22.640 1.00 91.38 324 VAL A O 1
ATOM 2562 N N . ASP A 1 325 ? -6.639 6.816 24.283 1.00 88.62 325 ASP A N 1
ATOM 2563 C CA . ASP A 1 325 ? -7.478 7.759 23.555 1.00 88.62 325 ASP A CA 1
ATOM 2564 C C . ASP A 1 325 ? -6.825 9.141 23.508 1.00 88.62 325 ASP A C 1
ATOM 2566 O O . ASP A 1 325 ? -6.671 9.802 24.531 1.00 88.62 325 ASP A O 1
ATOM 2570 N N . ASP A 1 326 ? -6.446 9.578 22.317 1.00 86.12 326 ASP A N 1
ATOM 2571 C CA . ASP A 1 326 ? -5.863 10.884 22.026 1.00 86.12 326 ASP A CA 1
ATOM 2572 C C . ASP A 1 326 ? -6.871 11.853 21.384 1.00 86.12 326 ASP A C 1
ATOM 2574 O O . ASP A 1 326 ? -6.498 12.951 20.965 1.00 86.12 326 ASP A O 1
ATOM 2578 N N . SER A 1 327 ? -8.152 11.475 21.317 1.00 78.69 327 SER A N 1
ATOM 2579 C CA . SER A 1 327 ? -9.198 12.315 20.741 1.00 78.69 327 SER A CA 1
ATOM 2580 C C . SER A 1 327 ? -9.477 13.563 21.588 1.00 78.69 327 SER A C 1
ATOM 2582 O O . SER A 1 327 ? -9.296 13.604 22.808 1.00 78.69 327 SER A O 1
ATOM 2584 N N . VAL A 1 328 ? -9.933 14.635 20.937 1.00 77.19 328 VAL A N 1
ATOM 2585 C CA . VAL A 1 328 ? -10.448 15.813 21.644 1.00 77.19 328 VAL A CA 1
ATOM 2586 C C . VAL A 1 328 ? -11.923 15.573 21.920 1.00 77.19 328 VAL A C 1
ATOM 2588 O O . VAL A 1 328 ? -12.715 15.566 20.982 1.00 77.19 328 VAL A O 1
ATOM 2591 N N . ILE A 1 329 ? -12.294 15.406 23.190 1.00 82.69 329 ILE A N 1
ATOM 2592 C CA . ILE A 1 329 ? -13.698 15.235 23.574 1.00 82.69 329 ILE A CA 1
ATOM 2593 C C . ILE A 1 329 ? -14.474 16.513 23.246 1.00 82.69 329 ILE A C 1
ATOM 2595 O O . ILE A 1 329 ? -14.203 17.579 23.802 1.00 82.69 329 ILE A O 1
ATOM 2599 N N . GLY A 1 330 ? -15.411 16.404 22.303 1.00 77.38 330 GLY A N 1
ATOM 2600 C CA . GLY A 1 330 ? -16.104 17.559 21.736 1.00 77.38 330 GLY A CA 1
ATOM 2601 C C . GLY A 1 330 ? -17.270 18.057 22.591 1.00 77.38 330 GLY A C 1
ATOM 2602 O O . GLY A 1 330 ? -17.487 19.267 22.692 1.00 77.38 330 GLY A O 1
ATOM 2603 N N . ASP A 1 331 ? -18.048 17.142 23.172 1.00 85.62 331 ASP A N 1
ATOM 2604 C CA . ASP A 1 331 ? -19.280 17.477 23.891 1.00 85.62 331 ASP A CA 1
ATOM 2605 C C . ASP A 1 331 ? -19.019 17.746 25.385 1.00 85.62 331 ASP A C 1
ATOM 2607 O O . ASP A 1 331 ? -18.654 16.827 26.119 1.00 85.62 331 ASP A O 1
ATOM 2611 N N . PRO A 1 332 ? -19.283 18.964 25.898 1.00 83.00 332 PRO A N 1
ATOM 2612 C CA . PRO A 1 332 ? -19.091 19.287 27.312 1.00 83.00 332 PRO A CA 1
ATOM 2613 C C . PRO A 1 332 ? -20.049 18.552 28.269 1.00 83.00 332 PRO A C 1
ATOM 2615 O O . PRO A 1 332 ? -19.845 18.605 29.483 1.00 83.00 332 PRO A O 1
ATOM 2618 N N . LYS A 1 333 ? -21.122 17.918 27.771 1.00 85.50 333 LYS A N 1
ATOM 2619 C CA . LYS A 1 333 ? -22.037 17.093 28.580 1.00 85.50 333 LYS A CA 1
ATOM 2620 C C . LYS A 1 333 ? -21.466 15.707 28.867 1.00 85.50 333 LYS A C 1
ATOM 2622 O O . LYS A 1 333 ? -21.870 15.106 29.862 1.00 85.50 333 LYS A O 1
ATOM 2627 N N . PHE A 1 334 ? -20.563 15.223 28.015 1.00 82.12 334 PHE A N 1
ATOM 2628 C CA . PHE A 1 334 ? -19.973 13.899 28.132 1.00 82.12 334 PHE A CA 1
ATOM 2629 C C . PHE A 1 334 ? -18.872 13.913 29.198 1.00 82.12 334 PHE A C 1
ATOM 2631 O O . PHE A 1 334 ? -17.875 14.625 29.080 1.00 82.12 334 PHE A O 1
ATOM 2638 N N . LYS A 1 335 ? -19.069 13.161 30.285 1.00 79.69 335 LYS A N 1
ATOM 2639 C CA . LYS A 1 335 ? -18.207 13.203 31.478 1.00 79.69 335 LYS A CA 1
ATOM 2640 C C . LYS A 1 335 ? -17.056 12.206 31.383 1.00 79.69 335 LYS A C 1
ATOM 2642 O O . LYS A 1 335 ? -16.857 11.380 32.272 1.00 79.69 335 LYS A O 1
ATOM 2647 N N . TYR A 1 336 ? -16.289 12.312 30.309 1.00 78.50 336 TYR A N 1
ATOM 2648 C CA . TYR A 1 336 ? -15.084 11.531 30.065 1.00 78.50 336 TYR A CA 1
ATOM 2649 C C . TYR A 1 336 ? -13.954 12.465 29.620 1.00 78.50 336 TYR A C 1
ATOM 2651 O O . TYR A 1 336 ? -14.190 13.454 28.928 1.00 78.50 336 TYR A O 1
ATOM 2659 N N . THR A 1 337 ? -12.725 12.165 30.037 1.00 70.31 337 THR A N 1
ATOM 2660 C CA . THR A 1 337 ? -11.532 12.946 29.681 1.00 70.31 337 THR A CA 1
ATOM 2661 C C . THR A 1 337 ? -10.635 12.088 28.797 1.00 70.31 337 THR A C 1
ATOM 2663 O O . THR A 1 337 ? -10.428 10.917 29.108 1.00 70.31 337 THR A O 1
ATOM 2666 N N . SER A 1 338 ? -10.084 12.653 27.723 1.00 71.25 338 SER A N 1
ATOM 2667 C CA . SER A 1 338 ? -9.132 11.946 26.861 1.00 71.25 338 SER A CA 1
ATOM 2668 C C . SER A 1 338 ? -7.747 11.807 27.496 1.00 71.25 338 SER A C 1
ATOM 2670 O O . SER A 1 338 ? -7.388 12.558 28.405 1.00 71.25 338 SER A O 1
ATOM 2672 N N . GLY A 1 339 ? -6.984 10.810 27.035 1.00 72.19 339 GLY A N 1
ATOM 2673 C CA . GLY A 1 339 ? -5.681 10.365 27.556 1.00 72.19 339 GLY A CA 1
ATOM 2674 C C . GLY A 1 339 ? -5.731 9.051 28.355 1.00 72.19 339 GLY A C 1
ATOM 2675 O O . GLY A 1 339 ? -4.717 8.622 28.908 1.00 72.19 339 GLY A O 1
ATOM 2676 N N . GLY A 1 340 ? -6.913 8.430 28.452 1.00 82.50 340 GLY A N 1
ATOM 2677 C CA . GLY A 1 340 ? -7.135 7.194 29.196 1.00 82.50 340 GLY A CA 1
ATOM 2678 C C . GLY A 1 340 ? -6.827 5.954 28.361 1.00 82.50 340 GLY A C 1
ATOM 2679 O O . GLY A 1 340 ? -6.941 5.984 27.135 1.00 82.50 340 GLY A O 1
ATOM 2680 N N . VAL A 1 341 ? -6.464 4.849 29.017 1.00 89.25 341 VAL A N 1
ATOM 2681 C CA . VAL A 1 341 ? -6.310 3.552 28.336 1.00 89.25 341 VAL A CA 1
ATOM 2682 C C . VAL A 1 341 ? -7.687 3.012 27.936 1.00 89.25 341 VAL A C 1
ATOM 2684 O O . VAL A 1 341 ? -8.496 2.650 28.791 1.00 89.25 341 VAL A O 1
ATOM 2687 N N . VAL A 1 342 ? -7.938 2.929 26.630 1.00 91.31 342 VAL A N 1
ATOM 2688 C CA . VAL A 1 342 ? -9.220 2.513 26.035 1.00 91.31 342 VAL A CA 1
ATOM 2689 C C . VAL A 1 342 ? -9.166 1.155 25.342 1.00 91.31 342 VAL A C 1
ATOM 2691 O O . VAL A 1 342 ? -10.196 0.682 24.862 1.00 91.31 342 VAL A O 1
ATOM 2694 N N . GLY A 1 343 ? -8.006 0.496 25.293 1.00 93.38 343 GLY A N 1
ATOM 2695 C CA . GLY A 1 343 ? -7.890 -0.815 24.659 1.00 93.38 343 GLY A CA 1
ATOM 2696 C C . GLY A 1 343 ? -6.514 -1.468 24.734 1.00 93.38 343 GLY A C 1
ATOM 2697 O O . GLY A 1 343 ? -5.581 -0.931 25.330 1.00 93.38 343 GLY A O 1
ATOM 2698 N N . PHE A 1 344 ? -6.402 -2.628 24.088 1.00 93.44 344 PHE A N 1
ATOM 2699 C CA . PHE A 1 344 ? -5.161 -3.388 23.936 1.00 93.44 344 PHE A CA 1
ATOM 2700 C C . PHE A 1 344 ? -4.822 -3.637 22.473 1.00 93.44 344 PHE A C 1
ATOM 2702 O O . PHE A 1 344 ? -5.697 -3.954 21.664 1.00 93.44 344 PHE A O 1
ATOM 2709 N N . ALA A 1 345 ? -3.523 -3.608 22.186 1.00 92.94 345 ALA A N 1
ATOM 2710 C CA . ALA A 1 345 ? -2.932 -4.298 21.055 1.00 92.94 345 ALA A CA 1
ATOM 2711 C C . ALA A 1 345 ? -2.328 -5.615 21.538 1.00 92.94 345 ALA A C 1
ATOM 2713 O O . ALA A 1 345 ? -1.381 -5.645 22.326 1.00 92.94 345 ALA A O 1
ATOM 2714 N N . LEU A 1 346 ? -2.897 -6.712 21.064 1.00 92.56 346 LEU A N 1
ATOM 2715 C CA . LEU A 1 346 ? -2.432 -8.064 21.324 1.00 92.56 346 LEU A CA 1
ATOM 2716 C C . LEU A 1 346 ? -1.624 -8.574 20.136 1.00 92.56 346 LEU A C 1
ATOM 2718 O O . LEU A 1 346 ? -1.911 -8.185 19.012 1.00 92.56 346 LEU A O 1
ATOM 2722 N N . GLY A 1 347 ? -0.667 -9.473 20.355 1.00 91.06 347 GLY A N 1
ATOM 2723 C CA . GLY A 1 347 ? 0.106 -10.125 19.298 1.00 91.06 347 GLY A CA 1
ATOM 2724 C C . GLY A 1 347 ? 0.299 -11.606 19.586 1.00 91.06 347 GLY A C 1
ATOM 2725 O O . GLY A 1 347 ? 0.808 -11.972 20.640 1.00 91.06 347 GLY A O 1
ATOM 2726 N N . ALA A 1 348 ? -0.110 -12.470 18.661 1.00 91.12 348 ALA A N 1
ATOM 2727 C CA . ALA A 1 348 ? 0.139 -13.905 18.737 1.00 91.12 348 ALA A CA 1
ATOM 2728 C C . ALA A 1 348 ? 1.363 -14.261 17.875 1.00 91.12 348 ALA A C 1
ATOM 2730 O O . ALA A 1 348 ? 1.316 -14.059 16.658 1.00 91.12 348 ALA A O 1
ATOM 2731 N N . PRO A 1 349 ? 2.460 -14.779 18.456 1.00 90.31 349 PRO A N 1
ATOM 2732 C CA . PRO A 1 349 ? 3.662 -15.095 17.697 1.00 90.31 349 PRO A CA 1
ATOM 2733 C C . PRO A 1 349 ? 3.430 -16.288 16.760 1.00 90.31 349 PRO A C 1
ATOM 2735 O O . PRO A 1 349 ? 2.948 -17.353 17.169 1.00 90.31 349 PRO A O 1
ATOM 2738 N N . MET A 1 350 ? 3.821 -16.117 15.501 1.00 89.25 350 MET A N 1
ATOM 2739 C CA . MET A 1 350 ? 3.727 -17.119 14.444 1.00 89.25 350 MET A CA 1
ATOM 2740 C C . MET A 1 350 ? 5.075 -17.332 13.752 1.00 89.25 350 MET A C 1
ATOM 2742 O O . MET A 1 350 ? 5.914 -16.432 13.703 1.00 89.25 350 MET A O 1
ATOM 2746 N N . ILE A 1 351 ? 5.262 -18.529 13.199 1.00 90.56 351 ILE A N 1
ATOM 2747 C CA . ILE A 1 351 ? 6.438 -18.926 12.425 1.00 90.56 351 ILE A CA 1
ATOM 2748 C C . ILE A 1 351 ? 6.014 -19.538 11.087 1.00 90.56 351 ILE A C 1
ATOM 2750 O O . ILE A 1 351 ? 5.085 -20.352 11.038 1.00 90.56 351 ILE A O 1
ATOM 2754 N N . ASN A 1 352 ? 6.668 -19.121 10.007 1.00 87.50 352 ASN A N 1
ATOM 2755 C CA . ASN A 1 352 ? 6.453 -19.656 8.670 1.00 87.50 352 ASN A CA 1
ATOM 2756 C C . ASN A 1 352 ? 6.910 -21.120 8.613 1.00 87.50 352 ASN A C 1
ATOM 2758 O O . ASN A 1 352 ? 7.983 -21.463 9.105 1.00 87.50 352 ASN A O 1
ATOM 2762 N N . LYS A 1 353 ? 6.100 -21.981 7.998 1.00 87.19 353 LYS A N 1
ATOM 2763 C CA . LYS A 1 353 ? 6.310 -23.434 7.938 1.00 87.19 353 LYS A CA 1
ATOM 2764 C C . LYS A 1 353 ? 7.486 -23.851 7.047 1.00 87.19 353 LYS A C 1
ATOM 2766 O O . LYS A 1 353 ? 7.910 -25.000 7.134 1.00 87.19 353 LYS A O 1
ATOM 2771 N N . VAL A 1 354 ? 7.960 -22.968 6.167 1.00 82.88 354 VAL A N 1
ATOM 2772 C CA . VAL A 1 354 ? 8.958 -23.277 5.131 1.00 82.88 354 VAL A CA 1
ATOM 2773 C C . VAL A 1 354 ? 10.293 -22.585 5.394 1.00 82.88 354 VAL A C 1
ATOM 2775 O O . VAL A 1 354 ? 11.335 -23.213 5.234 1.00 82.88 354 VAL A O 1
ATOM 2778 N N . ASN A 1 355 ? 10.275 -21.306 5.776 1.00 78.81 355 ASN A N 1
ATOM 2779 C CA . ASN A 1 355 ? 11.485 -20.477 5.864 1.00 78.81 355 ASN A CA 1
ATOM 2780 C C . ASN A 1 355 ? 11.795 -19.945 7.275 1.00 78.81 355 ASN A C 1
ATOM 2782 O O . ASN A 1 355 ? 12.656 -19.080 7.418 1.00 78.81 355 ASN A O 1
ATOM 2786 N N . ASP A 1 356 ? 11.089 -20.425 8.305 1.00 82.44 356 ASP A N 1
ATOM 2787 C CA . ASP A 1 356 ? 11.260 -20.037 9.715 1.00 82.44 356 ASP A CA 1
ATOM 2788 C C . ASP A 1 356 ? 11.100 -18.528 10.016 1.00 82.44 356 ASP A C 1
ATOM 2790 O O . ASP A 1 356 ? 11.408 -18.072 11.126 1.00 82.44 356 ASP A O 1
ATOM 2794 N N . LYS A 1 357 ? 10.574 -17.730 9.073 1.00 80.75 357 LYS A N 1
ATOM 2795 C CA . LYS A 1 357 ? 10.288 -16.306 9.288 1.00 80.75 357 LYS A CA 1
ATOM 2796 C C . LYS A 1 357 ? 9.263 -16.139 10.407 1.00 80.75 357 LYS A C 1
ATOM 2798 O O . LYS A 1 357 ? 8.234 -16.814 10.428 1.00 80.75 357 LYS A O 1
ATOM 2803 N N . LYS A 1 358 ? 9.530 -15.221 11.337 1.00 85.19 358 LYS A N 1
ATOM 2804 C CA . LYS A 1 358 ? 8.659 -14.946 12.488 1.00 85.19 358 LYS A CA 1
ATOM 2805 C C . LYS A 1 358 ? 7.828 -13.696 12.248 1.00 85.19 358 LYS A C 1
ATOM 2807 O O . LYS A 1 358 ? 8.324 -12.726 11.692 1.00 85.19 358 LYS A O 1
ATOM 2812 N N . MET A 1 359 ? 6.589 -13.710 12.717 1.00 83.75 359 MET A N 1
ATOM 2813 C CA . MET A 1 359 ? 5.709 -12.542 12.716 1.00 83.75 359 MET A CA 1
ATOM 2814 C C . MET A 1 359 ? 4.759 -12.581 13.916 1.00 83.75 359 MET A C 1
ATOM 2816 O O . MET A 1 359 ? 4.686 -13.589 14.620 1.00 83.75 359 MET A O 1
ATOM 2820 N N . HIS A 1 360 ? 3.997 -11.508 14.122 1.00 85.44 360 HIS A N 1
ATOM 2821 C CA . HIS A 1 360 ? 2.883 -11.494 15.067 1.00 85.44 360 HIS A CA 1
ATOM 2822 C C . HIS A 1 360 ? 1.558 -11.336 14.327 1.00 85.44 360 HIS A C 1
ATOM 2824 O O . HIS A 1 360 ? 1.408 -10.472 13.466 1.00 85.44 360 HIS A O 1
ATOM 2830 N N . LYS A 1 361 ? 0.577 -12.154 14.705 1.00 85.69 361 LYS A N 1
ATOM 2831 C CA . LYS A 1 361 ? -0.828 -11.931 14.382 1.00 85.69 361 LYS A CA 1
ATOM 2832 C C . LYS A 1 361 ? -1.425 -11.021 15.452 1.00 85.69 361 LYS A C 1
ATOM 2834 O O . LYS A 1 361 ? -1.723 -11.464 16.561 1.00 85.69 361 LYS A O 1
ATOM 2839 N N . TYR A 1 362 ? -1.519 -9.743 15.136 1.00 86.88 362 TYR A N 1
ATOM 2840 C CA . TYR A 1 362 ? -2.090 -8.698 15.961 1.00 86.88 362 TYR A CA 1
ATOM 2841 C C . TYR A 1 362 ? -3.604 -8.831 16.162 1.00 86.88 362 TYR A C 1
ATOM 2843 O O . TYR A 1 362 ? -4.320 -9.398 15.342 1.00 86.88 362 TYR A O 1
ATOM 2851 N N . LYS A 1 363 ? -4.109 -8.299 17.272 1.00 90.00 363 LYS A N 1
ATOM 2852 C CA . LYS A 1 363 ? -5.539 -8.095 17.500 1.00 90.00 363 LYS A CA 1
ATOM 2853 C C . LYS A 1 363 ? -5.752 -6.835 18.330 1.00 90.00 363 LYS A C 1
ATOM 2855 O O . LYS A 1 363 ? -5.192 -6.726 19.417 1.00 90.00 363 LYS A O 1
ATOM 2860 N N . TYR A 1 364 ? -6.567 -5.911 17.839 1.00 92.50 364 TYR A N 1
ATOM 2861 C CA . TYR A 1 364 ? -6.906 -4.670 18.534 1.00 92.50 364 TYR A CA 1
ATOM 2862 C C . TYR A 1 364 ? -8.291 -4.789 19.157 1.00 92.50 364 TYR A C 1
ATOM 2864 O O . TYR A 1 364 ? -9.263 -5.092 18.460 1.00 92.50 364 TYR A O 1
ATOM 2872 N N . LEU A 1 365 ? -8.381 -4.559 20.466 1.00 93.81 365 LEU A N 1
ATOM 2873 C CA . LEU A 1 365 ? -9.625 -4.637 21.231 1.00 93.81 365 LEU A CA 1
ATOM 2874 C C . LEU A 1 365 ? -9.825 -3.359 22.033 1.00 93.81 365 LEU A C 1
ATOM 2876 O O . LEU A 1 365 ? -8.868 -2.827 22.594 1.00 93.81 365 LEU A O 1
ATOM 2880 N N . SER A 1 366 ? -11.075 -2.911 22.146 1.00 94.38 366 SER A N 1
ATOM 2881 C CA . SER A 1 366 ? -11.439 -1.961 23.196 1.00 94.38 366 SER A CA 1
ATOM 2882 C C . SER A 1 366 ? -11.264 -2.610 24.570 1.00 94.38 366 SER A C 1
ATOM 2884 O O . SER A 1 366 ? -11.237 -3.836 24.695 1.00 94.38 366 SER A O 1
ATOM 2886 N N . MET A 1 367 ? -11.177 -1.805 25.623 1.00 93.69 367 MET A N 1
ATOM 2887 C CA . MET A 1 367 ? -11.047 -2.338 26.974 1.00 93.69 367 MET A CA 1
ATOM 2888 C C . MET A 1 367 ? -12.304 -3.107 27.404 1.00 93.69 367 MET A C 1
ATOM 2890 O O . MET A 1 367 ? -12.203 -4.135 28.073 1.00 93.69 367 MET A O 1
ATOM 2894 N N . ILE A 1 368 ? -13.484 -2.668 26.952 1.00 94.19 368 ILE A N 1
ATOM 2895 C CA . ILE A 1 368 ? -14.752 -3.373 27.177 1.00 94.19 368 ILE A CA 1
ATOM 2896 C C . ILE A 1 368 ? -14.709 -4.758 26.524 1.00 94.19 368 ILE A C 1
ATOM 2898 O O . ILE A 1 368 ? -15.010 -5.763 27.176 1.00 94.19 368 ILE A O 1
ATOM 2902 N N . ASP A 1 369 ? -14.293 -4.825 25.257 1.00 94.12 369 ASP A N 1
ATOM 2903 C CA . ASP A 1 369 ? -14.160 -6.085 24.528 1.00 94.12 369 ASP A CA 1
ATOM 2904 C C . ASP A 1 369 ? -13.098 -6.991 25.151 1.00 94.12 369 ASP A C 1
ATOM 2906 O O . ASP A 1 369 ? -13.330 -8.188 25.298 1.00 94.12 369 ASP A O 1
ATOM 2910 N N . ALA A 1 370 ? -11.958 -6.435 25.565 1.00 94.06 370 ALA A N 1
ATOM 2911 C CA . ALA A 1 370 ? -10.882 -7.183 26.199 1.00 94.06 370 ALA A CA 1
ATOM 2912 C C . ALA A 1 370 ? -11.331 -7.830 27.515 1.00 94.06 370 ALA A C 1
ATOM 2914 O O . ALA A 1 370 ? -11.185 -9.041 27.686 1.00 94.06 370 ALA A O 1
ATOM 2915 N N . VAL A 1 371 ? -11.934 -7.053 28.422 1.00 94.81 371 VAL A N 1
ATOM 2916 C CA . VAL A 1 371 ? -12.448 -7.553 29.706 1.00 94.81 371 VAL A CA 1
ATOM 2917 C C . VAL A 1 371 ? -13.465 -8.669 29.478 1.00 94.81 371 VAL A C 1
ATOM 2919 O O . VAL A 1 371 ? -13.346 -9.737 30.083 1.00 94.81 371 VAL A O 1
ATOM 2922 N N . ARG A 1 372 ? -14.433 -8.475 28.572 1.00 92.94 372 ARG A N 1
ATOM 2923 C CA . ARG A 1 372 ? -15.457 -9.489 28.263 1.00 92.94 372 ARG A CA 1
ATOM 2924 C C . ARG A 1 372 ? -14.857 -10.734 27.603 1.00 92.94 372 ARG A C 1
ATOM 2926 O O . ARG A 1 372 ? -15.191 -11.848 27.997 1.00 92.94 372 ARG A O 1
ATOM 2933 N N . ALA A 1 373 ? -13.969 -10.571 26.625 1.00 92.06 373 ALA A N 1
ATOM 2934 C CA . ALA A 1 373 ? -13.393 -11.687 25.879 1.00 92.06 373 ALA A CA 1
ATOM 2935 C C . ALA A 1 373 ? -12.444 -12.540 26.733 1.00 92.06 373 ALA A C 1
ATOM 2937 O O . ALA A 1 373 ? -12.492 -13.768 26.643 1.00 92.06 373 ALA A O 1
ATOM 2938 N N . ILE A 1 374 ? -11.616 -11.919 27.578 1.00 92.81 374 ILE A N 1
ATOM 2939 C CA . ILE A 1 374 ? -10.679 -12.647 28.443 1.00 92.81 374 ILE A CA 1
ATOM 2940 C C . ILE A 1 374 ? -11.432 -13.318 29.600 1.00 92.81 374 ILE A C 1
ATOM 2942 O O . ILE A 1 374 ? -11.227 -14.503 29.851 1.00 92.81 374 ILE A O 1
ATOM 2946 N N . SER A 1 375 ? -12.362 -12.616 30.263 1.00 92.25 375 SER A N 1
ATOM 2947 C CA . SER A 1 375 ? -13.130 -13.197 31.382 1.00 92.25 375 SER A CA 1
ATOM 2948 C C . SER A 1 375 ? -14.046 -14.351 30.959 1.00 92.25 375 SER A C 1
ATOM 2950 O O . SER A 1 375 ? -14.236 -15.296 31.722 1.00 92.25 375 SER A O 1
ATOM 2952 N N . ALA A 1 376 ? -14.567 -14.319 29.727 1.00 90.25 376 ALA A N 1
ATOM 2953 C CA . ALA A 1 376 ? -15.336 -15.414 29.136 1.00 90.25 376 ALA A CA 1
ATOM 2954 C C . ALA A 1 376 ? -14.460 -16.526 28.522 1.00 90.25 376 ALA A C 1
ATOM 2956 O O . ALA A 1 376 ? -14.998 -17.4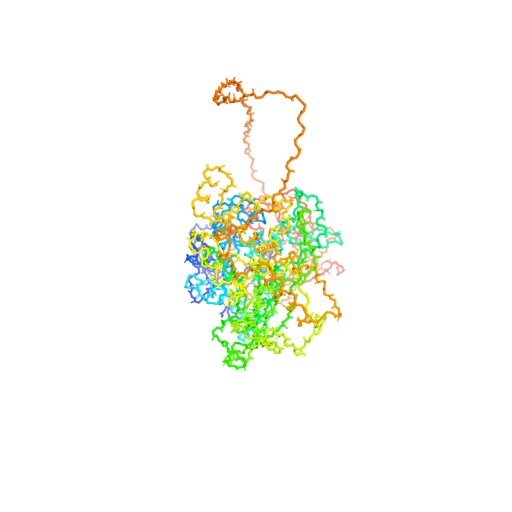60 27.928 1.00 90.25 376 ALA A O 1
ATOM 2957 N N . ASN A 1 377 ? -13.128 -16.425 28.630 1.00 88.50 377 ASN A N 1
ATOM 2958 C CA . ASN A 1 377 ? -12.157 -17.336 28.019 1.00 88.50 377 ASN A CA 1
ATOM 2959 C C . ASN A 1 377 ? -12.348 -17.508 26.493 1.00 88.50 377 ASN A C 1
ATOM 2961 O O . ASN A 1 377 ? -12.089 -18.577 25.940 1.00 88.50 377 ASN A O 1
ATOM 2965 N N . LYS A 1 378 ? -12.820 -16.456 25.805 1.00 88.94 378 LYS A N 1
ATOM 2966 C CA . LYS A 1 378 ? -12.889 -16.391 24.334 1.00 88.94 378 LYS A CA 1
ATOM 2967 C C . LYS A 1 378 ? -11.525 -16.062 23.715 1.00 88.94 378 LYS A C 1
ATOM 2969 O O . LYS A 1 378 ? -11.288 -16.392 22.558 1.00 88.94 378 LYS A O 1
ATOM 2974 N N . ILE A 1 379 ? -10.643 -15.398 24.466 1.00 89.94 379 ILE A N 1
ATOM 2975 C CA . ILE A 1 379 ? -9.271 -15.064 24.060 1.00 89.94 379 ILE A CA 1
ATOM 29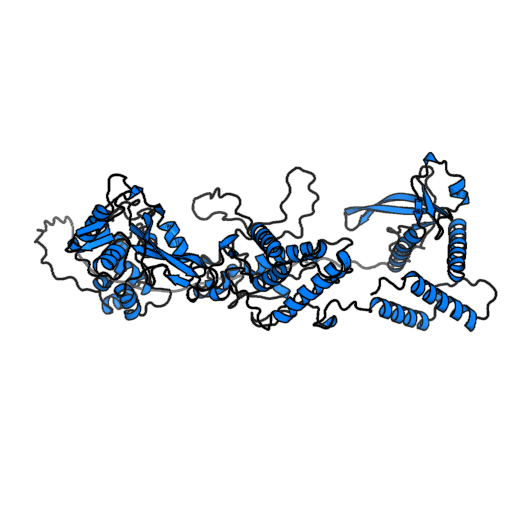76 C C . ILE A 1 379 ? -8.319 -15.427 25.198 1.00 89.94 379 ILE A C 1
ATOM 2978 O O . ILE A 1 379 ? -8.530 -15.019 26.339 1.00 89.94 379 ILE A O 1
ATOM 2982 N N . SER A 1 380 ? -7.250 -16.157 24.877 1.00 91.25 380 SER A N 1
ATOM 2983 C CA . SER A 1 380 ? -6.174 -16.471 25.818 1.00 91.25 380 SER A CA 1
ATOM 2984 C C . SER A 1 380 ? -5.032 -15.466 25.675 1.00 91.25 380 SER A C 1
ATOM 2986 O O . SER A 1 380 ? -4.434 -15.348 24.603 1.00 91.25 380 SER A O 1
ATOM 2988 N N . VAL A 1 381 ? -4.720 -14.767 26.766 1.00 92.56 381 VAL A N 1
ATOM 2989 C CA . VAL A 1 381 ? -3.611 -13.809 26.850 1.00 92.56 381 VAL A CA 1
ATOM 2990 C C . VAL A 1 381 ? -2.587 -14.340 27.846 1.00 92.56 381 VAL A C 1
ATOM 2992 O O . VAL A 1 381 ? -2.908 -14.627 28.998 1.00 92.56 381 VAL A O 1
ATOM 2995 N N . LYS A 1 382 ? -1.346 -14.512 27.397 1.00 89.94 382 LYS A N 1
ATOM 2996 C CA . LYS A 1 382 ? -0.244 -15.011 28.214 1.00 89.94 382 LYS A CA 1
ATOM 2997 C C . LYS A 1 382 ? -0.027 -14.102 29.419 1.00 89.94 382 LYS A C 1
ATOM 2999 O O . LYS A 1 382 ? 0.019 -12.883 29.286 1.00 89.94 382 LYS A O 1
ATOM 3004 N N . GLY A 1 383 ? 0.106 -14.719 30.589 1.00 88.19 383 GLY A N 1
ATOM 3005 C CA . GLY A 1 383 ? 0.327 -14.010 31.842 1.00 88.19 383 GLY A CA 1
ATOM 3006 C C . GLY A 1 383 ? -0.887 -13.238 32.360 1.00 88.19 383 GLY A C 1
ATOM 3007 O O . GLY A 1 383 ? -0.743 -12.557 33.365 1.00 88.19 383 GLY A O 1
ATOM 3008 N N . VAL A 1 384 ? -2.069 -13.341 31.738 1.00 92.19 384 VAL A N 1
ATOM 3009 C CA . VAL A 1 384 ? -3.317 -12.749 32.243 1.00 92.19 384 VAL A CA 1
ATOM 3010 C C . VAL A 1 384 ? -4.335 -13.855 32.464 1.00 92.19 384 VAL A C 1
ATOM 3012 O O . VAL A 1 384 ? -4.699 -14.586 31.545 1.00 92.19 384 VAL A O 1
ATOM 3015 N N . THR A 1 385 ? -4.827 -13.975 33.691 1.00 91.31 385 THR A N 1
ATOM 3016 C CA . THR A 1 385 ? -5.869 -14.941 34.042 1.00 91.31 385 THR A CA 1
ATOM 3017 C C . THR A 1 385 ? -6.998 -14.264 34.801 1.00 91.31 385 THR A C 1
ATOM 3019 O O . THR A 1 385 ? -6.779 -13.351 35.598 1.00 91.31 385 THR A O 1
ATOM 3022 N N . TYR A 1 386 ? -8.218 -14.732 34.556 1.00 92.56 386 TYR A N 1
ATOM 3023 C CA . TYR A 1 386 ? -9.406 -14.311 35.280 1.00 92.56 386 TYR A CA 1
ATOM 3024 C C . TYR A 1 386 ? -10.033 -15.531 35.945 1.00 92.56 386 TYR A C 1
ATOM 3026 O O . TYR A 1 386 ? -10.480 -16.454 35.268 1.00 92.56 386 TYR A O 1
ATOM 3034 N N . ASN A 1 387 ? -10.043 -15.546 37.277 1.00 88.88 387 ASN A N 1
ATOM 3035 C CA . ASN A 1 387 ? -10.576 -16.651 38.068 1.00 88.88 387 ASN A CA 1
ATOM 3036 C C . ASN A 1 387 ? -11.443 -16.105 39.202 1.00 88.88 387 ASN A C 1
ATOM 3038 O O . ASN A 1 387 ? -10.996 -15.269 39.982 1.00 88.88 387 ASN A O 1
ATOM 3042 N N . ASN A 1 388 ? -12.677 -16.605 39.319 1.00 83.62 388 ASN A N 1
ATOM 3043 C CA . ASN A 1 388 ? -13.605 -16.278 40.410 1.00 83.62 388 ASN A CA 1
ATOM 3044 C C . ASN A 1 388 ? -13.786 -14.768 40.674 1.00 83.62 388 ASN A C 1
ATOM 3046 O O . ASN A 1 388 ? -13.880 -14.350 41.826 1.00 83.62 388 ASN A O 1
ATOM 3050 N N . GLY A 1 389 ? -13.843 -13.941 39.625 1.00 84.94 389 GLY A N 1
ATOM 3051 C CA . GLY A 1 389 ? -14.031 -12.496 39.791 1.00 84.94 389 GLY A CA 1
ATOM 3052 C C . GLY A 1 389 ? -12.759 -11.724 40.127 1.00 84.94 389 GLY A C 1
ATOM 3053 O O . GLY A 1 389 ? -12.850 -10.608 40.623 1.00 84.94 389 GLY A O 1
ATOM 3054 N N . THR A 1 390 ? -11.581 -12.318 39.937 1.00 90.50 390 THR A N 1
ATOM 3055 C CA . THR A 1 390 ? -10.295 -11.678 40.225 1.00 90.50 390 THR A CA 1
ATOM 3056 C C . THR A 1 390 ? -9.341 -11.832 39.047 1.00 90.50 390 THR A C 1
ATOM 3058 O O . THR A 1 390 ? -9.177 -12.929 38.506 1.00 90.50 390 THR A O 1
ATOM 3061 N N . TRP A 1 391 ? -8.700 -10.723 38.681 1.00 92.88 391 TRP A N 1
ATOM 3062 C CA . TRP A 1 391 ? -7.639 -10.664 37.681 1.00 92.88 391 TRP A CA 1
ATOM 3063 C C . TRP A 1 391 ? -6.286 -10.975 38.318 1.00 92.88 391 TRP A C 1
ATOM 3065 O O . TRP A 1 391 ? -5.946 -10.435 39.369 1.00 92.88 391 TRP A O 1
ATOM 3075 N N . SER A 1 392 ? -5.503 -11.830 37.669 1.00 90.06 392 SER A N 1
ATOM 3076 C CA . SER A 1 392 ? -4.104 -12.080 38.008 1.00 90.06 392 SER A CA 1
ATOM 3077 C C . SER A 1 392 ? -3.252 -11.858 36.765 1.00 90.06 392 SER A C 1
ATOM 3079 O O . SER A 1 392 ? -3.522 -12.447 35.716 1.00 90.06 392 SER A O 1
ATOM 3081 N N . VAL A 1 393 ? -2.253 -10.984 36.898 1.00 90.12 393 VAL A N 1
ATOM 3082 C CA . VAL A 1 393 ? -1.366 -10.552 35.817 1.00 90.12 393 VAL A CA 1
ATOM 3083 C C . VAL A 1 393 ? 0.089 -10.798 36.229 1.00 90.12 393 VAL A C 1
ATOM 3085 O O . VAL A 1 393 ? 0.492 -10.409 37.322 1.00 90.12 393 VAL A O 1
ATOM 3088 N N . GLU A 1 394 ? 0.878 -11.447 35.370 1.00 84.81 394 GLU A N 1
ATOM 3089 C CA . GLU A 1 394 ? 2.305 -11.720 35.608 1.00 84.81 394 GLU A CA 1
ATOM 3090 C C . GLU A 1 394 ? 3.178 -10.463 35.446 1.00 84.81 394 GLU A C 1
ATOM 3092 O O . GLU A 1 394 ? 4.044 -10.210 36.281 1.00 84.81 394 GLU A O 1
ATOM 3097 N N . GLN A 1 395 ? 2.936 -9.654 34.405 1.00 79.19 395 GLN A N 1
ATOM 3098 C CA . GLN A 1 395 ? 3.580 -8.352 34.186 1.00 79.19 395 GLN A CA 1
ATOM 3099 C C . GLN A 1 395 ? 2.586 -7.224 34.494 1.00 79.19 395 GLN A C 1
ATOM 3101 O O . GLN A 1 395 ? 1.815 -6.794 33.638 1.00 79.19 395 GLN A O 1
ATOM 3106 N N . ASP A 1 396 ? 2.557 -6.791 35.753 1.00 77.88 396 ASP A N 1
ATOM 3107 C CA . ASP A 1 396 ? 1.432 -6.012 36.284 1.00 77.88 396 ASP A CA 1
ATOM 3108 C C . ASP A 1 396 ? 1.609 -4.485 36.194 1.00 77.88 396 ASP A C 1
ATOM 3110 O O . ASP A 1 396 ? 0.644 -3.761 36.377 1.00 77.88 396 ASP A O 1
ATOM 3114 N N . SER A 1 397 ? 2.794 -3.951 35.890 1.00 76.00 397 SER A N 1
ATOM 3115 C CA . SER A 1 397 ? 2.979 -2.496 35.720 1.00 76.00 397 SER A CA 1
ATOM 3116 C C . SER A 1 397 ? 2.485 -2.045 34.344 1.00 76.00 397 SER A C 1
ATOM 3118 O O . SER A 1 397 ? 3.024 -2.480 33.325 1.00 76.00 397 SER A O 1
ATOM 3120 N N . ILE A 1 398 ? 1.497 -1.139 34.284 1.00 75.12 398 ILE A N 1
ATOM 3121 C CA . ILE A 1 398 ? 1.019 -0.612 32.991 1.00 75.12 398 ILE A CA 1
ATOM 3122 C C . ILE A 1 398 ? 2.070 0.250 32.276 1.00 75.12 398 ILE A C 1
ATOM 3124 O O . ILE A 1 398 ? 2.024 0.377 31.056 1.00 75.12 398 ILE A O 1
ATOM 3128 N N . ALA A 1 399 ? 3.025 0.825 33.017 1.00 71.69 399 ALA A N 1
ATOM 3129 C CA . ALA A 1 399 ? 4.092 1.656 32.459 1.00 71.69 399 ALA A CA 1
ATOM 3130 C C . ALA A 1 399 ? 5.168 0.850 31.714 1.00 71.69 399 ALA A C 1
ATOM 3132 O O . ALA A 1 399 ? 5.967 1.434 30.983 1.00 71.69 399 ALA A O 1
ATOM 3133 N N . ASP A 1 400 ? 5.178 -0.475 31.869 1.00 80.06 400 ASP A N 1
ATOM 3134 C CA . ASP A 1 400 ? 6.142 -1.350 31.200 1.00 80.06 400 ASP A CA 1
ATOM 3135 C C . ASP A 1 400 ? 5.714 -1.691 29.762 1.00 80.06 400 ASP A C 1
ATOM 3137 O O . ASP A 1 400 ? 6.475 -2.311 29.015 1.00 80.06 400 ASP A O 1
ATOM 3141 N N . TYR A 1 401 ? 4.499 -1.302 29.367 1.00 84.50 401 TYR A N 1
ATOM 3142 C CA . TYR A 1 401 ? 3.944 -1.575 28.049 1.00 84.50 401 TYR A CA 1
ATOM 3143 C C . TYR A 1 401 ? 4.147 -0.403 27.091 1.00 84.50 401 TYR A C 1
ATOM 3145 O O . TYR A 1 401 ? 4.080 0.768 27.465 1.00 84.50 401 TYR A O 1
ATOM 3153 N N . TYR A 1 402 ? 4.337 -0.730 25.813 1.00 87.88 402 TYR A N 1
ATOM 3154 C CA . TYR A 1 402 ? 4.322 0.261 24.745 1.00 87.88 402 TYR A CA 1
ATOM 3155 C C . TYR A 1 402 ? 2.946 0.936 24.668 1.00 87.88 402 TYR A C 1
ATOM 3157 O O . TYR A 1 402 ? 1.912 0.270 24.741 1.00 87.88 402 TYR A O 1
ATOM 3165 N N . VAL A 1 403 ? 2.931 2.258 24.510 1.00 88.94 403 VAL A N 1
ATOM 3166 C CA . VAL A 1 403 ? 1.703 3.051 24.400 1.00 88.94 403 VAL A CA 1
ATOM 3167 C C . VAL A 1 403 ? 1.512 3.470 22.954 1.00 88.94 403 VAL A C 1
ATOM 3169 O O . VAL A 1 403 ? 2.424 4.019 22.338 1.00 88.94 403 VAL A O 1
ATOM 3172 N N . MET A 1 404 ? 0.309 3.246 22.438 1.00 90.75 404 MET A N 1
ATOM 3173 C CA . MET A 1 404 ? -0.094 3.668 21.105 1.00 90.75 404 MET A CA 1
ATOM 3174 C C . MET A 1 404 ? -1.340 4.545 21.163 1.00 90.75 404 MET A C 1
ATOM 3176 O O . MET A 1 404 ? -2.212 4.341 22.009 1.00 90.75 404 MET A O 1
ATOM 3180 N N . SER A 1 405 ? -1.420 5.524 20.264 1.00 91.56 405 SER A N 1
ATOM 3181 C CA . SER A 1 405 ? -2.585 6.400 20.174 1.00 91.56 405 SER A CA 1
ATOM 3182 C C . SER A 1 405 ? -3.754 5.690 19.487 1.00 91.56 405 SER A C 1
ATOM 3184 O O . SER A 1 405 ? -3.557 4.845 18.605 1.00 91.56 405 SER A O 1
ATOM 3186 N N . LEU A 1 406 ? -4.981 6.029 19.877 1.00 90.75 406 LEU A N 1
ATOM 3187 C CA . LEU A 1 406 ? -6.182 5.537 19.215 1.00 90.75 406 LEU A CA 1
ATOM 3188 C C . LEU A 1 406 ? -6.210 5.984 17.750 1.00 90.75 406 LEU A C 1
ATOM 3190 O O . LEU A 1 406 ? -6.554 5.178 16.888 1.00 90.75 406 LEU A O 1
ATOM 3194 N N . SER A 1 407 ? -5.781 7.214 17.454 1.00 88.25 407 SER A N 1
ATOM 3195 C CA . SER A 1 407 ? -5.636 7.704 16.079 1.00 88.25 407 SER A CA 1
ATOM 3196 C C . SER A 1 407 ? -4.718 6.818 15.232 1.00 88.25 407 SER A C 1
ATOM 3198 O O . SER A 1 407 ? -5.049 6.520 14.086 1.00 88.25 407 SER A O 1
ATOM 3200 N N . ASP A 1 408 ? -3.582 6.354 15.764 1.00 85.69 408 ASP A N 1
ATOM 3201 C CA . ASP A 1 408 ? -2.674 5.467 15.021 1.00 85.69 408 ASP A CA 1
ATOM 3202 C C . ASP A 1 408 ? -3.287 4.082 14.792 1.00 85.69 408 ASP A C 1
ATOM 3204 O O . ASP A 1 408 ? -3.155 3.520 13.707 1.00 85.69 408 ASP A O 1
ATOM 3208 N N . VAL A 1 409 ? -4.033 3.557 15.767 1.00 86.88 409 VAL A N 1
ATOM 3209 C CA . VAL A 1 409 ? -4.797 2.312 15.593 1.00 86.88 409 VAL A CA 1
ATOM 3210 C C . VAL A 1 409 ? -5.894 2.481 14.535 1.00 86.88 409 VAL A C 1
ATOM 3212 O O . VAL A 1 409 ? -6.106 1.594 13.713 1.00 86.88 409 VAL A O 1
ATOM 3215 N N . VAL A 1 410 ? -6.576 3.625 14.493 1.00 83.31 410 VAL A N 1
ATOM 3216 C CA . VAL A 1 410 ? -7.594 3.898 13.468 1.00 83.31 410 VAL A CA 1
ATOM 3217 C C . VAL A 1 410 ? -6.969 4.088 12.090 1.00 83.31 410 VAL A C 1
ATOM 3219 O O . VAL A 1 410 ? -7.550 3.626 11.110 1.00 83.31 410 VAL A O 1
ATOM 3222 N N . LYS A 1 411 ? -5.757 4.647 11.985 1.00 76.75 411 LYS A N 1
ATOM 3223 C CA . LYS A 1 411 ? -5.009 4.624 10.718 1.00 76.75 411 LYS A CA 1
ATOM 3224 C C . LYS A 1 411 ? -4.784 3.193 10.243 1.00 76.75 411 LYS A C 1
ATOM 3226 O O . LYS A 1 411 ? -4.989 2.951 9.061 1.00 76.75 411 LYS A O 1
ATOM 3231 N N . VAL A 1 412 ? -4.477 2.245 11.136 1.00 71.62 412 VAL A N 1
ATOM 3232 C CA . VAL A 1 412 ? -4.400 0.816 10.774 1.00 71.62 412 VAL A CA 1
ATOM 3233 C C . VAL A 1 412 ? -5.751 0.309 10.245 1.00 71.62 412 VAL A C 1
ATOM 3235 O O . VAL A 1 412 ? -5.805 -0.398 9.243 1.00 71.62 412 VAL A O 1
ATOM 3238 N N . PHE A 1 413 ? -6.870 0.724 10.846 1.00 73.19 413 PHE A N 1
ATOM 3239 C CA . PHE A 1 413 ? -8.207 0.347 10.362 1.00 73.19 413 PHE A CA 1
ATOM 3240 C C . PHE A 1 413 ? -8.533 0.919 8.975 1.00 73.19 413 PHE A C 1
ATOM 3242 O O . PHE A 1 413 ? -9.368 0.360 8.271 1.00 73.19 413 PHE A O 1
ATOM 3249 N N . GLU A 1 414 ? -7.939 2.056 8.610 1.00 67.88 414 GLU A N 1
ATOM 3250 C CA . GLU A 1 414 ? -8.261 2.801 7.387 1.00 67.88 414 GLU A CA 1
ATOM 3251 C C . GLU A 1 414 ? -7.247 2.612 6.253 1.00 67.88 414 GLU A C 1
ATOM 3253 O O . GLU A 1 414 ? -7.618 2.773 5.094 1.00 67.88 414 GLU A O 1
ATOM 3258 N N . HIS A 1 415 ? -5.990 2.293 6.572 1.00 55.59 415 HIS A N 1
ATOM 3259 C CA . HIS A 1 415 ? -4.869 2.236 5.624 1.00 55.59 415 HIS A CA 1
ATOM 3260 C C . HIS A 1 415 ? -4.273 0.826 5.485 1.00 55.59 415 HIS A C 1
ATOM 3262 O O . HIS A 1 415 ? -3.675 0.533 4.456 1.00 55.59 415 HIS A O 1
ATOM 3268 N N . ASP A 1 416 ? -4.463 -0.057 6.472 1.00 51.78 416 ASP A N 1
ATOM 3269 C CA . ASP A 1 416 ? -3.810 -1.377 6.544 1.00 51.78 416 ASP A CA 1
ATOM 3270 C C . ASP A 1 416 ? -4.759 -2.541 6.213 1.00 51.78 416 ASP A C 1
ATOM 3272 O O . ASP A 1 416 ? -4.368 -3.702 6.313 1.00 51.78 416 ASP A O 1
ATOM 3276 N N . GLU A 1 417 ? -6.005 -2.284 5.787 1.00 44.06 417 GLU A N 1
ATOM 3277 C CA . GLU A 1 417 ? -6.963 -3.359 5.444 1.00 44.06 417 GLU A CA 1
ATOM 3278 C C . GLU A 1 417 ? -6.490 -4.255 4.290 1.00 44.06 417 GLU A C 1
ATOM 3280 O O . GLU A 1 417 ? -7.050 -5.326 4.054 1.00 44.06 417 GLU A O 1
ATOM 3285 N N . SER A 1 418 ? -5.481 -3.793 3.563 1.00 40.12 418 SER A N 1
ATOM 3286 C CA . SER A 1 418 ? -4.869 -4.453 2.429 1.00 40.12 418 SER A CA 1
ATOM 3287 C C . SER A 1 418 ? -3.515 -5.085 2.848 1.00 40.12 418 SER A C 1
ATOM 3289 O O . SER A 1 418 ? -3.230 -6.233 2.519 1.00 40.12 418 SER A O 1
ATOM 3291 N N . ASN A 1 419 ? -2.719 -4.425 3.686 1.00 41.44 419 ASN A N 1
ATOM 3292 C CA . ASN A 1 419 ? -1.443 -4.951 4.204 1.00 41.44 419 ASN A CA 1
ATOM 3293 C C . ASN A 1 419 ? -1.639 -6.087 5.208 1.00 41.44 419 ASN A C 1
ATOM 3295 O O . ASN A 1 419 ? -0.747 -6.912 5.428 1.00 41.44 419 ASN A O 1
ATOM 3299 N N . ALA A 1 420 ? -2.791 -6.092 5.875 1.00 50.50 420 ALA A N 1
ATOM 3300 C CA . ALA A 1 420 ? -3.080 -7.049 6.906 1.00 50.50 420 ALA A CA 1
ATOM 3301 C C . ALA A 1 420 ? -3.474 -8.382 6.267 1.00 50.50 420 ALA A C 1
ATOM 3303 O O . ALA A 1 420 ? -4.518 -8.538 5.639 1.00 50.50 420 ALA A O 1
ATOM 3304 N N . LEU A 1 421 ? -2.634 -9.382 6.514 1.00 57.97 421 LEU A N 1
ATOM 3305 C CA . LEU A 1 421 ? -2.880 -10.801 6.267 1.00 57.97 421 LEU A CA 1
ATOM 3306 C C . LEU A 1 421 ? -4.267 -11.317 6.727 1.00 57.97 421 LEU A C 1
ATOM 3308 O O . LEU A 1 421 ? -4.685 -12.410 6.355 1.00 57.97 421 LEU A O 1
ATOM 3312 N N . TYR A 1 422 ? -4.943 -10.573 7.600 1.00 66.06 422 TYR A N 1
ATOM 3313 C CA . TYR A 1 422 ? -6.253 -10.829 8.194 1.00 66.06 422 TYR A CA 1
ATOM 3314 C C . TYR A 1 422 ? -6.763 -9.507 8.794 1.00 66.06 422 TYR A C 1
ATOM 3316 O O . TYR A 1 422 ? -5.972 -8.607 9.042 1.00 66.06 422 TYR A O 1
ATOM 3324 N N . ASP A 1 423 ? -8.057 -9.388 9.096 1.00 74.75 423 ASP A N 1
ATOM 3325 C CA . ASP A 1 423 ? -8.588 -8.216 9.810 1.00 74.75 423 ASP A CA 1
ATOM 3326 C C . ASP A 1 423 ? -8.158 -8.255 11.295 1.00 74.75 423 ASP A C 1
ATOM 3328 O O . ASP A 1 423 ? -8.605 -9.148 12.030 1.00 74.75 423 ASP A O 1
ATOM 3332 N N . PRO A 1 424 ? -7.290 -7.335 11.767 1.00 81.38 424 PRO A N 1
ATOM 3333 C CA . PRO A 1 424 ? -6.812 -7.348 13.145 1.00 81.38 424 PRO A CA 1
ATOM 3334 C C . PRO A 1 424 ? -7.814 -6.713 14.117 1.00 81.38 424 PRO A C 1
ATOM 3336 O O . PRO A 1 424 ? -7.589 -6.723 15.327 1.00 81.38 424 PRO A O 1
ATOM 3339 N N . VAL A 1 425 ? -8.915 -6.142 13.628 1.00 85.69 425 VAL A N 1
ATOM 3340 C CA . VAL A 1 425 ? -9.858 -5.377 14.440 1.00 85.69 425 VAL A CA 1
ATOM 3341 C C . VAL A 1 425 ? -10.912 -6.297 15.035 1.00 85.69 425 VAL A C 1
ATOM 3343 O O . VAL A 1 425 ? -11.739 -6.883 14.330 1.00 85.69 425 VAL A O 1
ATOM 3346 N N . TYR A 1 426 ? -10.924 -6.405 16.362 1.00 87.38 426 TYR A N 1
ATOM 3347 C CA . TYR A 1 426 ? -11.941 -7.192 17.041 1.00 87.38 426 TYR A CA 1
ATOM 3348 C C . TYR A 1 426 ? -13.313 -6.516 16.966 1.00 87.38 426 TYR A C 1
ATOM 3350 O O . TYR A 1 426 ? -13.453 -5.306 17.158 1.00 87.38 426 TYR A O 1
ATOM 3358 N N . ARG A 1 427 ? -14.334 -7.336 16.714 1.00 86.31 427 ARG A N 1
ATOM 3359 C CA . ARG A 1 427 ? -15.750 -6.971 16.769 1.00 86.31 427 ARG A CA 1
ATOM 3360 C C . ARG A 1 427 ? -16.474 -8.065 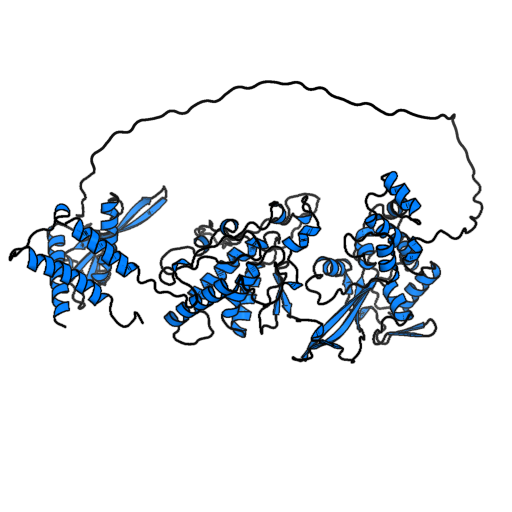17.534 1.00 86.31 427 ARG A C 1
ATOM 3362 O O . ARG A 1 427 ? -16.196 -9.244 17.316 1.00 86.31 427 ARG A O 1
ATOM 3369 N N . SER A 1 428 ? -17.366 -7.677 18.435 1.00 85.12 428 SER A N 1
ATOM 3370 C CA . SER A 1 428 ? -18.179 -8.630 19.180 1.00 85.12 428 SER A CA 1
ATOM 3371 C C . SER A 1 428 ? -19.190 -9.325 18.257 1.00 85.12 428 SER A C 1
ATOM 3373 O O . SER A 1 428 ? -19.636 -8.759 17.251 1.00 85.12 428 SER A O 1
ATOM 3375 N N . ASP A 1 429 ? -19.573 -10.552 18.616 1.00 84.25 429 ASP A N 1
ATOM 3376 C CA . ASP A 1 429 ? -20.596 -11.318 17.893 1.00 84.25 429 ASP A CA 1
ATOM 3377 C C . ASP A 1 429 ? -21.925 -10.540 17.869 1.00 84.25 429 ASP A C 1
ATOM 3379 O O . ASP A 1 429 ? -22.616 -10.486 16.854 1.00 84.25 429 ASP A O 1
ATOM 3383 N N . GLU A 1 430 ? -22.238 -9.867 18.977 1.00 84.50 430 GLU A N 1
ATOM 3384 C CA . GLU A 1 430 ? -23.432 -9.052 19.177 1.00 84.50 430 GLU A CA 1
ATOM 3385 C C . GLU A 1 430 ? -23.467 -7.818 18.264 1.00 84.50 430 GLU A C 1
ATOM 3387 O O . GLU A 1 430 ? -24.526 -7.468 17.737 1.00 84.50 430 GLU A O 1
ATOM 3392 N N . MET A 1 431 ? -22.323 -7.163 18.042 1.00 83.94 431 MET A N 1
ATOM 3393 C CA . MET A 1 431 ? -22.225 -6.031 17.120 1.00 83.94 431 MET A CA 1
ATOM 3394 C C . MET A 1 431 ? -22.426 -6.482 15.673 1.00 83.94 431 MET A C 1
ATOM 3396 O O . MET A 1 431 ? -23.169 -5.848 14.919 1.00 83.94 431 MET A O 1
ATOM 3400 N N . LEU A 1 432 ? -21.798 -7.599 15.293 1.00 81.56 432 LEU A N 1
ATOM 3401 C CA . LEU A 1 432 ? -21.974 -8.191 13.971 1.00 81.56 432 LEU A CA 1
ATOM 3402 C C . LEU A 1 432 ? -23.440 -8.578 13.749 1.00 81.56 432 LEU A C 1
ATOM 3404 O O . LEU A 1 432 ? -24.024 -8.189 12.740 1.00 81.56 432 LEU A O 1
ATOM 3408 N N . GLU A 1 433 ? -24.066 -9.265 14.706 1.00 78.75 433 GLU A N 1
ATOM 3409 C CA . GLU A 1 433 ? -25.481 -9.642 14.650 1.00 78.75 433 GLU A CA 1
ATOM 3410 C C . GLU A 1 433 ? -26.406 -8.425 14.533 1.00 78.75 433 GLU A C 1
ATOM 3412 O O . GLU A 1 433 ? -27.320 -8.420 13.703 1.00 78.75 433 GLU A O 1
ATOM 3417 N N . MET A 1 434 ? -26.137 -7.353 15.284 1.00 77.06 434 MET A N 1
ATOM 3418 C CA . MET A 1 434 ? -26.898 -6.108 15.186 1.00 77.06 434 MET A CA 1
ATOM 3419 C C . MET A 1 434 ? -26.806 -5.505 13.777 1.00 77.06 434 MET A C 1
ATOM 3421 O O . MET A 1 434 ? -27.841 -5.208 13.176 1.00 77.06 434 MET A O 1
ATOM 3425 N N . CYS A 1 435 ? -25.603 -5.392 13.207 1.00 76.69 435 CYS A N 1
ATOM 3426 C CA . CYS A 1 435 ? -25.418 -4.918 11.832 1.00 76.69 435 CYS A CA 1
ATOM 3427 C C . CYS A 1 435 ? -26.119 -5.819 10.798 1.00 76.69 435 CYS A C 1
ATOM 3429 O O . CYS A 1 435 ? -26.738 -5.310 9.858 1.00 76.69 435 CYS A O 1
ATOM 3431 N N . MET A 1 436 ? -26.067 -7.144 10.986 1.00 73.50 436 MET A N 1
ATOM 3432 C CA . MET A 1 436 ? -26.739 -8.112 10.113 1.00 73.50 436 MET A CA 1
ATOM 3433 C C . MET A 1 436 ? -28.262 -7.963 10.158 1.00 73.50 436 MET A C 1
ATOM 3435 O O . MET A 1 436 ? -28.911 -7.871 9.114 1.00 73.50 436 MET A O 1
ATOM 3439 N N . SER A 1 437 ? -28.835 -7.905 11.363 1.00 71.12 437 SER A N 1
ATOM 3440 C CA . SER A 1 437 ? -30.286 -7.838 11.580 1.00 71.12 437 SER A CA 1
ATOM 3441 C C . SER A 1 437 ? -30.927 -6.578 10.987 1.00 71.12 437 SER A C 1
ATOM 3443 O O . SER A 1 437 ? -32.084 -6.604 10.566 1.00 71.12 437 SER A O 1
ATOM 3445 N N . LEU A 1 438 ? -30.161 -5.489 10.896 1.00 69.25 438 LEU A N 1
ATOM 3446 C CA . LEU A 1 438 ? -30.623 -4.185 10.424 1.00 69.25 438 LEU A CA 1
ATOM 3447 C C . LEU A 1 438 ? -30.298 -3.906 8.954 1.00 69.25 438 LEU A C 1
ATOM 3449 O O . LEU A 1 438 ? -30.586 -2.814 8.466 1.00 69.25 438 LEU A O 1
ATOM 3453 N N . GLN A 1 439 ? -29.716 -4.879 8.243 1.00 62.75 439 GLN A N 1
ATOM 3454 C CA . GLN A 1 439 ? -29.332 -4.763 6.831 1.00 62.75 439 GLN A CA 1
ATOM 3455 C C . GLN A 1 439 ? -28.439 -3.540 6.535 1.00 62.75 439 GLN A C 1
ATOM 3457 O O . GLN A 1 439 ? -28.441 -3.010 5.425 1.00 62.75 439 GLN A O 1
ATOM 3462 N N . SER A 1 440 ? -27.641 -3.080 7.504 1.00 58.41 440 SER A N 1
ATOM 3463 C CA . SER A 1 440 ? -26.812 -1.871 7.384 1.00 58.41 440 SER A CA 1
ATOM 3464 C C . SER A 1 440 ? -25.475 -2.116 6.657 1.00 58.41 440 SER A C 1
ATOM 3466 O O . SER A 1 440 ? -24.469 -1.491 6.976 1.00 58.41 440 SER A O 1
ATOM 3468 N N . PHE A 1 441 ? -25.446 -3.033 5.687 1.00 49.16 441 PHE A N 1
ATOM 3469 C CA . PHE A 1 441 ? -24.245 -3.698 5.155 1.00 49.16 441 PHE A CA 1
ATOM 3470 C C . PHE A 1 441 ? -23.316 -2.879 4.248 1.00 49.16 441 PHE A C 1
ATOM 3472 O O . PHE A 1 441 ? -22.384 -3.443 3.681 1.00 49.16 441 PHE A O 1
ATOM 3479 N N . ASN A 1 442 ? -23.526 -1.577 4.066 1.00 44.34 442 ASN A N 1
ATOM 3480 C CA . ASN A 1 442 ? -22.843 -0.910 2.955 1.00 44.34 442 ASN A CA 1
ATOM 3481 C C . ASN A 1 442 ? -21.339 -0.671 3.135 1.00 44.34 442 ASN A C 1
ATOM 3483 O O . ASN A 1 442 ? -20.679 -0.396 2.143 1.00 44.34 442 ASN A O 1
ATOM 3487 N N . VAL A 1 443 ? -20.773 -0.811 4.331 1.00 49.09 443 VAL A N 1
ATOM 3488 C CA . VAL A 1 443 ? -19.322 -0.835 4.582 1.00 49.09 443 VAL A CA 1
ATOM 3489 C C . VAL A 1 443 ? -19.148 -1.594 5.906 1.00 49.09 443 VAL A C 1
ATOM 3491 O O . VAL A 1 443 ? -20.036 -1.490 6.748 1.00 49.09 443 VAL A O 1
ATOM 3494 N N . LYS A 1 444 ? -18.088 -2.397 6.070 1.00 62.31 444 LYS A N 1
ATOM 3495 C CA . LYS A 1 444 ? -17.758 -3.219 7.260 1.00 62.31 444 LYS A CA 1
ATOM 3496 C C . LYS A 1 444 ? -18.365 -2.714 8.583 1.00 62.31 444 LYS A C 1
ATOM 3498 O O . LYS A 1 444 ? -18.298 -1.522 8.881 1.00 62.31 444 LYS A O 1
ATOM 3503 N N . ALA A 1 445 ? -18.903 -3.634 9.394 1.00 65.38 445 ALA A N 1
ATOM 3504 C CA . ALA A 1 445 ? -19.399 -3.307 10.733 1.00 65.38 445 ALA A CA 1
ATOM 3505 C C . ALA A 1 445 ? -18.346 -2.482 11.505 1.00 65.38 445 ALA A C 1
ATOM 3507 O O . ALA A 1 445 ? -17.149 -2.774 11.385 1.00 65.38 445 ALA A O 1
ATOM 3508 N N . PRO A 1 446 ? -18.749 -1.442 12.256 1.00 77.69 446 PRO A N 1
ATOM 3509 C CA . PRO A 1 446 ? -17.798 -0.640 13.017 1.00 77.69 446 PRO A CA 1
ATOM 3510 C C . PRO A 1 446 ? -17.108 -1.496 14.094 1.00 77.69 446 PRO A C 1
ATOM 3512 O O . PRO A 1 446 ? -17.506 -2.627 14.347 1.00 77.69 446 PRO A O 1
ATOM 3515 N N . SER A 1 447 ? -16.058 -0.972 14.720 1.00 87.25 447 SER A N 1
ATOM 3516 C CA . SER A 1 447 ? -15.502 -1.511 15.967 1.00 87.25 447 SER A CA 1
ATOM 3517 C C . SER A 1 447 ? -15.711 -0.492 17.081 1.00 87.25 447 SER A C 1
ATOM 3519 O O . SER A 1 447 ? -15.847 0.699 16.796 1.00 87.25 447 SER A O 1
ATOM 3521 N N . GLN A 1 448 ? -15.708 -0.918 18.348 1.00 91.50 448 GLN A N 1
ATOM 3522 C CA . GLN A 1 448 ? -15.836 0.028 19.461 1.00 91.50 448 GLN A CA 1
ATOM 3523 C C . GLN A 1 448 ? -14.728 1.095 19.427 1.00 91.50 448 GLN A C 1
ATOM 3525 O O . GLN A 1 448 ? -15.026 2.276 19.556 1.00 91.50 448 GLN A O 1
ATOM 3530 N N . LEU A 1 449 ? -13.477 0.700 19.150 1.00 91.38 449 LEU A N 1
ATOM 3531 C CA . LEU A 1 449 ? -12.338 1.619 18.999 1.00 91.38 449 LEU A CA 1
ATOM 3532 C C . LEU A 1 449 ? -12.580 2.681 17.915 1.00 91.38 449 LEU A C 1
ATOM 3534 O O . LEU A 1 449 ? -12.339 3.863 18.151 1.00 91.38 449 LEU A O 1
ATOM 3538 N N . LYS A 1 450 ? -13.119 2.285 16.754 1.00 87.81 450 LYS A N 1
ATOM 3539 C CA . LYS A 1 450 ? -13.449 3.234 15.684 1.00 87.81 450 LYS A CA 1
ATOM 3540 C C . LYS A 1 450 ? -14.588 4.174 16.081 1.00 87.81 450 LYS A C 1
ATOM 3542 O O . LYS A 1 450 ? -14.515 5.361 15.799 1.00 87.81 450 LYS A O 1
ATOM 3547 N N . LEU A 1 451 ? -15.622 3.662 16.752 1.00 89.69 451 LEU A N 1
ATOM 3548 C CA . LEU A 1 451 ? -16.738 4.488 17.226 1.00 89.69 451 LEU A CA 1
ATOM 3549 C C . LEU A 1 451 ? -16.290 5.528 18.253 1.00 89.69 451 LEU A C 1
ATOM 3551 O O . LEU A 1 451 ? -16.758 6.660 18.197 1.00 89.69 451 LEU A O 1
ATOM 3555 N N . ILE A 1 452 ? -15.388 5.151 19.164 1.00 88.69 452 ILE A N 1
ATOM 3556 C CA . ILE A 1 452 ? -14.794 6.068 20.144 1.00 88.69 452 ILE A CA 1
ATOM 3557 C C . ILE A 1 452 ? -14.092 7.201 19.397 1.00 88.69 452 ILE A C 1
ATOM 3559 O O . ILE A 1 452 ? -14.452 8.358 19.574 1.00 88.69 452 ILE A O 1
ATOM 3563 N N . HIS A 1 453 ? -13.177 6.870 18.488 1.00 88.69 453 HIS A N 1
ATOM 3564 C CA . HIS A 1 453 ? -12.436 7.864 17.715 1.00 88.69 453 HIS A CA 1
ATOM 3565 C C . HIS A 1 453 ? -13.349 8.787 16.886 1.00 88.69 453 HIS A C 1
ATOM 3567 O O . HIS A 1 453 ? -13.238 10.013 16.953 1.00 88.69 453 HIS A O 1
ATOM 3573 N N . ASP A 1 454 ? -14.280 8.204 16.126 1.00 86.50 454 ASP A N 1
ATOM 3574 C CA . ASP A 1 454 ? -15.069 8.936 15.133 1.00 86.50 454 ASP A CA 1
ATOM 3575 C C . ASP A 1 454 ? -16.194 9.773 15.770 1.00 86.50 454 ASP A C 1
ATOM 3577 O O . ASP A 1 454 ? -16.569 10.803 15.212 1.00 86.50 454 ASP A O 1
ATOM 3581 N N . LEU A 1 455 ? -16.747 9.355 16.919 1.00 88.94 455 LEU A N 1
ATOM 3582 C CA . LEU A 1 455 ? -17.919 10.002 17.526 1.00 88.94 455 LEU A CA 1
ATOM 3583 C C . LEU A 1 455 ? -17.619 10.760 18.825 1.00 88.94 455 LEU A C 1
ATOM 3585 O O . LEU A 1 455 ? -18.344 11.705 19.125 1.00 88.94 455 LEU A O 1
ATOM 3589 N N . PHE A 1 456 ? -16.568 10.439 19.591 1.00 87.31 456 PHE A N 1
ATOM 3590 C CA . PHE A 1 456 ? -16.284 11.176 20.841 1.00 87.31 456 PHE A CA 1
ATOM 3591 C C . PHE A 1 456 ? -15.794 12.610 20.594 1.00 87.31 456 PHE A C 1
ATOM 3593 O O . PHE A 1 456 ? -15.926 13.476 21.462 1.00 87.31 456 PHE A O 1
ATOM 3600 N N . SER A 1 457 ? -15.319 12.892 19.381 1.00 84.62 457 SER A N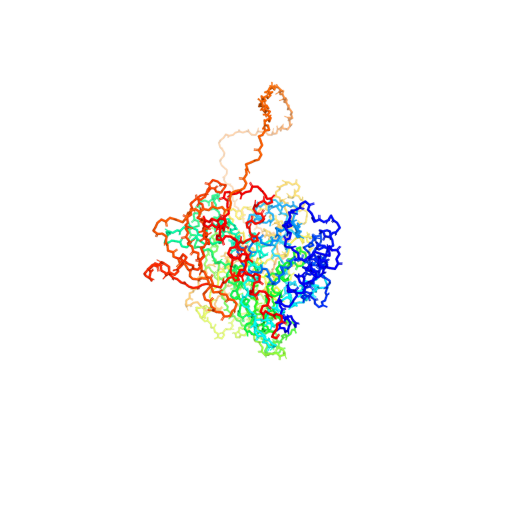 1
ATOM 3601 C CA . SER A 1 457 ? -14.979 14.242 18.928 1.00 84.62 457 SER A CA 1
ATOM 3602 C C . SER A 1 457 ? -16.188 15.091 18.501 1.00 84.62 457 SER A C 1
ATOM 3604 O O . SER A 1 457 ? -16.041 16.288 18.243 1.00 84.62 457 SER A O 1
ATOM 3606 N N . ASP A 1 458 ? -17.398 14.522 18.457 1.00 86.69 458 ASP A N 1
ATOM 3607 C CA . ASP A 1 458 ? -18.625 15.251 18.123 1.00 86.69 458 ASP A CA 1
ATOM 3608 C C . ASP A 1 458 ? -18.986 16.256 19.231 1.00 86.69 458 ASP A C 1
ATOM 3610 O O . ASP A 1 458 ? -19.270 15.890 20.372 1.00 86.69 458 ASP A O 1
ATOM 3614 N N . ALA A 1 459 ? -19.033 17.546 18.879 1.00 86.75 459 ALA A N 1
ATOM 3615 C CA . ALA A 1 459 ? -19.348 18.639 19.802 1.00 86.75 459 ALA A CA 1
ATOM 3616 C C . ALA A 1 459 ? -20.760 18.573 20.413 1.00 86.75 459 ALA A C 1
ATOM 3618 O O . ALA A 1 459 ? -21.068 19.309 21.353 1.00 86.75 459 ALA A O 1
ATOM 3619 N N . LYS A 1 460 ? -21.641 17.739 19.851 1.00 88.69 460 LYS A N 1
ATOM 3620 C CA . LYS A 1 460 ? -23.021 17.534 20.302 1.00 88.69 460 LYS A CA 1
ATOM 3621 C C . LYS A 1 460 ? -23.348 16.052 20.459 1.00 88.69 460 LYS A C 1
ATOM 3623 O O . LYS A 1 460 ? -24.505 15.669 20.282 1.00 88.69 460 LYS A O 1
ATOM 3628 N N . LEU A 1 461 ? -22.352 15.224 20.777 1.00 90.12 461 LEU A N 1
ATOM 3629 C CA . LEU A 1 461 ? -22.498 13.774 20.865 1.00 90.12 461 LEU A CA 1
ATOM 3630 C C . LEU A 1 461 ? -23.743 13.337 21.648 1.00 90.12 461 LEU A C 1
ATOM 3632 O O . LEU A 1 461 ? -24.544 12.562 21.137 1.00 90.12 461 LEU A O 1
ATOM 3636 N N . THR A 1 462 ? -23.935 13.844 22.865 1.00 89.00 462 THR A N 1
ATOM 3637 C CA . THR A 1 462 ? -25.034 13.457 23.762 1.00 89.00 462 THR A CA 1
ATOM 3638 C C . THR A 1 462 ? -26.393 13.783 23.147 1.00 89.00 462 THR A C 1
ATOM 3640 O O . THR A 1 462 ? -27.316 12.971 23.212 1.00 89.00 462 THR A O 1
ATOM 3643 N N . ASP A 1 463 ? -26.516 14.946 22.503 1.00 88.19 463 ASP A N 1
ATOM 3644 C CA . ASP A 1 463 ? -27.752 15.360 21.834 1.00 88.19 463 ASP A CA 1
ATOM 3645 C C . ASP A 1 463 ? -27.999 14.510 20.577 1.00 88.19 463 ASP A C 1
ATOM 3647 O O . ASP A 1 463 ? -29.089 13.969 20.389 1.00 88.19 463 ASP A O 1
ATOM 3651 N N . HIS A 1 464 ? -26.968 14.297 19.756 1.00 89.69 464 HIS A N 1
ATOM 3652 C CA . HIS A 1 464 ? -27.063 13.459 18.563 1.00 89.69 464 HIS A CA 1
ATOM 3653 C C . HIS A 1 464 ? -27.349 11.991 18.892 1.00 89.69 464 HIS A C 1
ATOM 3655 O O . HIS A 1 464 ? -28.101 11.348 18.166 1.00 89.69 464 HIS A O 1
ATOM 3661 N N . VAL A 1 465 ? -26.833 11.452 19.997 1.00 90.00 465 VAL A N 1
ATOM 3662 C CA . VAL A 1 465 ? -27.181 10.109 20.476 1.00 90.00 465 VAL A CA 1
ATOM 3663 C C . VAL A 1 465 ? -28.679 10.017 20.767 1.00 90.00 465 VAL A C 1
ATOM 3665 O O . VAL A 1 465 ? -29.323 9.053 20.349 1.00 90.00 465 VAL A O 1
ATOM 3668 N N . VAL A 1 466 ? -29.272 11.012 21.430 1.00 86.88 466 VAL A N 1
ATOM 3669 C CA . VAL A 1 466 ? -30.721 11.039 21.701 1.00 86.88 466 VAL A CA 1
ATOM 3670 C C . VAL A 1 466 ? -31.525 11.133 20.399 1.00 86.88 466 VAL A C 1
ATOM 3672 O O . VAL A 1 466 ? -32.491 10.391 20.194 1.00 86.88 466 VAL A O 1
ATOM 3675 N N . GLU A 1 467 ? -31.111 12.010 19.489 1.00 85.81 467 GLU A N 1
ATOM 3676 C CA . GLU A 1 467 ? -31.822 12.270 18.237 1.00 85.81 467 GLU A CA 1
ATOM 3677 C C . GLU A 1 467 ? -31.713 11.102 17.244 1.00 85.81 467 GLU A C 1
ATOM 3679 O O . GLU A 1 467 ? -32.727 10.679 16.680 1.00 85.81 467 GLU A O 1
ATOM 3684 N N . ARG A 1 468 ? -30.514 10.533 17.074 1.00 85.94 468 ARG A N 1
ATOM 3685 C CA . ARG A 1 468 ? -30.161 9.616 15.974 1.00 85.94 468 ARG A CA 1
ATOM 3686 C C . ARG A 1 468 ? -30.114 8.139 16.359 1.00 85.94 468 ARG A C 1
ATOM 3688 O O . ARG A 1 468 ? -30.116 7.295 15.466 1.00 85.94 468 ARG A O 1
ATOM 3695 N N . SER A 1 469 ? -30.096 7.795 17.649 1.00 87.38 469 SER A N 1
ATOM 3696 C CA . SER A 1 469 ? -30.223 6.390 18.065 1.00 87.38 469 SER A CA 1
ATOM 3697 C C . SER A 1 469 ? -31.657 5.875 17.916 1.00 87.38 469 SER A C 1
ATOM 3699 O O . SER A 1 469 ? -32.602 6.646 17.762 1.00 87.38 469 SER A O 1
ATOM 3701 N N . PHE A 1 470 ? -31.843 4.563 17.986 1.00 87.00 470 PHE A N 1
ATOM 3702 C CA . PHE A 1 470 ? -33.160 3.926 18.023 1.00 87.00 470 PHE A CA 1
ATOM 3703 C C . PHE A 1 470 ? -33.141 2.755 19.008 1.00 87.00 470 PHE A C 1
ATOM 3705 O O . PHE A 1 470 ? -32.096 2.400 19.559 1.00 87.00 470 PHE A O 1
ATOM 3712 N N . ARG A 1 471 ? -34.311 2.182 19.282 1.00 83.75 471 ARG A N 1
ATOM 3713 C CA . ARG A 1 471 ? -34.474 0.951 20.066 1.00 83.75 471 ARG A CA 1
ATOM 3714 C C . ARG A 1 471 ? -35.214 -0.129 19.295 1.00 83.75 471 ARG A C 1
ATOM 3716 O O . ARG A 1 471 ? -34.976 -1.305 19.531 1.00 83.75 471 ARG A O 1
ATOM 3723 N N . THR A 1 472 ? -36.087 0.250 18.365 1.00 80.12 472 THR A N 1
ATOM 3724 C CA . THR A 1 472 ? -36.877 -0.694 17.564 1.00 80.12 472 THR A CA 1
ATOM 3725 C C . THR A 1 472 ? -36.790 -0.379 16.074 1.00 80.12 472 THR A C 1
ATOM 3727 O O . THR A 1 472 ? -36.467 0.742 15.670 1.00 80.12 472 THR A O 1
ATOM 3730 N N . ALA A 1 473 ? -37.112 -1.368 15.235 1.00 78.31 473 ALA A N 1
ATOM 3731 C CA . ALA A 1 473 ? -37.184 -1.176 13.788 1.00 78.31 473 ALA A CA 1
ATOM 3732 C C . ALA A 1 473 ? -38.276 -0.159 13.399 1.00 78.31 473 ALA A C 1
ATOM 3734 O O . ALA A 1 473 ? -38.131 0.573 12.419 1.00 78.31 473 ALA A O 1
ATOM 3735 N N . GLU A 1 474 ? -39.365 -0.092 14.166 1.00 82.00 474 GLU A N 1
ATOM 3736 C CA . GLU A 1 474 ? -40.441 0.884 13.997 1.00 82.00 474 GLU A CA 1
ATOM 3737 C C . GLU A 1 474 ? -39.970 2.308 14.310 1.00 82.00 474 GLU A C 1
ATOM 3739 O O . GLU A 1 474 ? -40.239 3.215 13.522 1.00 82.00 474 GLU A O 1
ATOM 3744 N N . GLU A 1 475 ? -39.232 2.504 15.408 1.00 84.75 475 GLU A N 1
ATOM 3745 C CA . GLU A 1 475 ? -38.660 3.808 15.763 1.00 84.75 475 GLU A CA 1
ATOM 3746 C C . GLU A 1 475 ? -37.677 4.280 14.688 1.00 84.75 475 GLU A C 1
ATOM 3748 O O . GLU A 1 475 ? -37.738 5.431 14.256 1.00 84.75 475 GLU A O 1
ATOM 3753 N N . LEU A 1 476 ? -36.825 3.378 14.189 1.00 82.56 476 LEU A N 1
ATOM 3754 C CA . LEU A 1 476 ? -35.904 3.676 13.095 1.00 82.56 476 LEU A CA 1
ATOM 3755 C C . LEU A 1 476 ? -36.657 4.148 11.841 1.00 82.56 476 LEU A C 1
ATOM 3757 O O . LEU A 1 476 ? -36.340 5.201 11.287 1.00 82.56 476 LEU A O 1
ATOM 3761 N N . LYS A 1 477 ? -37.701 3.420 11.418 1.00 81.12 477 LYS A N 1
ATOM 3762 C CA . LYS A 1 477 ? -38.545 3.815 10.274 1.00 81.12 477 LYS A CA 1
ATOM 3763 C C . LYS A 1 477 ? -39.208 5.174 10.497 1.00 81.12 477 LYS A C 1
ATOM 3765 O O . LYS A 1 477 ? -39.255 5.989 9.575 1.00 81.12 477 LYS A O 1
ATOM 3770 N N . GLN A 1 478 ? -39.696 5.434 11.710 1.00 83.50 478 GLN A N 1
ATOM 3771 C CA . GLN A 1 478 ? -40.311 6.708 12.064 1.00 83.50 478 GLN A CA 1
ATOM 3772 C C . GLN A 1 478 ? -39.300 7.858 11.980 1.00 83.50 478 GLN A C 1
ATOM 3774 O O . GLN A 1 478 ? -39.572 8.851 11.308 1.00 83.50 478 GLN A O 1
ATOM 3779 N N . LYS A 1 479 ? -38.122 7.717 12.592 1.00 83.31 479 LYS A N 1
ATOM 3780 C CA . LYS A 1 479 ? -37.073 8.746 12.577 1.00 83.31 479 LYS A CA 1
ATOM 3781 C C . LYS A 1 479 ? -36.520 9.010 11.171 1.00 83.31 479 LYS A C 1
ATOM 3783 O O . LYS A 1 479 ? -36.269 10.166 10.837 1.00 83.31 479 LYS A O 1
ATOM 3788 N N . ILE A 1 480 ? -36.427 7.984 10.318 1.00 80.00 480 ILE A N 1
ATOM 3789 C CA . ILE A 1 480 ? -36.114 8.145 8.884 1.00 80.00 480 ILE A CA 1
ATOM 3790 C C . ILE A 1 480 ? -37.212 8.953 8.181 1.00 80.00 480 ILE A C 1
ATOM 3792 O O . ILE A 1 480 ? -36.917 9.913 7.475 1.00 80.00 480 ILE A O 1
ATOM 3796 N N . SER A 1 481 ? -38.490 8.622 8.407 1.00 78.25 481 SER A N 1
ATOM 3797 C CA . SER A 1 481 ? -39.613 9.355 7.794 1.00 78.25 481 SER A CA 1
ATOM 3798 C C . SER A 1 481 ? -39.713 10.819 8.247 1.00 78.25 481 SER A C 1
ATOM 3800 O O . SER A 1 481 ? -40.261 11.655 7.532 1.00 78.25 481 SER A O 1
ATOM 3802 N N . GLN A 1 482 ? -39.166 11.129 9.426 1.00 80.12 482 GLN A N 1
ATOM 3803 C CA . GLN A 1 482 ? -39.080 12.472 9.999 1.00 80.12 482 GLN A CA 1
ATOM 3804 C C . GLN A 1 482 ? -37.793 13.217 9.606 1.00 80.12 482 GLN A C 1
ATOM 3806 O O . GLN A 1 482 ? -37.590 14.335 10.070 1.00 80.12 482 GLN A O 1
ATOM 3811 N N . TYR A 1 483 ? -36.936 12.627 8.763 1.00 76.31 483 TYR A N 1
ATOM 3812 C CA . TYR A 1 483 ? -35.632 13.173 8.364 1.00 76.31 483 TYR A CA 1
ATOM 3813 C C . TYR A 1 483 ? -34.668 13.444 9.537 1.00 76.31 483 TYR A C 1
ATOM 3815 O O . TYR A 1 483 ? -33.726 14.219 9.392 1.00 76.31 483 TYR A O 1
ATOM 3823 N N . LEU A 1 484 ? -34.878 12.796 10.689 1.00 73.56 484 LEU A N 1
ATOM 3824 C CA . LEU A 1 484 ? -33.973 12.864 11.847 1.00 73.56 484 LEU A CA 1
ATOM 3825 C C . LEU A 1 484 ? -32.772 11.925 11.685 1.00 73.56 484 LEU A C 1
ATOM 3827 O O . LEU A 1 484 ? -31.702 12.177 12.229 1.00 73.56 484 LEU A O 1
ATOM 3831 N N . ILE A 1 485 ? -32.954 10.843 10.927 1.00 76.06 485 ILE A N 1
ATOM 3832 C CA . ILE A 1 485 ? -31.909 9.882 10.575 1.00 76.06 485 ILE A CA 1
ATOM 3833 C C . ILE A 1 485 ? -31.780 9.869 9.058 1.00 76.06 485 ILE A C 1
ATOM 3835 O O . ILE A 1 485 ? -32.741 9.561 8.353 1.00 76.06 485 ILE A O 1
ATOM 3839 N N . THR A 1 486 ? -30.584 10.177 8.559 1.00 68.81 486 THR A N 1
ATOM 3840 C CA . THR A 1 486 ? -30.302 10.173 7.115 1.00 68.81 486 THR A CA 1
ATOM 3841 C C . THR A 1 486 ? -29.783 8.825 6.621 1.00 68.81 486 THR A C 1
ATOM 3843 O O . THR A 1 486 ? -29.935 8.497 5.446 1.00 68.81 486 THR A O 1
ATOM 3846 N N . SER A 1 487 ? -29.220 8.016 7.524 1.00 73.88 487 SER A N 1
ATOM 3847 C CA . SER A 1 487 ? -28.624 6.722 7.212 1.00 73.88 487 SER A CA 1
ATOM 3848 C C . SER A 1 487 ? -28.889 5.701 8.327 1.00 73.88 487 SER A C 1
ATOM 3850 O O . SER A 1 487 ? -28.562 5.964 9.485 1.00 73.88 487 SER A O 1
ATOM 3852 N N . PRO A 1 488 ? -29.418 4.502 8.011 1.00 72.62 488 PRO A N 1
ATOM 3853 C CA . PRO A 1 488 ? -29.522 3.410 8.980 1.00 72.62 488 PRO A CA 1
ATOM 3854 C C . PRO A 1 488 ? -28.171 3.014 9.592 1.00 72.62 488 PRO A C 1
ATOM 3856 O O . PRO A 1 488 ? -28.114 2.653 10.762 1.00 72.62 488 PRO A O 1
ATOM 3859 N N . ALA A 1 489 ? -27.077 3.113 8.827 1.00 75.38 489 ALA A N 1
ATOM 3860 C CA . ALA A 1 489 ? -25.739 2.797 9.323 1.00 75.38 489 ALA A CA 1
ATOM 3861 C C . ALA A 1 489 ? -25.283 3.796 10.398 1.00 75.38 489 ALA A C 1
ATOM 3863 O O . ALA A 1 489 ? -24.787 3.393 11.443 1.00 75.38 489 ALA A O 1
ATOM 3864 N N . GLU A 1 490 ? -25.522 5.088 10.174 1.00 79.19 490 GLU A N 1
ATOM 3865 C CA . GLU A 1 490 ? -25.260 6.144 11.159 1.00 79.19 490 GLU A CA 1
ATOM 3866 C C . GLU A 1 490 ? -26.079 5.914 12.440 1.00 79.19 490 GLU A C 1
ATOM 3868 O O . GLU A 1 490 ? -25.550 5.965 13.548 1.00 79.19 490 GLU A O 1
ATOM 3873 N N . ALA A 1 491 ? -27.359 5.570 12.295 1.00 82.25 491 ALA A N 1
ATOM 3874 C CA . ALA A 1 491 ? -28.229 5.285 13.430 1.00 82.25 491 ALA A CA 1
ATOM 3875 C C . ALA A 1 491 ? -27.729 4.117 14.291 1.00 82.25 491 ALA A C 1
ATOM 3877 O O . ALA A 1 491 ? -27.837 4.160 15.519 1.00 82.25 491 ALA A O 1
ATOM 3878 N N . VAL A 1 492 ? -27.178 3.068 13.667 1.00 83.25 492 VAL A N 1
ATOM 3879 C CA . VAL A 1 492 ? -26.573 1.928 14.376 1.00 83.25 492 VAL A CA 1
ATOM 3880 C C . VAL A 1 492 ? -25.380 2.388 15.204 1.00 83.25 492 VAL A C 1
ATOM 3882 O O . VAL A 1 492 ? -25.306 2.056 16.385 1.00 83.25 492 VAL A O 1
ATOM 3885 N N . GLN A 1 493 ? -24.496 3.204 14.626 1.00 87.12 493 GLN A N 1
ATOM 3886 C CA . GLN A 1 493 ? -23.317 3.732 15.318 1.00 87.12 493 GLN A CA 1
ATOM 3887 C C . GLN A 1 493 ? -23.708 4.544 16.560 1.00 87.12 493 GLN A C 1
ATOM 3889 O O . GLN A 1 493 ? -23.252 4.233 17.659 1.00 87.12 493 GLN A O 1
ATOM 3894 N N . TYR A 1 494 ? -24.626 5.509 16.422 1.00 88.94 494 TYR A N 1
ATOM 3895 C CA . TYR A 1 494 ? -25.119 6.296 17.561 1.00 88.94 494 TYR A CA 1
ATOM 3896 C C . TYR A 1 494 ? -25.866 5.441 18.598 1.00 88.94 494 TYR A C 1
ATOM 3898 O O . TYR A 1 494 ? -25.809 5.731 19.792 1.00 88.94 494 TYR A O 1
ATOM 3906 N N . SER A 1 495 ? -26.547 4.371 18.177 1.00 88.50 495 SER A N 1
ATOM 3907 C CA . SER A 1 495 ? -27.227 3.450 19.101 1.00 88.50 495 SER A CA 1
ATOM 3908 C C . SER A 1 495 ? -26.245 2.610 19.914 1.00 88.50 495 SER A C 1
ATOM 3910 O O . SER A 1 495 ? -26.463 2.424 21.110 1.00 88.50 495 SER A O 1
ATOM 3912 N N . ILE A 1 496 ? -25.152 2.152 19.300 1.00 89.38 496 ILE A N 1
ATOM 3913 C CA . ILE A 1 496 ? -24.063 1.468 20.006 1.00 89.38 496 ILE A CA 1
ATOM 3914 C C . ILE A 1 496 ? -23.375 2.445 20.963 1.00 89.38 496 ILE A C 1
ATOM 3916 O O . ILE A 1 496 ? -23.242 2.152 22.147 1.00 89.38 496 ILE A O 1
ATOM 3920 N N . VAL A 1 497 ? -23.008 3.644 20.500 1.00 91.12 497 VAL A N 1
ATOM 3921 C CA . VAL A 1 497 ? -22.362 4.646 21.362 1.00 91.12 497 VAL A CA 1
ATOM 3922 C C . VAL A 1 497 ? -23.232 5.018 22.565 1.00 91.12 497 VAL A C 1
ATOM 3924 O O . VAL A 1 497 ? -22.701 5.174 23.662 1.00 91.12 497 VAL A O 1
ATOM 3927 N N . ARG A 1 498 ? -24.566 5.040 22.421 1.00 90.88 498 ARG A N 1
ATOM 3928 C CA . ARG A 1 498 ? -25.497 5.253 23.543 1.00 90.88 498 ARG A CA 1
ATOM 3929 C C . ARG A 1 498 ? -25.268 4.301 24.714 1.00 90.88 498 ARG A C 1
ATOM 3931 O O . ARG A 1 498 ? -25.415 4.717 25.858 1.00 90.88 498 ARG A O 1
ATOM 3938 N N . VAL A 1 499 ? -24.969 3.031 24.440 1.00 91.12 499 VAL A N 1
ATOM 3939 C CA . VAL A 1 499 ? -24.746 2.025 25.491 1.00 91.12 499 VAL A CA 1
ATOM 3940 C C . VAL A 1 499 ? -23.293 1.966 25.955 1.00 91.12 499 VAL A C 1
ATOM 3942 O O . VAL A 1 499 ? -23.039 1.487 27.055 1.00 91.12 499 VAL A O 1
ATOM 3945 N N . LEU A 1 500 ? -22.353 2.490 25.162 1.00 91.69 500 LEU A N 1
ATOM 3946 C CA . LEU A 1 500 ? -20.948 2.601 25.554 1.00 91.69 500 LEU A CA 1
ATOM 3947 C C . LEU A 1 500 ? -20.705 3.800 26.480 1.00 91.69 500 LEU A C 1
ATOM 3949 O O . LEU A 1 500 ? -20.015 3.638 27.481 1.00 91.69 500 LEU A O 1
ATOM 3953 N N . ILE A 1 501 ? -21.296 4.972 26.199 1.00 90.69 501 ILE A N 1
ATOM 3954 C CA . ILE A 1 501 ? -21.083 6.221 26.963 1.00 90.69 501 ILE A CA 1
ATOM 3955 C C . ILE A 1 501 ? -21.132 6.007 28.487 1.00 90.69 501 ILE A C 1
ATOM 3957 O O . ILE A 1 501 ? -20.155 6.364 29.145 1.00 90.69 501 ILE A O 1
ATOM 3961 N N . PRO A 1 502 ? -22.173 5.377 29.072 1.00 91.19 502 PRO A N 1
ATOM 3962 C CA . PRO A 1 502 ? -22.242 5.217 30.523 1.00 91.19 502 PRO A CA 1
ATOM 3963 C C . PRO A 1 502 ? -21.113 4.346 31.086 1.00 91.19 502 PRO A C 1
ATOM 3965 O O . PRO A 1 502 ? -20.665 4.578 32.204 1.00 91.19 502 PRO A O 1
ATOM 3968 N N . VAL A 1 503 ? -20.625 3.361 30.318 1.00 92.44 503 VAL A N 1
ATOM 3969 C CA . VAL A 1 503 ? -19.489 2.516 30.720 1.00 92.44 503 VAL A CA 1
ATOM 3970 C C . VAL A 1 503 ? -18.204 3.336 30.750 1.00 92.44 503 VAL A C 1
ATOM 3972 O O . VAL A 1 503 ? -17.451 3.222 31.710 1.00 92.44 503 VAL A O 1
ATOM 3975 N N . PHE A 1 504 ? -17.973 4.193 29.750 1.00 89.69 504 PHE A N 1
ATOM 3976 C CA . PHE A 1 504 ? -16.815 5.096 29.718 1.00 89.69 504 PHE A CA 1
ATOM 3977 C C . PHE A 1 504 ? -16.854 6.126 30.854 1.00 89.69 504 PHE A C 1
ATOM 3979 O O . PHE A 1 504 ? -15.835 6.363 31.499 1.00 89.69 504 PHE A O 1
ATOM 3986 N N . GLU A 1 505 ? -18.023 6.696 31.157 1.00 88.62 505 GLU A N 1
ATOM 3987 C CA . GLU A 1 505 ? -18.183 7.620 32.288 1.00 88.62 505 GLU A CA 1
ATOM 3988 C C . GLU A 1 505 ? -17.956 6.923 33.641 1.00 88.62 505 GLU A C 1
ATOM 3990 O O . GLU A 1 505 ? -17.292 7.481 34.515 1.00 88.62 505 GLU A O 1
ATOM 3995 N N . ALA A 1 506 ? -18.461 5.694 33.810 1.00 89.31 506 ALA A N 1
ATOM 3996 C CA . ALA A 1 506 ? -18.276 4.902 35.028 1.00 89.31 506 ALA A CA 1
ATOM 3997 C C . ALA A 1 506 ? -16.843 4.368 35.178 1.00 89.31 506 ALA A C 1
ATOM 3999 O O . ALA A 1 506 ? -16.335 4.251 36.294 1.00 89.31 506 ALA A O 1
ATOM 4000 N N . ALA A 1 507 ? -16.177 4.032 34.070 1.00 86.69 507 ALA A N 1
ATOM 4001 C CA . ALA A 1 507 ? -14.759 3.692 34.065 1.00 86.69 507 ALA A CA 1
ATOM 4002 C C . ALA A 1 507 ? -13.935 4.918 34.442 1.00 86.69 507 ALA A C 1
ATOM 4004 O O . ALA A 1 507 ? -13.017 4.806 35.243 1.00 86.69 507 ALA A O 1
ATOM 4005 N N . GLY A 1 508 ? -14.302 6.107 33.971 1.00 74.56 508 GLY A N 1
ATOM 4006 C CA . GLY A 1 508 ? -13.569 7.338 34.232 1.00 74.56 508 GLY A CA 1
ATOM 4007 C C . GLY A 1 508 ? -12.173 7.333 33.602 1.00 74.56 508 GLY A C 1
ATOM 4008 O O . GLY A 1 508 ? -11.836 6.500 32.767 1.00 74.56 508 GLY A O 1
ATOM 4009 N N . TYR A 1 509 ? -11.347 8.293 34.011 1.00 69.06 509 TYR A N 1
ATOM 4010 C CA . TYR A 1 509 ? -10.016 8.496 33.444 1.00 69.06 509 TYR A CA 1
ATOM 4011 C C . TYR A 1 509 ? -8.942 7.690 34.186 1.00 69.06 509 TYR A C 1
ATOM 4013 O O . TYR A 1 509 ? -8.843 7.800 35.411 1.00 69.06 509 TYR A O 1
ATOM 4021 N N . ASP A 1 510 ? -8.129 6.938 33.440 1.00 66.06 510 ASP A N 1
ATOM 4022 C CA . ASP A 1 510 ? -6.861 6.353 33.891 1.00 66.06 510 ASP A CA 1
ATOM 4023 C C . ASP A 1 510 ? -5.765 6.669 32.875 1.00 66.06 510 ASP A C 1
ATOM 4025 O O . ASP A 1 510 ? -5.577 5.949 31.891 1.00 66.06 510 ASP A O 1
ATOM 4029 N N . ALA A 1 511 ? -5.044 7.767 33.117 1.00 64.25 511 ALA A N 1
ATOM 4030 C CA . ALA A 1 511 ? -3.780 8.012 32.434 1.00 64.25 511 ALA A CA 1
ATOM 4031 C C . ALA A 1 511 ? -2.822 6.844 32.685 1.00 64.25 511 ALA A C 1
ATOM 4033 O O . ALA A 1 511 ? -2.858 6.222 33.750 1.00 64.25 511 ALA A O 1
ATOM 4034 N N . VAL A 1 512 ? -1.909 6.606 31.743 1.00 64.56 512 VAL A N 1
ATOM 4035 C CA . VAL A 1 512 ? -0.788 5.685 31.956 1.00 64.56 512 VAL A CA 1
ATOM 4036 C C . VAL A 1 512 ? 0.057 6.215 33.121 1.00 64.56 512 VAL A C 1
ATOM 4038 O O . VAL A 1 512 ? 0.831 7.160 32.976 1.00 64.56 512 VAL A O 1
ATOM 4041 N N . ASN A 1 513 ? -0.154 5.633 34.300 1.00 69.38 513 ASN A N 1
ATOM 4042 C CA . ASN A 1 513 ? 0.498 5.976 35.556 1.00 69.38 513 ASN A CA 1
ATOM 4043 C C . ASN A 1 513 ? 1.357 4.782 36.012 1.00 69.38 513 ASN A C 1
ATOM 4045 O O . ASN A 1 513 ? 0.817 3.679 36.107 1.00 69.38 513 ASN A O 1
ATOM 4049 N N . PRO A 1 514 ? 2.652 4.980 36.332 1.00 66.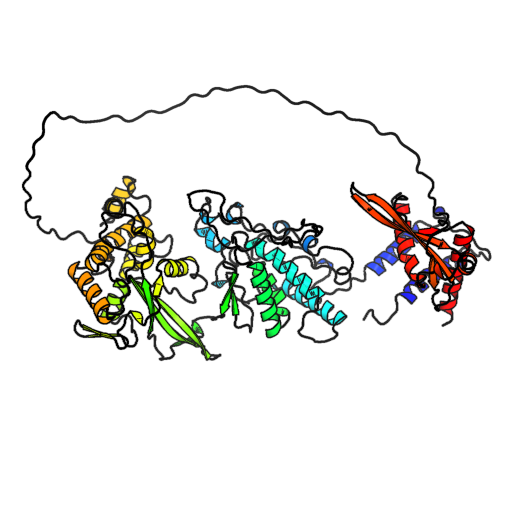00 514 PRO A N 1
ATOM 4050 C CA . PRO A 1 514 ? 3.523 3.931 36.868 1.00 66.00 514 PRO A CA 1
ATOM 4051 C C . PRO A 1 514 ? 2.986 3.202 38.105 1.00 66.00 514 PRO A C 1
ATOM 4053 O O . PRO A 1 514 ? 3.352 2.054 38.336 1.00 66.00 514 PRO A O 1
ATOM 4056 N N . ASP A 1 515 ? 2.124 3.852 38.890 1.00 72.62 515 ASP A N 1
ATOM 4057 C CA . ASP A 1 515 ? 1.574 3.280 40.122 1.00 72.62 515 ASP A CA 1
ATOM 4058 C C . ASP A 1 515 ? 0.306 2.434 39.898 1.00 72.62 515 ASP A C 1
ATOM 4060 O O . ASP A 1 515 ? -0.147 1.750 40.819 1.00 72.62 515 ASP A O 1
ATOM 4064 N N . THR A 1 516 ? -0.287 2.480 38.700 1.00 81.00 516 THR A N 1
ATOM 4065 C CA . THR A 1 516 ? -1.498 1.714 38.383 1.00 81.00 516 THR A CA 1
ATOM 4066 C C . THR A 1 516 ? -1.112 0.335 37.866 1.00 81.00 516 THR A C 1
ATOM 4068 O O . THR A 1 516 ? -0.354 0.197 36.906 1.00 81.00 516 THR A O 1
ATOM 4071 N N . SER A 1 517 ? -1.665 -0.705 38.483 1.00 87.38 517 SER A N 1
ATOM 4072 C CA . SER A 1 517 ? -1.449 -2.077 38.031 1.00 87.38 517 SER A CA 1
ATOM 4073 C C . SER A 1 517 ? -2.431 -2.468 36.918 1.00 87.38 517 SER A C 1
ATOM 4075 O O . SER A 1 517 ? -3.562 -1.976 36.864 1.00 87.38 517 SER A O 1
ATOM 4077 N N . LEU A 1 518 ? -2.034 -3.361 36.012 1.00 89.25 518 LEU A N 1
ATOM 4078 C CA . LEU A 1 518 ? -2.888 -3.833 34.925 1.00 89.25 518 LEU A CA 1
ATOM 4079 C C . LEU A 1 518 ? -4.098 -4.588 35.484 1.00 89.25 518 LEU A C 1
ATOM 4081 O O . LEU A 1 518 ? -5.216 -4.409 35.001 1.00 89.25 518 LEU A O 1
ATOM 4085 N N . ALA A 1 519 ? -3.906 -5.378 36.543 1.00 91.12 519 ALA A N 1
ATOM 4086 C CA . ALA A 1 519 ? -5.001 -6.031 37.251 1.00 91.12 519 ALA A CA 1
ATOM 4087 C C . ALA A 1 519 ? -6.000 -5.015 37.838 1.00 91.12 519 ALA A C 1
ATOM 4089 O O . ALA A 1 519 ? -7.213 -5.243 37.779 1.00 91.12 519 ALA A O 1
ATOM 4090 N N . GLN A 1 520 ? -5.524 -3.881 38.369 1.00 90.00 520 GLN A N 1
ATOM 4091 C CA . GLN A 1 520 ? -6.391 -2.802 38.861 1.00 90.00 520 GLN A CA 1
ATOM 4092 C C . GLN A 1 520 ? -7.189 -2.155 37.726 1.00 90.00 520 GLN A C 1
ATOM 4094 O O . GLN A 1 520 ? -8.399 -1.976 37.869 1.00 90.00 520 GLN A O 1
ATOM 4099 N N . LEU A 1 521 ? -6.537 -1.865 36.596 1.00 90.38 521 LEU A N 1
ATOM 4100 C CA . LEU A 1 521 ? -7.189 -1.307 35.411 1.00 90.38 521 LEU A CA 1
ATOM 4101 C C . LEU A 1 521 ? -8.301 -2.237 34.898 1.00 90.38 521 LEU A C 1
ATOM 4103 O O . LEU A 1 521 ? -9.441 -1.805 34.728 1.00 90.38 521 LEU A O 1
ATOM 4107 N N . LEU A 1 522 ? -8.005 -3.530 34.730 1.00 92.88 522 LEU A N 1
ATOM 4108 C CA . LEU A 1 522 ? -8.981 -4.539 34.296 1.00 92.88 522 LEU A CA 1
ATOM 4109 C C . LEU A 1 522 ? -10.158 -4.664 35.274 1.00 92.88 522 LEU A C 1
ATOM 4111 O O . LEU A 1 522 ? -11.315 -4.692 34.854 1.00 92.88 522 LEU A O 1
ATOM 4115 N N . THR A 1 523 ? -9.875 -4.678 36.580 1.00 92.56 523 THR A N 1
ATOM 4116 C CA . THR A 1 523 ? -10.904 -4.737 37.632 1.00 92.56 523 THR A CA 1
ATOM 4117 C C . THR A 1 523 ? -11.816 -3.513 37.597 1.00 92.56 523 THR A C 1
ATOM 4119 O O . THR A 1 523 ? -13.027 -3.633 37.781 1.00 92.56 523 THR A O 1
ATOM 4122 N N . ARG A 1 524 ? -11.259 -2.321 37.358 1.00 90.56 524 ARG A N 1
ATOM 4123 C CA . ARG A 1 524 ? -12.034 -1.082 37.265 1.00 90.56 524 ARG A CA 1
ATOM 4124 C C . ARG A 1 524 ? -13.009 -1.135 36.096 1.00 90.56 524 ARG A C 1
ATOM 4126 O O . ARG A 1 524 ? -14.203 -0.962 36.313 1.00 90.56 524 ARG A O 1
ATOM 4133 N N . TRP A 1 525 ? -12.524 -1.464 34.901 1.00 93.38 525 TRP A N 1
ATOM 4134 C CA . TRP A 1 525 ? -13.374 -1.614 33.719 1.00 93.38 525 TRP A CA 1
ATOM 4135 C C . TRP A 1 525 ? -14.443 -2.694 33.896 1.00 93.38 525 TRP A C 1
ATOM 4137 O O . TRP A 1 525 ? -15.601 -2.480 33.542 1.00 93.38 525 TRP A O 1
ATOM 4147 N N . GLU A 1 526 ? -14.096 -3.830 34.501 1.00 94.44 526 GLU A N 1
ATOM 4148 C CA . GLU A 1 526 ? -15.065 -4.874 34.838 1.00 94.44 526 GLU A CA 1
ATOM 4149 C C . GLU A 1 526 ? -16.166 -4.365 35.780 1.00 94.44 526 GLU A C 1
ATOM 4151 O O . GLU A 1 526 ? -17.349 -4.636 35.554 1.00 94.44 526 GLU A O 1
ATOM 4156 N N . ASN A 1 527 ? -15.799 -3.620 36.824 1.00 93.31 527 ASN A N 1
ATOM 4157 C CA . ASN A 1 527 ? -16.761 -3.042 37.759 1.00 93.31 527 ASN A CA 1
ATOM 4158 C C . ASN A 1 527 ? -17.677 -2.032 37.066 1.00 93.31 527 ASN A C 1
ATOM 4160 O O . ASN A 1 527 ? -18.883 -2.087 37.283 1.00 93.31 527 ASN A O 1
ATOM 4164 N N . SER A 1 528 ? -17.145 -1.184 36.185 1.00 93.06 528 SER A N 1
ATOM 4165 C CA . SER A 1 528 ? -17.930 -0.209 35.420 1.00 93.06 528 SER A CA 1
ATOM 4166 C C . SER A 1 528 ? -18.917 -0.881 34.463 1.00 93.06 528 SER A C 1
ATOM 4168 O O . SER A 1 528 ? -20.083 -0.493 34.405 1.00 93.06 528 SER A O 1
ATOM 4170 N N . ILE A 1 529 ? -18.497 -1.946 33.768 1.00 94.00 529 ILE A N 1
ATOM 4171 C CA . ILE A 1 529 ? -19.382 -2.762 32.918 1.00 94.00 529 ILE A CA 1
ATOM 4172 C C . ILE A 1 529 ? -20.531 -3.352 33.751 1.00 94.00 529 ILE A C 1
ATOM 4174 O O . ILE A 1 529 ? -21.693 -3.293 33.339 1.00 94.00 529 ILE A O 1
ATOM 4178 N N . LYS A 1 530 ? -20.225 -3.893 34.939 1.00 92.19 530 LYS A N 1
ATOM 4179 C CA . LYS A 1 530 ? -21.225 -4.476 35.849 1.00 92.19 530 LYS A CA 1
ATOM 4180 C C . LYS A 1 530 ? -22.159 -3.431 36.460 1.00 92.19 530 LYS A C 1
ATOM 4182 O O . LYS A 1 530 ? -23.352 -3.699 36.557 1.00 92.19 530 LYS A O 1
ATOM 4187 N N . GLU A 1 531 ? -21.637 -2.276 36.865 1.00 92.31 531 GLU A N 1
ATOM 4188 C CA . GLU A 1 531 ? -22.399 -1.178 37.473 1.00 92.31 531 GLU A CA 1
ATOM 4189 C C . GLU A 1 531 ? -23.438 -0.615 36.501 1.00 92.31 531 GLU A C 1
ATOM 4191 O O . GLU A 1 531 ? -24.601 -0.446 36.863 1.00 92.31 531 GLU A O 1
ATOM 4196 N N . VAL A 1 532 ? -23.036 -0.401 35.246 1.00 91.75 532 VAL A N 1
ATOM 4197 C CA . VAL A 1 532 ? -23.927 0.051 34.168 1.00 91.75 532 VAL A CA 1
ATOM 4198 C C . VAL A 1 532 ? -24.889 -1.057 33.723 1.00 91.75 532 VAL A C 1
ATOM 4200 O O . VAL A 1 532 ? -25.950 -0.781 33.163 1.00 91.75 532 VAL A O 1
ATOM 4203 N N . GLY A 1 533 ? -24.540 -2.319 33.978 1.00 89.88 533 GLY A N 1
ATOM 4204 C CA . GLY A 1 533 ? -25.314 -3.477 33.544 1.00 89.88 533 GLY A CA 1
ATOM 4205 C C . GLY A 1 533 ? -25.157 -3.792 32.055 1.00 89.88 533 GLY A C 1
ATOM 4206 O O . GLY A 1 533 ? -26.024 -4.458 31.494 1.00 89.88 533 GLY A O 1
ATOM 4207 N N . TYR A 1 534 ? -24.065 -3.349 31.425 1.00 90.69 534 TYR A N 1
ATOM 4208 C CA . TYR A 1 534 ? -23.781 -3.596 30.012 1.00 90.69 534 TYR A CA 1
ATOM 4209 C C . TYR A 1 534 ? -23.540 -5.094 29.759 1.00 90.69 534 TYR A C 1
ATOM 4211 O O . TYR A 1 534 ? -22.645 -5.705 30.345 1.00 90.69 534 TYR A O 1
ATOM 4219 N N . GLN A 1 535 ? -24.345 -5.695 28.884 1.00 86.56 535 GLN A N 1
ATOM 4220 C CA . GLN A 1 535 ? -24.265 -7.102 28.483 1.00 86.56 535 GLN A CA 1
ATOM 4221 C C . GLN A 1 535 ? -23.755 -7.285 27.052 1.00 86.56 535 GLN A C 1
ATOM 4223 O O . GLN A 1 535 ? -23.341 -8.392 26.714 1.00 86.56 535 GLN A O 1
ATOM 4228 N N . GLY A 1 536 ? -23.775 -6.235 26.227 1.00 86.44 536 GLY A N 1
ATOM 4229 C CA . GLY A 1 536 ? -23.310 -6.242 24.839 1.00 86.44 536 GLY A CA 1
ATOM 4230 C C . GLY A 1 536 ? -24.040 -5.211 23.978 1.00 86.44 536 GLY A C 1
ATOM 4231 O O . GLY A 1 536 ? -24.982 -4.556 24.417 1.00 86.44 536 GLY A O 1
ATOM 4232 N N . GLU A 1 537 ? -23.644 -5.082 22.716 1.00 85.81 537 GLU A N 1
ATOM 4233 C CA . GLU A 1 537 ? -24.176 -4.078 21.786 1.00 85.81 537 GLU A CA 1
ATOM 4234 C C . GLU A 1 537 ? -25.669 -4.237 21.504 1.00 85.81 537 GLU A C 1
ATOM 4236 O O . GLU A 1 537 ? -26.352 -3.250 21.242 1.00 85.81 537 GLU A O 1
ATOM 4241 N N . THR A 1 538 ? -26.212 -5.450 21.626 1.00 81.81 538 THR A N 1
ATOM 4242 C CA . THR A 1 538 ? -27.655 -5.694 21.486 1.00 81.81 538 THR A CA 1
ATOM 4243 C C . THR A 1 538 ? -28.491 -4.949 22.534 1.00 81.81 538 THR A C 1
ATOM 4245 O O . THR A 1 538 ? -29.669 -4.683 22.280 1.00 81.81 538 THR A O 1
ATOM 4248 N N . ASP A 1 539 ? -27.898 -4.510 23.655 1.00 80.81 539 ASP A N 1
ATOM 4249 C CA . ASP A 1 539 ? -28.535 -3.606 24.626 1.00 80.81 539 ASP A CA 1
ATOM 4250 C C . ASP A 1 539 ? -28.996 -2.290 23.984 1.00 80.81 539 ASP A C 1
ATOM 4252 O O . ASP A 1 539 ? -29.983 -1.696 24.422 1.00 80.81 539 ASP A O 1
ATOM 4256 N N . ALA A 1 540 ? -28.361 -1.870 22.884 1.00 80.00 540 ALA A N 1
ATOM 4257 C CA . ALA A 1 540 ? -28.772 -0.711 22.099 1.00 80.00 540 ALA A CA 1
ATOM 4258 C C . ALA A 1 540 ? -30.187 -0.852 21.512 1.00 80.00 540 ALA A C 1
ATOM 4260 O O . ALA A 1 540 ? -30.826 0.143 21.185 1.00 80.00 540 ALA A O 1
ATOM 4261 N N . THR A 1 541 ? -30.714 -2.068 21.409 1.00 75.81 541 THR A N 1
ATOM 4262 C CA . THR A 1 541 ? -32.076 -2.328 20.913 1.00 75.81 541 THR A CA 1
ATOM 4263 C C . THR A 1 541 ? -33.018 -2.844 21.997 1.00 75.81 541 THR A C 1
ATOM 4265 O O . THR A 1 541 ? -34.182 -3.145 21.732 1.00 75.81 541 THR A O 1
ATOM 4268 N N . LYS A 1 542 ? -32.560 -2.913 23.254 1.00 74.75 542 LYS A N 1
ATOM 4269 C CA . LYS A 1 542 ? -33.426 -3.316 24.362 1.00 74.75 542 LYS A CA 1
ATOM 4270 C C . LYS A 1 542 ? -34.341 -2.151 24.779 1.00 74.75 542 LYS A C 1
ATOM 4272 O O . LYS A 1 542 ? -33.874 -1.014 24.947 1.00 74.75 542 LYS A O 1
ATOM 4277 N N . PRO A 1 543 ? -35.651 -2.399 24.961 1.00 58.19 543 PRO A N 1
ATOM 4278 C CA . PRO A 1 543 ? -36.535 -1.429 25.597 1.00 58.19 543 PRO A CA 1
ATOM 4279 C C . PRO A 1 543 ? -36.107 -1.235 27.058 1.00 58.19 543 PRO A C 1
ATOM 4281 O O . PRO A 1 543 ? -35.732 -2.198 27.726 1.00 58.19 543 PRO A O 1
ATOM 4284 N N . GLU A 1 544 ? -36.140 0.004 27.556 1.00 55.22 544 GLU A N 1
ATOM 4285 C CA . GLU A 1 544 ? -35.833 0.284 28.963 1.00 55.22 544 GLU A CA 1
ATOM 4286 C C . GLU A 1 544 ? -36.765 -0.508 29.885 1.00 55.22 544 GLU A C 1
ATOM 4288 O O . GLU A 1 544 ? -37.987 -0.529 29.704 1.00 55.22 544 GLU A O 1
ATOM 4293 N N . ALA A 1 545 ? -36.188 -1.153 30.900 1.00 45.12 545 ALA A N 1
ATOM 4294 C CA . ALA A 1 545 ? -36.974 -1.608 32.031 1.00 45.12 545 ALA A CA 1
ATOM 4295 C C . ALA A 1 545 ? -37.556 -0.362 32.706 1.00 45.12 545 ALA A C 1
ATOM 4297 O O . ALA A 1 545 ? -36.813 0.554 33.042 1.00 45.12 545 ALA A O 1
ATOM 4298 N N . VAL A 1 546 ? -38.876 -0.324 32.892 1.00 31.80 546 VAL A N 1
ATOM 4299 C CA . VAL A 1 546 ? -39.577 0.768 33.578 1.00 31.80 546 VAL A CA 1
ATOM 4300 C C . VAL A 1 546 ? -39.104 0.827 35.035 1.00 31.80 546 VAL A C 1
ATOM 4302 O O . VAL A 1 546 ? -39.694 0.219 35.929 1.00 31.80 546 VAL A O 1
ATOM 4305 N N . THR A 1 547 ? -38.018 1.542 35.296 1.00 32.31 547 THR A N 1
ATOM 4306 C CA . THR A 1 547 ? -37.638 1.979 36.633 1.00 32.31 547 THR A CA 1
ATOM 4307 C C . THR A 1 547 ? -38.533 3.159 36.977 1.00 32.31 547 THR A C 1
ATOM 4309 O O . THR A 1 547 ? -38.495 4.204 36.338 1.00 32.31 547 THR A O 1
ATOM 4312 N N . LYS A 1 548 ? -39.415 2.958 37.964 1.00 31.98 548 LYS A N 1
ATOM 4313 C CA . LYS A 1 548 ? -40.303 3.998 38.495 1.00 31.98 548 LYS A CA 1
ATOM 4314 C C . LYS A 1 548 ? -39.479 5.241 38.844 1.00 31.98 548 LYS A C 1
ATOM 4316 O O . LYS A 1 548 ? -38.662 5.180 39.761 1.00 31.98 548 LYS A O 1
ATOM 4321 N N . GLU A 1 549 ? -39.713 6.340 38.133 1.00 28.11 549 GLU A N 1
ATOM 4322 C CA . GLU A 1 549 ? -39.159 7.646 38.484 1.00 28.11 549 GLU A CA 1
ATOM 4323 C C . GLU A 1 549 ? -39.538 8.010 39.932 1.00 28.11 549 GLU A C 1
ATOM 4325 O O . GLU A 1 549 ? -40.693 7.816 40.333 1.00 28.11 549 GLU A O 1
ATOM 4330 N N . PRO A 1 550 ? -38.610 8.550 40.740 1.00 30.03 550 PRO A N 1
ATOM 4331 C CA . PRO A 1 550 ? -38.983 9.233 41.966 1.00 30.03 550 PRO A CA 1
ATOM 4332 C C . PRO A 1 550 ? -39.678 10.557 41.611 1.00 30.03 550 PRO A C 1
ATOM 4334 O O . PRO A 1 550 ? -39.152 11.361 40.846 1.00 30.03 550 PRO A O 1
ATOM 4337 N N . GLU A 1 551 ? -40.866 10.779 42.183 1.00 32.25 551 GLU A N 1
ATOM 4338 C CA . GLU A 1 551 ? -41.654 12.008 42.041 1.00 32.25 551 GLU A CA 1
ATOM 4339 C C . GLU A 1 551 ? -40.809 13.265 42.319 1.00 32.25 551 GLU A C 1
ATOM 4341 O O . GLU A 1 551 ? -40.488 13.575 43.470 1.00 32.25 551 GLU A O 1
ATOM 4346 N N . VAL A 1 552 ? -40.516 14.051 41.279 1.00 26.61 552 VAL A N 1
ATOM 4347 C CA . VAL A 1 552 ? -40.042 15.429 41.441 1.00 26.61 552 VAL A CA 1
ATOM 4348 C C . VAL A 1 552 ? -41.216 16.378 41.225 1.00 26.61 552 VAL A C 1
ATOM 4350 O O . VAL A 1 552 ? -41.728 16.567 40.125 1.00 26.61 552 VAL A O 1
ATOM 4353 N N . ARG A 1 553 ? -41.644 16.972 42.342 1.00 26.16 553 ARG A N 1
ATOM 4354 C CA . ARG A 1 553 ? -42.660 18.021 42.447 1.00 26.16 553 ARG A CA 1
ATOM 4355 C C . ARG A 1 553 ? -42.342 19.202 41.525 1.00 26.16 553 ARG A C 1
ATOM 4357 O O . ARG A 1 553 ? -41.376 19.926 41.747 1.00 26.16 553 ARG A O 1
ATOM 4364 N N . THR A 1 554 ? -43.226 19.469 40.571 1.00 23.33 554 THR A N 1
ATOM 4365 C CA . THR A 1 554 ? -43.293 20.743 39.847 1.00 23.33 554 THR A CA 1
ATOM 4366 C C . THR A 1 554 ? -43.686 21.888 40.782 1.00 23.33 554 THR A C 1
ATOM 4368 O O . THR A 1 554 ? -44.745 21.841 41.411 1.00 23.33 554 THR A O 1
ATOM 4371 N N . GLN A 1 555 ? -42.891 22.959 40.806 1.00 25.55 555 GLN A N 1
ATOM 4372 C CA . GLN A 1 555 ? -43.398 24.307 41.066 1.00 25.55 555 GLN A CA 1
ATOM 4373 C C . GLN A 1 555 ? -43.353 25.100 39.763 1.00 25.55 555 GLN A C 1
ATOM 4375 O O . GLN A 1 555 ? -42.290 25.458 39.264 1.00 25.55 555 GLN A O 1
ATOM 4380 N N . THR A 1 556 ? -44.531 25.360 39.211 1.00 23.91 556 THR A N 1
ATOM 4381 C CA . THR A 1 556 ? -44.758 26.294 38.112 1.00 23.91 556 THR A CA 1
ATOM 4382 C C . THR A 1 556 ? -44.986 27.692 38.675 1.00 23.91 556 THR A C 1
ATOM 4384 O O . THR A 1 556 ? -45.839 27.877 39.542 1.00 23.91 556 THR A O 1
ATOM 4387 N N . ILE A 1 557 ? -44.314 28.695 38.111 1.00 25.08 557 ILE A N 1
ATOM 4388 C CA . ILE A 1 557 ? -44.851 30.056 38.027 1.00 25.08 557 ILE A CA 1
ATOM 4389 C C . ILE A 1 557 ? -44.696 30.508 36.576 1.00 25.08 557 ILE A C 1
ATOM 4391 O O . ILE A 1 557 ? -43.589 30.685 36.080 1.00 25.08 557 ILE A O 1
ATOM 4395 N N . THR A 1 558 ? -45.825 30.692 35.900 1.00 32.03 558 THR A N 1
ATOM 4396 C CA . THR A 1 558 ? -45.936 31.440 34.644 1.00 32.03 558 THR A CA 1
ATOM 4397 C C . THR A 1 558 ? -46.438 32.847 34.951 1.00 32.03 558 THR A C 1
ATOM 4399 O O . THR A 1 558 ? -47.412 32.987 35.692 1.00 32.03 558 THR A O 1
ATOM 4402 N N . SER A 1 559 ? -45.871 33.875 34.321 1.00 26.11 559 SER A N 1
ATOM 4403 C CA . SER A 1 559 ? -46.505 35.191 34.205 1.00 26.11 559 SER A CA 1
ATOM 4404 C C . SER A 1 559 ? -46.715 35.533 32.724 1.00 26.11 559 SER A C 1
ATOM 4406 O O . SER A 1 559 ? -45.765 35.812 32.005 1.00 26.11 559 SER A O 1
ATOM 4408 N N . PHE A 1 560 ? -47.998 35.529 32.326 1.00 29.11 560 PHE A N 1
ATOM 4409 C CA . PHE A 1 560 ? -48.582 35.935 31.030 1.00 29.11 560 PHE A CA 1
ATOM 4410 C C . PHE A 1 560 ? -48.297 34.985 29.845 1.00 29.11 560 PHE A C 1
ATOM 4412 O O . PHE A 1 560 ? -47.158 34.809 29.456 1.00 29.11 560 PHE A O 1
ATOM 4419 N N . GLY A 1 561 ? -49.239 34.339 29.152 1.00 25.59 561 GLY A N 1
ATOM 4420 C CA . GLY A 1 561 ? -50.701 34.354 29.122 1.00 25.59 561 GLY A CA 1
ATOM 4421 C C . GLY A 1 561 ? -51.153 33.853 27.731 1.00 25.59 561 GLY A C 1
ATOM 4422 O O . GLY A 1 561 ? -50.749 34.428 26.733 1.00 25.59 561 GLY A O 1
ATOM 4423 N N . ALA A 1 562 ? -51.977 32.798 27.695 1.00 25.97 562 ALA A N 1
ATOM 4424 C CA . ALA A 1 562 ? -52.823 32.315 26.582 1.00 25.97 562 ALA A CA 1
ATOM 4425 C C . ALA A 1 562 ? -52.200 31.835 25.234 1.00 25.97 562 ALA A C 1
ATOM 4427 O O . ALA A 1 562 ? -51.903 32.598 24.324 1.00 25.97 562 ALA A O 1
ATOM 4428 N N . THR A 1 563 ? -52.142 30.501 25.118 1.00 25.17 563 THR A N 1
ATOM 4429 C CA . THR A 1 563 ? -52.606 29.591 24.034 1.00 25.17 563 THR A CA 1
ATOM 4430 C C . THR A 1 563 ? -53.228 30.151 22.731 1.00 25.17 563 THR A C 1
ATOM 4432 O O . THR A 1 563 ? -54.272 30.797 22.806 1.00 25.17 563 THR A O 1
ATOM 4435 N N . ASN A 1 564 ? -52.729 29.736 21.544 1.00 25.09 564 ASN A N 1
ATOM 4436 C CA . ASN A 1 564 ? -53.370 28.734 20.645 1.00 25.09 564 ASN A CA 1
ATOM 4437 C C . ASN A 1 564 ? -52.715 28.570 19.238 1.00 25.09 564 ASN A C 1
ATOM 4439 O O . ASN A 1 564 ? -52.516 29.536 18.513 1.00 25.09 564 ASN A O 1
ATOM 4443 N N . THR A 1 565 ? -52.437 27.300 18.895 1.00 26.02 565 THR A N 1
ATOM 4444 C CA . THR A 1 565 ? -52.626 26.531 17.628 1.00 26.02 565 THR A CA 1
ATOM 4445 C C . THR A 1 565 ? -52.531 27.165 16.216 1.00 26.02 565 THR A C 1
ATOM 4447 O O . THR A 1 565 ? -53.434 27.901 15.837 1.00 26.02 565 THR A O 1
ATOM 4450 N N . THR A 1 566 ? -51.532 26.674 15.439 1.00 24.28 566 THR A N 1
ATOM 4451 C CA . THR A 1 566 ? -51.505 26.184 14.012 1.00 24.28 566 THR A CA 1
ATOM 4452 C C . THR A 1 566 ? -52.093 27.043 12.856 1.00 24.28 566 THR A C 1
ATOM 4454 O O . THR A 1 566 ? -52.856 27.965 13.104 1.00 24.28 566 THR A O 1
ATOM 4457 N N . PRO A 1 567 ? -51.961 26.673 11.554 1.00 33.59 567 PRO A N 1
ATOM 4458 C CA . PRO A 1 567 ? -50.835 26.205 10.700 1.00 33.59 567 PRO A CA 1
ATOM 4459 C C . PRO A 1 567 ? -50.773 26.960 9.331 1.00 33.59 567 PRO A C 1
ATOM 4461 O O . PRO A 1 567 ? -51.828 27.331 8.839 1.00 33.59 567 PRO A O 1
ATOM 4464 N N . VAL A 1 568 ? -49.641 27.076 8.605 1.00 23.86 568 VAL A N 1
ATOM 4465 C CA . VAL A 1 568 ? -49.669 27.269 7.119 1.00 23.86 568 VAL A CA 1
ATOM 4466 C C . VAL A 1 568 ? -48.383 26.765 6.428 1.00 23.86 568 VAL A C 1
ATOM 4468 O O . VAL A 1 568 ? -47.277 27.180 6.751 1.00 23.86 568 VAL A O 1
ATOM 4471 N N . VAL A 1 569 ? -48.580 25.921 5.414 1.00 26.12 569 VAL A N 1
ATOM 4472 C CA . VAL A 1 569 ? -47.754 25.631 4.214 1.00 26.12 569 VAL A CA 1
ATOM 4473 C C . VAL A 1 569 ? -48.671 25.990 3.010 1.00 26.12 569 VAL A C 1
ATOM 4475 O O . VAL A 1 569 ? -49.883 26.017 3.256 1.00 26.12 569 VAL A O 1
ATOM 4478 N N . PRO A 1 570 ? -48.287 26.147 1.714 1.00 35.69 570 PRO A N 1
ATOM 4479 C CA . PRO A 1 570 ? -47.044 26.474 0.968 1.00 35.69 570 PRO A CA 1
ATOM 4480 C C . PRO A 1 570 ? -47.238 27.668 -0.030 1.00 35.69 570 PRO A C 1
ATOM 4482 O O . PRO A 1 570 ? -48.326 28.229 -0.101 1.00 35.69 570 PRO A O 1
ATOM 4485 N N . ALA A 1 571 ? -46.231 28.011 -0.860 1.00 23.53 571 ALA A N 1
ATOM 4486 C CA . ALA A 1 571 ? -46.322 28.171 -2.343 1.00 23.53 571 ALA A CA 1
ATOM 4487 C C . ALA A 1 571 ? -45.064 28.886 -2.908 1.00 23.53 571 ALA A C 1
ATOM 4489 O O . ALA A 1 571 ? -44.688 29.938 -2.407 1.00 23.53 571 ALA A O 1
ATOM 4490 N N . THR A 1 572 ? -44.225 28.277 -3.757 1.00 23.61 572 THR A N 1
ATOM 4491 C CA . THR A 1 572 ? -44.243 28.132 -5.240 1.00 23.61 572 THR A CA 1
ATOM 4492 C C . THR A 1 572 ? -44.137 29.411 -6.106 1.00 23.61 572 THR A C 1
ATOM 4494 O O . THR A 1 572 ? -45.046 30.229 -6.136 1.00 23.61 572 THR A O 1
ATOM 4497 N N . ALA A 1 573 ? -43.082 29.404 -6.943 1.00 25.30 573 ALA A N 1
ATOM 4498 C CA . ALA A 1 573 ? -42.961 29.842 -8.351 1.00 25.30 573 ALA A CA 1
ATOM 4499 C C . ALA A 1 573 ? -42.668 31.312 -8.769 1.00 25.30 573 ALA A C 1
ATOM 4501 O O . ALA A 1 573 ? -43.527 32.181 -8.732 1.00 25.30 573 ALA A O 1
ATOM 4502 N N . ALA A 1 574 ? -41.474 31.440 -9.382 1.00 25.14 574 ALA A N 1
ATOM 4503 C CA . ALA A 1 574 ? -41.144 31.977 -10.720 1.00 25.14 574 ALA A CA 1
ATOM 4504 C C . ALA A 1 574 ? -41.319 33.473 -11.064 1.00 25.14 574 ALA A C 1
ATOM 4506 O O . ALA A 1 574 ? -42.416 34.008 -10.996 1.00 25.14 574 ALA A O 1
ATOM 4507 N N . GLN A 1 575 ? -40.276 34.067 -11.672 1.00 24.70 575 GLN A N 1
ATOM 4508 C CA . GLN A 1 575 ? -40.324 34.559 -13.065 1.00 24.70 575 GLN A CA 1
ATOM 4509 C C . GLN A 1 575 ? -38.957 35.026 -13.604 1.00 24.70 575 GLN A C 1
ATOM 4511 O O . GLN A 1 575 ? -38.080 35.466 -12.869 1.00 24.70 575 GLN A O 1
ATOM 4516 N N . ALA A 1 576 ? -38.816 34.883 -14.923 1.00 24.42 576 ALA A N 1
ATOM 4517 C CA . ALA A 1 576 ? -37.646 35.136 -15.758 1.00 24.42 576 ALA A CA 1
ATOM 4518 C C . ALA A 1 576 ? -37.634 36.549 -16.368 1.00 24.42 576 ALA A C 1
ATOM 4520 O O . ALA A 1 576 ? -38.699 37.138 -16.543 1.00 24.42 576 ALA A O 1
ATOM 4521 N N . THR A 1 577 ? -36.476 37.028 -16.854 1.00 25.27 577 THR A N 1
ATOM 4522 C CA . THR A 1 577 ? -36.410 37.874 -18.069 1.00 25.27 577 THR A CA 1
ATOM 4523 C C . THR A 1 577 ? -35.027 37.841 -18.763 1.00 25.27 577 THR A C 1
ATOM 4525 O O . THR A 1 577 ? -33.994 38.030 -18.134 1.00 25.27 577 THR A O 1
ATOM 4528 N N . THR A 1 578 ? -35.051 37.605 -20.083 1.00 23.36 578 THR A N 1
ATOM 4529 C CA . THR A 1 578 ? -34.041 37.820 -21.162 1.00 23.36 578 THR A CA 1
ATOM 4530 C C . THR A 1 578 ? -33.599 39.297 -21.295 1.00 23.36 578 THR A C 1
ATOM 4532 O O . THR A 1 578 ? -34.337 40.149 -20.819 1.00 23.36 578 THR A O 1
ATOM 4535 N N . ARG A 1 579 ? -32.514 39.764 -21.954 1.00 23.28 579 ARG A N 1
ATOM 4536 C CA . ARG A 1 579 ? -31.879 39.567 -23.299 1.00 23.28 579 ARG A CA 1
ATOM 4537 C C . ARG A 1 579 ? -30.602 40.484 -23.296 1.00 23.28 579 ARG A C 1
ATOM 4539 O O . ARG A 1 579 ? -30.580 41.415 -22.500 1.00 23.28 579 ARG A O 1
ATOM 4546 N N . THR A 1 580 ? -29.511 40.375 -24.075 1.00 24.45 580 THR A N 1
ATOM 4547 C CA . THR A 1 580 ? -29.336 40.600 -25.537 1.00 24.45 580 THR A CA 1
ATOM 4548 C C . THR A 1 580 ? -27.837 40.468 -25.922 1.00 24.45 580 THR A C 1
ATOM 4550 O O . THR A 1 580 ? -26.975 40.637 -25.067 1.00 24.45 580 THR A O 1
ATOM 4553 N N . ALA A 1 581 ? -27.551 40.208 -27.205 1.00 23.56 581 ALA A N 1
ATOM 4554 C CA . ALA A 1 581 ? -26.244 39.928 -27.825 1.00 23.56 581 ALA A CA 1
ATOM 4555 C C . ALA A 1 581 ? -25.625 41.117 -28.610 1.00 23.56 581 ALA A C 1
ATOM 4557 O O . ALA A 1 581 ? -26.348 42.065 -28.901 1.00 23.56 581 ALA A O 1
ATOM 4558 N N . ASN A 1 582 ? -24.332 41.006 -28.983 1.00 23.73 582 ASN A N 1
ATOM 4559 C CA . ASN A 1 582 ? -23.638 41.465 -30.224 1.00 23.73 582 ASN A CA 1
ATOM 4560 C C . ASN A 1 582 ? -22.142 41.049 -30.107 1.00 23.73 582 ASN A C 1
ATOM 4562 O O . ASN A 1 582 ? -21.539 41.357 -29.088 1.00 23.73 582 ASN A O 1
ATOM 4566 N N . ALA A 1 583 ? -21.561 40.141 -30.906 1.00 25.61 583 ALA A N 1
ATOM 4567 C CA . ALA A 1 583 ? -21.138 40.124 -32.326 1.00 25.61 583 ALA A CA 1
ATOM 4568 C C . ALA A 1 583 ? -19.647 40.546 -32.547 1.00 25.61 583 ALA A C 1
ATOM 4570 O O . ALA A 1 583 ? -19.198 41.461 -31.863 1.00 25.61 583 ALA A O 1
ATOM 4571 N N . PRO A 1 584 ? -18.877 39.872 -33.444 1.00 29.33 584 PRO A N 1
ATOM 4572 C CA . PRO A 1 584 ? -17.406 39.758 -33.391 1.00 29.33 584 PRO A CA 1
ATOM 4573 C C . PRO A 1 584 ? -16.650 40.513 -34.511 1.00 29.33 584 PRO A C 1
ATOM 4575 O O . PRO A 1 584 ? -17.223 40.806 -35.559 1.00 29.33 584 PRO A O 1
ATOM 4578 N N . GLU A 1 585 ? -15.347 40.765 -34.325 1.00 24.52 585 GLU A N 1
ATOM 4579 C CA . GLU A 1 585 ? -14.481 41.500 -35.269 1.00 24.52 585 GLU A CA 1
ATOM 4580 C C . GLU A 1 585 ? -13.355 40.614 -35.855 1.00 24.52 585 GLU A C 1
ATOM 4582 O O . GLU A 1 585 ? -12.763 39.788 -35.160 1.00 24.52 585 GLU A O 1
ATOM 4587 N N . GLN A 1 586 ? -13.118 40.758 -37.167 1.00 25.47 586 GLN A N 1
ATOM 4588 C CA . GLN A 1 586 ? -12.213 39.980 -38.032 1.00 25.47 586 GLN A CA 1
ATOM 4589 C C . GLN A 1 586 ? -10.777 40.543 -38.070 1.00 25.47 586 GLN A C 1
ATOM 4591 O O . GLN A 1 586 ? -10.582 41.748 -37.945 1.00 25.47 586 GLN A O 1
ATOM 4596 N N . ALA A 1 587 ? -9.791 39.691 -38.386 1.00 25.47 587 ALA A N 1
ATOM 4597 C CA . ALA A 1 587 ? -8.420 40.083 -38.749 1.00 25.47 587 ALA A CA 1
ATOM 4598 C C . ALA A 1 587 ? -8.104 39.757 -40.235 1.00 25.47 587 ALA A C 1
ATOM 4600 O O . ALA A 1 587 ? -8.689 38.813 -40.775 1.00 25.47 587 ALA A O 1
ATOM 4601 N N . PRO A 1 588 ? -7.213 40.515 -40.915 1.00 28.72 588 PRO A N 1
ATOM 4602 C CA . PRO A 1 588 ? -7.074 40.490 -42.373 1.00 28.72 588 PRO A CA 1
ATOM 4603 C C . PRO A 1 588 ? -5.963 39.563 -42.907 1.00 28.72 588 PRO A C 1
ATOM 4605 O O . PRO A 1 588 ? -5.010 39.211 -42.217 1.00 28.72 588 PRO A O 1
ATOM 4608 N N . VAL A 1 589 ? -6.112 39.221 -44.190 1.00 24.58 589 VAL A N 1
ATOM 4609 C CA . VAL A 1 589 ? -5.236 38.395 -45.040 1.00 24.58 589 VAL A CA 1
ATOM 4610 C C . VAL A 1 589 ? -4.183 39.265 -45.741 1.00 24.58 589 VAL A C 1
ATOM 4612 O O . VAL A 1 589 ? -4.534 40.324 -46.261 1.00 24.58 589 VAL A O 1
ATOM 4615 N N . THR A 1 590 ? -2.943 38.775 -45.874 1.00 26.11 590 THR A N 1
ATOM 4616 C CA . THR A 1 590 ? -1.934 39.367 -46.776 1.00 26.11 590 THR A CA 1
ATOM 4617 C C . THR A 1 590 ? -1.226 38.302 -47.620 1.00 26.11 590 THR A C 1
ATOM 4619 O O . THR A 1 590 ? -0.901 37.213 -47.154 1.00 26.11 590 THR A O 1
ATOM 4622 N N . THR A 1 591 ? -1.032 38.647 -48.889 1.00 25.69 591 THR A N 1
ATOM 4623 C CA . THR A 1 591 ? -0.658 37.826 -50.047 1.00 25.69 591 THR A CA 1
ATOM 4624 C C . THR A 1 591 ? 0.857 37.615 -50.201 1.00 25.69 591 THR A C 1
ATOM 4626 O O . THR A 1 591 ? 1.657 38.461 -49.812 1.00 25.69 591 THR A O 1
ATOM 4629 N N . ALA A 1 592 ? 1.235 36.498 -50.830 1.00 24.97 592 ALA A N 1
ATOM 4630 C CA . ALA A 1 592 ? 2.607 36.073 -51.118 1.00 24.97 592 ALA A CA 1
ATOM 4631 C C . ALA A 1 592 ? 3.288 36.837 -52.276 1.00 24.97 592 ALA A C 1
ATOM 4633 O O . ALA A 1 592 ? 2.634 37.220 -53.246 1.00 24.97 592 ALA A O 1
ATOM 4634 N N . ALA A 1 593 ? 4.622 36.949 -52.214 1.00 26.94 593 ALA A N 1
ATOM 4635 C CA . ALA A 1 593 ? 5.500 37.322 -53.327 1.00 26.94 593 ALA A CA 1
ATOM 4636 C C . ALA A 1 593 ? 6.638 36.290 -53.468 1.00 26.94 593 ALA A C 1
ATOM 4638 O O . ALA A 1 593 ? 7.252 35.888 -52.483 1.00 26.94 593 ALA A O 1
ATOM 4639 N N . THR A 1 594 ? 6.892 35.843 -54.697 1.00 30.25 594 THR A N 1
ATOM 4640 C CA . THR A 1 594 ? 7.862 34.800 -55.066 1.00 30.25 594 THR A CA 1
ATOM 4641 C C . THR A 1 594 ? 9.250 35.418 -55.289 1.00 30.25 594 THR A C 1
ATOM 4643 O O . THR A 1 594 ? 9.396 36.282 -56.151 1.00 30.25 594 THR A O 1
ATOM 4646 N N . ALA A 1 595 ? 10.272 34.975 -54.547 1.00 30.59 595 ALA A N 1
ATOM 4647 C CA . ALA A 1 595 ? 11.673 35.370 -54.736 1.00 30.59 595 ALA A CA 1
ATOM 4648 C C . ALA A 1 595 ? 12.526 34.148 -55.126 1.00 30.59 595 ALA A C 1
ATOM 4650 O O . ALA A 1 595 ? 12.392 33.077 -54.536 1.00 30.59 595 ALA A O 1
ATOM 4651 N N . SER A 1 596 ? 13.379 34.301 -56.141 1.00 33.28 596 SER A N 1
ATOM 4652 C CA . SER A 1 596 ? 14.293 33.272 -56.658 1.00 33.28 596 SER A CA 1
ATOM 4653 C C . SER A 1 596 ? 15.326 32.827 -55.614 1.00 33.28 596 SER A C 1
ATOM 4655 O O . SER A 1 596 ? 15.865 33.668 -54.894 1.00 33.28 596 SER A O 1
ATOM 4657 N N . ALA A 1 597 ? 15.643 31.529 -55.569 1.00 34.81 597 ALA A N 1
ATOM 4658 C CA . ALA A 1 597 ? 16.596 30.954 -54.617 1.00 34.81 597 ALA A CA 1
ATOM 4659 C C . ALA A 1 597 ? 18.041 31.489 -54.809 1.00 34.81 597 ALA A C 1
ATOM 4661 O O . ALA A 1 597 ? 18.493 31.614 -55.950 1.00 34.81 597 ALA A O 1
ATOM 4662 N N . PRO A 1 598 ? 18.776 31.794 -53.721 1.00 42.16 598 PRO A N 1
ATOM 4663 C CA . PRO A 1 598 ? 20.169 32.243 -53.770 1.00 42.16 598 PRO A CA 1
ATOM 4664 C C . PRO A 1 598 ? 21.137 31.097 -54.115 1.00 42.16 598 PRO A C 1
ATOM 4666 O O . PRO A 1 598 ? 20.976 29.971 -53.645 1.00 42.16 598 PRO A O 1
ATOM 4669 N N . ALA A 1 599 ? 22.167 31.389 -54.916 1.00 51.28 599 ALA A N 1
ATOM 4670 C CA . ALA A 1 599 ? 23.225 30.437 -55.265 1.00 51.28 599 ALA A CA 1
ATOM 4671 C C . ALA A 1 599 ? 23.969 29.939 -54.009 1.00 51.28 599 ALA A C 1
ATOM 4673 O O . ALA A 1 599 ? 24.322 30.736 -53.142 1.00 51.28 599 ALA A O 1
ATOM 4674 N N . ILE A 1 600 ? 24.201 28.625 -53.914 1.00 58.06 600 ILE A N 1
ATOM 4675 C CA . ILE A 1 600 ? 24.909 27.993 -52.790 1.00 58.06 600 ILE A CA 1
ATOM 4676 C C . ILE A 1 600 ? 26.396 28.356 -52.852 1.00 58.06 600 ILE A C 1
ATOM 4678 O O . ILE A 1 600 ? 27.046 28.096 -53.864 1.00 58.06 600 ILE A O 1
ATOM 4682 N N . ASN A 1 601 ? 26.943 28.918 -51.769 1.00 66.44 601 ASN A N 1
ATOM 4683 C CA . ASN A 1 601 ? 28.373 29.208 -51.651 1.00 66.44 601 ASN A CA 1
ATOM 4684 C C . ASN A 1 601 ? 29.042 28.307 -50.598 1.00 66.44 601 ASN A C 1
ATOM 4686 O O . ASN A 1 601 ? 28.785 28.450 -49.405 1.00 66.44 601 ASN A O 1
ATOM 4690 N N . ILE A 1 602 ? 29.920 27.409 -51.053 1.00 71.62 602 ILE A N 1
ATOM 4691 C CA . ILE A 1 602 ? 30.707 26.480 -50.218 1.00 71.62 602 ILE A CA 1
ATOM 4692 C C . ILE A 1 602 ? 32.158 26.943 -50.004 1.00 71.62 602 ILE A C 1
ATOM 4694 O O . ILE A 1 602 ? 32.950 26.235 -49.380 1.00 71.62 602 ILE A O 1
ATOM 4698 N N . PHE A 1 603 ? 32.514 28.131 -50.505 1.00 74.88 603 PHE A N 1
ATOM 4699 C CA . PHE A 1 603 ? 33.853 28.696 -50.369 1.00 74.88 603 PHE A CA 1
ATOM 4700 C C . PHE A 1 603 ? 33.885 29.793 -49.311 1.00 74.88 603 PHE A C 1
ATOM 4702 O O . PHE A 1 603 ? 33.070 30.723 -49.326 1.00 74.88 603 PHE A O 1
ATOM 4709 N N . LYS A 1 604 ? 34.855 29.708 -48.400 1.00 79.19 604 LYS A N 1
ATOM 4710 C CA . LYS A 1 604 ? 35.040 30.676 -47.320 1.00 79.19 604 LYS A CA 1
ATOM 4711 C C . LYS A 1 604 ? 36.524 30.934 -47.100 1.00 79.19 604 LYS A C 1
ATOM 4713 O O . LYS A 1 604 ? 37.291 30.008 -46.888 1.00 79.19 604 LYS A O 1
ATOM 4718 N N . GLN A 1 605 ? 36.923 32.202 -47.103 1.00 77.06 605 GLN A N 1
ATOM 4719 C CA . GLN A 1 605 ? 38.290 32.580 -46.748 1.00 77.06 605 GLN A CA 1
ATOM 4720 C C . GLN A 1 605 ? 38.542 32.338 -45.257 1.00 77.06 605 GLN A C 1
ATOM 4722 O O . GLN A 1 605 ? 37.676 32.618 -44.423 1.00 77.06 605 GLN A O 1
ATOM 4727 N N . VAL A 1 606 ? 39.733 31.839 -44.932 1.00 80.38 606 VAL A N 1
ATOM 4728 C CA . VAL A 1 606 ? 40.136 31.589 -43.545 1.00 80.38 606 VAL A CA 1
ATOM 4729 C C . VAL A 1 606 ? 40.560 32.909 -42.890 1.00 80.38 606 VAL A C 1
ATOM 4731 O O . VAL A 1 606 ? 41.374 33.632 -43.474 1.00 80.38 606 VAL A O 1
ATOM 4734 N N . PRO A 1 607 ? 40.039 33.253 -41.698 1.00 76.00 607 PRO A N 1
ATOM 4735 C CA . PRO A 1 607 ? 40.494 34.428 -40.966 1.00 76.00 607 PRO A CA 1
ATOM 4736 C C . PRO A 1 607 ? 42.013 34.405 -40.686 1.00 76.00 607 PRO A C 1
ATOM 4738 O O . PRO A 1 607 ? 42.572 33.343 -40.394 1.00 76.00 607 PRO A O 1
ATOM 4741 N N . PRO A 1 608 ? 42.701 35.565 -40.712 1.00 68.19 608 PRO A N 1
ATOM 4742 C CA . PRO A 1 608 ? 44.155 35.634 -40.541 1.00 68.19 608 PRO A CA 1
ATOM 4743 C C . PRO A 1 608 ? 44.677 35.026 -39.236 1.00 68.19 608 PRO A C 1
ATOM 4745 O O . PRO A 1 608 ? 45.808 34.545 -39.231 1.00 68.19 608 PRO A O 1
ATOM 4748 N N . ASP A 1 609 ? 43.854 34.965 -38.182 1.00 73.94 609 ASP A N 1
ATOM 4749 C CA . ASP A 1 609 ? 44.218 34.536 -36.822 1.00 73.94 609 ASP A CA 1
ATOM 4750 C C . ASP A 1 609 ? 43.598 33.187 -36.396 1.00 73.94 609 ASP A C 1
ATOM 4752 O O . ASP A 1 609 ? 43.679 32.814 -35.228 1.00 73.94 609 ASP A O 1
ATOM 4756 N N . SER A 1 610 ? 42.988 32.421 -37.313 1.00 80.06 610 SER A N 1
ATOM 4757 C CA . SER A 1 610 ? 42.368 31.130 -36.963 1.00 80.06 610 SER A CA 1
ATOM 4758 C C . SER A 1 610 ? 43.377 30.077 -36.477 1.00 80.06 610 SER A C 1
ATOM 4760 O O . SER A 1 610 ? 44.522 30.022 -36.936 1.00 80.06 610 SER A O 1
ATOM 4762 N N . ASN A 1 611 ? 42.927 29.206 -35.575 1.00 84.31 611 ASN A N 1
ATOM 4763 C CA . ASN A 1 611 ? 43.657 28.005 -35.170 1.00 84.31 611 ASN A CA 1
ATOM 4764 C C . ASN A 1 611 ? 43.367 26.856 -36.140 1.00 84.31 611 ASN A C 1
ATOM 4766 O O . ASN A 1 611 ? 42.243 26.730 -36.634 1.00 84.31 611 ASN A O 1
ATOM 4770 N N . TYR A 1 612 ? 44.371 26.015 -36.384 1.00 87.19 612 TYR A N 1
ATOM 4771 C CA . TYR A 1 612 ? 44.298 24.932 -37.360 1.00 87.19 612 TYR A CA 1
ATOM 4772 C C . TYR A 1 612 ? 44.449 23.559 -36.710 1.00 87.19 612 TYR A C 1
ATOM 4774 O O . TYR A 1 612 ? 45.238 23.363 -35.786 1.00 87.19 612 TYR A O 1
ATOM 4782 N N . TYR A 1 613 ? 43.732 22.590 -37.262 1.00 87.81 613 TYR A N 1
ATOM 4783 C CA . TYR A 1 613 ? 43.869 21.175 -36.947 1.00 87.81 613 TYR A CA 1
ATOM 4784 C C . TYR A 1 613 ? 44.480 20.454 -38.143 1.00 87.81 613 TYR A C 1
ATOM 4786 O O . TYR A 1 613 ? 44.094 20.707 -39.287 1.00 87.81 613 TYR A O 1
ATOM 4794 N N . LEU A 1 614 ? 45.429 19.555 -37.885 1.00 84.81 614 LEU A N 1
ATOM 4795 C CA . LEU A 1 614 ? 45.989 18.692 -38.922 1.00 84.81 614 LEU A CA 1
ATOM 4796 C C . LEU A 1 614 ? 44.991 17.592 -39.250 1.00 84.81 614 LEU A C 1
ATOM 4798 O O . LEU A 1 614 ? 44.475 16.942 -38.348 1.00 84.81 614 LEU A O 1
ATOM 4802 N N . LEU A 1 615 ? 44.774 17.348 -40.532 1.00 81.69 615 LEU A N 1
ATOM 4803 C CA . LEU A 1 615 ? 43.910 16.283 -41.002 1.00 81.69 615 LEU A CA 1
ATOM 4804 C C . LEU A 1 615 ? 44.764 15.097 -41.439 1.00 81.69 615 LEU A C 1
ATOM 4806 O O . LEU A 1 615 ? 45.636 15.223 -42.305 1.00 81.69 615 LEU A O 1
ATOM 4810 N N . LEU A 1 616 ? 44.527 13.959 -40.802 1.00 78.19 616 LEU A N 1
ATOM 4811 C CA . LEU A 1 616 ? 45.232 12.710 -41.029 1.00 78.19 616 LEU A CA 1
ATOM 4812 C C . LEU A 1 616 ? 44.447 11.847 -42.016 1.00 78.19 616 LEU A C 1
ATOM 4814 O O . LEU A 1 616 ? 43.242 11.657 -41.864 1.00 78.19 616 LEU A O 1
ATOM 4818 N N . GLY A 1 617 ? 45.135 11.329 -43.026 1.00 66.94 617 GLY A N 1
ATOM 4819 C CA . GLY A 1 617 ? 44.624 10.301 -43.919 1.00 66.94 617 GLY A CA 1
ATOM 4820 C C . GLY A 1 617 ? 44.490 8.955 -43.211 1.00 66.94 617 GLY A C 1
ATOM 4821 O O . GLY A 1 617 ? 44.885 8.788 -42.056 1.00 66.94 617 GLY A O 1
ATOM 4822 N N . ILE A 1 618 ? 43.952 7.970 -43.928 1.00 63.06 618 ILE A N 1
ATOM 4823 C CA . ILE A 1 618 ? 43.621 6.643 -43.382 1.00 63.06 618 ILE A CA 1
ATOM 4824 C C . ILE A 1 618 ? 44.865 5.912 -42.837 1.00 63.06 618 ILE A C 1
ATOM 4826 O O . ILE A 1 618 ? 44.753 5.158 -41.875 1.00 63.06 618 ILE A O 1
ATOM 4830 N N . ASN A 1 619 ? 46.067 6.170 -43.375 1.00 62.53 619 ASN A N 1
ATOM 4831 C CA . ASN A 1 619 ? 47.309 5.564 -42.868 1.00 62.53 619 ASN A CA 1
ATOM 4832 C C . ASN A 1 619 ? 48.068 6.462 -41.869 1.00 62.53 619 ASN A C 1
ATOM 4834 O O . ASN A 1 619 ? 49.227 6.191 -41.548 1.00 62.53 619 ASN A O 1
ATOM 4838 N N . GLY A 1 620 ? 47.423 7.514 -41.352 1.00 60.16 620 GLY A N 1
ATOM 4839 C CA . GLY A 1 620 ? 47.987 8.427 -40.358 1.00 60.16 620 GLY A CA 1
ATOM 4840 C C . GLY A 1 620 ? 48.894 9.523 -40.927 1.00 60.16 620 GLY A C 1
ATOM 4841 O O . GLY A 1 620 ? 49.446 10.311 -40.156 1.00 60.16 620 GLY A O 1
ATOM 4842 N N . GLU A 1 621 ? 49.062 9.615 -42.251 1.00 79.69 621 GLU A N 1
ATOM 4843 C CA . GLU A 1 621 ? 49.792 10.708 -42.892 1.00 79.69 621 GLU A CA 1
ATOM 4844 C C . GLU A 1 621 ? 49.011 12.025 -42.847 1.00 79.69 621 GLU A C 1
ATOM 4846 O O . GLU A 1 621 ? 47.799 12.049 -43.023 1.00 79.69 621 GLU A O 1
ATOM 4851 N N . VAL A 1 622 ? 49.696 13.156 -42.660 1.00 82.75 622 VAL A N 1
ATOM 4852 C CA . VAL A 1 622 ? 49.045 14.471 -42.770 1.00 82.75 622 VAL A CA 1
ATOM 4853 C C . VAL A 1 622 ? 48.726 14.742 -44.239 1.00 82.75 622 VAL A C 1
ATOM 4855 O O . VAL A 1 622 ? 49.639 14.850 -45.069 1.00 82.75 622 VAL A O 1
ATOM 4858 N N . ILE A 1 623 ? 47.438 14.874 -44.546 1.00 80.44 623 ILE A N 1
ATOM 4859 C CA . ILE A 1 623 ? 46.918 15.138 -45.894 1.00 80.44 623 ILE A CA 1
ATOM 4860 C C . ILE A 1 623 ? 46.439 16.581 -46.068 1.00 80.44 623 ILE A C 1
ATOM 4862 O O . ILE A 1 623 ? 46.134 16.987 -47.181 1.00 80.44 623 ILE A O 1
ATOM 4866 N N . GLY A 1 624 ? 46.382 17.365 -44.996 1.00 88.31 624 GLY A N 1
ATOM 4867 C CA . GLY A 1 624 ? 45.938 18.753 -45.014 1.00 88.31 624 GLY A CA 1
ATOM 4868 C C . GLY A 1 624 ? 45.488 19.177 -43.624 1.00 88.31 624 GLY A C 1
ATOM 4869 O O . GLY A 1 624 ? 46.047 18.712 -42.630 1.00 88.31 624 GLY A O 1
ATOM 4870 N N . GLY A 1 625 ? 44.499 20.059 -43.538 1.00 85.81 625 GLY A N 1
ATOM 4871 C CA . GLY A 1 625 ? 43.960 20.530 -42.268 1.00 85.81 625 GLY A CA 1
ATOM 4872 C C . GLY A 1 625 ? 42.696 21.360 -42.424 1.00 85.81 625 GLY A C 1
ATOM 4873 O O . GLY A 1 625 ? 42.203 21.579 -43.532 1.00 85.81 625 GLY A O 1
ATOM 4874 N N . PHE A 1 626 ? 42.173 21.840 -41.302 1.00 89.94 626 PHE A N 1
ATOM 4875 C CA . PHE A 1 626 ? 41.050 22.770 -41.283 1.00 89.94 626 PHE A CA 1
ATOM 4876 C C . PHE A 1 626 ? 41.226 23.847 -40.220 1.00 89.94 626 PHE A C 1
ATOM 4878 O O . PHE A 1 626 ? 41.808 23.609 -39.163 1.00 89.94 626 PHE A O 1
ATOM 4885 N N . ALA A 1 627 ? 40.683 25.027 -40.500 1.00 86.31 627 ALA A N 1
ATOM 4886 C CA . ALA A 1 627 ? 40.480 26.078 -39.514 1.00 86.31 627 ALA A CA 1
ATOM 4887 C C . ALA A 1 627 ? 39.086 25.949 -38.896 1.00 86.31 627 ALA A C 1
ATOM 4889 O O . ALA A 1 627 ? 38.110 25.771 -39.630 1.00 86.31 627 ALA A O 1
ATOM 4890 N N . ALA A 1 628 ? 38.988 26.049 -37.571 1.00 81.50 628 ALA A N 1
ATOM 4891 C CA . ALA A 1 628 ? 37.715 26.033 -36.857 1.00 81.50 628 ALA A CA 1
ATOM 4892 C C . ALA A 1 628 ? 37.362 27.441 -36.357 1.00 81.50 628 ALA A C 1
ATOM 4894 O O . ALA A 1 628 ? 38.101 28.032 -35.572 1.00 81.50 628 ALA A O 1
ATOM 4895 N N . ASP A 1 629 ? 36.204 27.945 -36.776 1.00 77.31 629 ASP A N 1
ATOM 4896 C CA . ASP A 1 629 ? 35.604 29.182 -36.281 1.00 77.31 629 ASP A CA 1
ATOM 4897 C C . ASP A 1 629 ? 34.267 28.854 -35.602 1.00 77.31 629 ASP A C 1
ATOM 4899 O O . ASP A 1 629 ? 33.579 27.916 -35.999 1.00 77.31 629 ASP A O 1
ATOM 4903 N N . PHE A 1 630 ? 33.828 29.660 -34.637 1.00 74.88 630 PHE A N 1
ATOM 4904 C CA . PHE A 1 630 ? 32.448 29.602 -34.149 1.00 74.88 630 PHE A CA 1
ATOM 4905 C C . PHE A 1 630 ? 31.693 30.866 -34.548 1.00 74.88 630 PHE A C 1
ATOM 4907 O O . PHE A 1 630 ? 32.233 31.972 -34.534 1.00 74.88 630 PHE A O 1
ATOM 4914 N N . ILE A 1 631 ? 30.419 30.705 -34.885 1.00 67.56 631 ILE A N 1
ATOM 4915 C CA . ILE A 1 631 ? 29.496 31.818 -35.084 1.00 67.56 631 ILE A CA 1
ATOM 4916 C C . ILE A 1 631 ? 28.279 31.655 -34.182 1.00 67.56 631 ILE A C 1
ATOM 4918 O O . ILE A 1 631 ? 27.937 30.549 -33.765 1.00 67.56 631 ILE A O 1
ATOM 4922 N N . HIS A 1 632 ? 27.608 32.765 -33.905 1.00 69.12 632 HIS A N 1
ATOM 4923 C CA . HIS A 1 632 ? 26.309 32.746 -33.254 1.00 69.12 632 HIS A CA 1
ATOM 4924 C C . HIS A 1 632 ? 25.221 32.764 -34.325 1.00 69.12 632 HIS A C 1
ATOM 4926 O O . HIS A 1 632 ? 25.196 33.659 -35.169 1.00 69.12 632 HIS A O 1
ATOM 4932 N N . ILE A 1 633 ? 24.340 31.770 -34.293 1.00 65.75 633 ILE A N 1
ATOM 4933 C CA . ILE A 1 633 ? 23.155 31.690 -35.142 1.00 65.75 633 ILE A CA 1
ATOM 4934 C C . ILE A 1 633 ? 21.908 31.817 -34.275 1.00 65.75 633 ILE A C 1
ATOM 4936 O O . ILE A 1 633 ? 21.856 31.291 -33.165 1.00 65.75 633 ILE A O 1
ATOM 4940 N N . THR A 1 634 ? 20.887 32.498 -34.781 1.00 51.44 634 THR A N 1
ATOM 4941 C CA . THR A 1 634 ? 19.586 32.555 -34.112 1.00 51.44 634 THR A CA 1
ATOM 4942 C C . THR A 1 634 ? 18.699 31.464 -34.688 1.00 51.44 634 THR A C 1
ATOM 4944 O O . THR A 1 634 ? 18.319 31.515 -35.857 1.00 51.44 634 THR A O 1
ATOM 4947 N N . VAL A 1 635 ? 18.369 30.462 -33.877 1.00 56.69 635 VAL A N 1
ATOM 4948 C CA . VAL A 1 635 ? 17.452 29.382 -34.254 1.00 56.69 635 VAL A CA 1
ATOM 4949 C C . VAL A 1 635 ? 16.268 29.446 -33.306 1.00 56.69 635 VAL A C 1
ATOM 4951 O O . VAL A 1 635 ? 16.443 29.237 -32.112 1.00 56.69 635 VAL A O 1
ATOM 4954 N N . LYS A 1 636 ? 15.072 29.733 -33.840 1.00 51.88 636 LYS A N 1
ATOM 4955 C CA . LYS A 1 636 ? 13.836 29.883 -33.048 1.00 51.88 636 LYS A CA 1
ATOM 4956 C C . LYS A 1 636 ? 14.014 30.859 -31.870 1.00 51.88 636 LYS A C 1
ATOM 4958 O O . LYS A 1 636 ? 13.775 30.501 -30.727 1.00 51.88 636 LYS A O 1
ATOM 4963 N N . GLU A 1 637 ? 14.501 32.065 -32.162 1.00 44.16 637 GLU A N 1
ATOM 4964 C CA . GLU A 1 637 ? 14.683 33.160 -31.185 1.00 44.16 637 GLU A CA 1
ATOM 4965 C C . GLU A 1 637 ? 15.743 32.920 -30.087 1.00 44.16 637 GLU A C 1
ATOM 4967 O O . GLU A 1 637 ? 16.025 33.827 -29.309 1.00 44.16 637 GLU A O 1
ATOM 4972 N N . GLN A 1 638 ? 16.428 31.770 -30.087 1.00 42.00 638 GLN A N 1
ATOM 4973 C CA . GLN A 1 638 ? 17.570 31.493 -29.212 1.00 42.00 638 GLN A CA 1
ATOM 4974 C C . GLN A 1 638 ? 18.909 31.620 -29.952 1.00 42.00 638 GLN A C 1
ATOM 4976 O O . GLN A 1 638 ? 19.057 31.190 -31.100 1.00 42.00 638 GLN A O 1
ATOM 4981 N N . LEU A 1 639 ? 19.907 32.195 -29.275 1.00 49.28 639 LEU A N 1
ATOM 4982 C CA . LEU A 1 639 ? 21.286 32.319 -29.752 1.00 49.28 639 LEU A CA 1
ATOM 4983 C C . LEU A 1 639 ? 22.031 30.988 -29.539 1.00 49.28 639 LEU A C 1
ATOM 4985 O O . LEU A 1 639 ? 22.402 30.654 -28.419 1.00 49.28 639 LEU A O 1
ATOM 4989 N N . LYS A 1 640 ? 22.280 30.233 -30.612 1.00 61.31 640 LYS A N 1
ATOM 4990 C CA . LYS A 1 640 ? 23.071 28.992 -30.587 1.00 61.31 640 LYS A CA 1
ATOM 4991 C C . LYS A 1 640 ? 24.460 29.213 -31.178 1.00 61.31 640 LYS A C 1
ATOM 4993 O O . LYS A 1 640 ? 24.626 29.963 -32.139 1.00 61.31 640 LYS A O 1
ATOM 4998 N N . LYS A 1 641 ? 25.468 28.540 -30.621 1.00 65.25 641 LYS A N 1
ATOM 4999 C CA . LYS A 1 641 ? 26.828 28.514 -31.178 1.00 65.25 641 LYS A CA 1
ATOM 5000 C C . LYS A 1 641 ? 26.918 27.424 -32.245 1.00 65.25 641 LYS A C 1
ATOM 5002 O O . LYS A 1 641 ? 26.561 26.280 -31.986 1.00 65.25 641 LYS A O 1
ATOM 5007 N N . LEU A 1 642 ? 27.401 27.777 -33.431 1.00 73.31 642 LEU A N 1
ATOM 5008 C CA . LEU A 1 642 ? 27.666 26.851 -34.529 1.00 73.31 642 LEU A CA 1
ATOM 5009 C C . LEU A 1 642 ? 29.161 26.863 -34.845 1.00 73.31 642 LEU A C 1
ATOM 5011 O O . LEU A 1 642 ? 29.719 27.922 -35.138 1.00 73.31 642 LEU A O 1
ATOM 5015 N N . PHE A 1 643 ? 29.784 25.688 -34.831 1.00 73.94 643 PHE A N 1
ATOM 5016 C CA . PHE A 1 643 ? 31.152 25.506 -35.306 1.00 73.94 643 PHE A CA 1
ATOM 5017 C C . PHE A 1 643 ? 31.176 25.374 -36.829 1.00 73.94 643 PHE A C 1
ATOM 5019 O O . PHE A 1 643 ? 30.381 24.637 -37.414 1.00 73.94 643 PHE A O 1
ATOM 5026 N N . ARG A 1 644 ? 32.090 26.113 -37.455 1.00 79.50 644 ARG A N 1
ATOM 5027 C CA . ARG A 1 644 ? 32.365 26.101 -38.887 1.00 79.50 644 ARG A CA 1
ATOM 5028 C C . ARG A 1 644 ? 33.815 25.716 -39.122 1.00 79.50 644 ARG A C 1
ATOM 5030 O O . ARG A 1 644 ? 34.720 26.281 -38.520 1.00 79.50 644 ARG A O 1
ATOM 5037 N N . PHE A 1 645 ? 34.015 24.809 -40.054 1.00 83.50 645 PHE A N 1
ATOM 5038 C CA . PHE A 1 645 ? 35.284 24.224 -40.425 1.00 83.50 645 PHE A CA 1
ATOM 5039 C C . PHE A 1 645 ? 35.599 24.632 -41.857 1.00 83.50 645 PHE A C 1
ATOM 5041 O O . PHE A 1 645 ? 34.795 24.417 -42.760 1.00 83.50 645 PHE A O 1
ATOM 5048 N N . THR A 1 646 ? 36.756 25.246 -42.070 1.00 86.12 646 THR A N 1
ATOM 5049 C CA . THR A 1 646 ? 37.227 25.616 -43.406 1.00 86.12 646 THR A CA 1
ATOM 5050 C C . THR A 1 646 ? 38.440 24.768 -43.745 1.00 86.12 646 THR A C 1
ATOM 5052 O O . THR A 1 646 ? 39.497 24.936 -43.136 1.00 86.12 646 THR A O 1
ATOM 5055 N N . LEU A 1 647 ? 38.281 23.843 -44.689 1.00 85.62 647 LEU A N 1
ATOM 5056 C CA . LEU A 1 647 ? 39.350 22.972 -45.157 1.00 85.62 647 LEU A CA 1
ATOM 5057 C C . LEU A 1 647 ? 40.398 23.774 -45.923 1.00 85.62 647 LEU A C 1
ATOM 5059 O O . LEU A 1 647 ? 40.070 24.671 -46.706 1.00 85.62 647 LEU A O 1
ATOM 5063 N N . VAL A 1 648 ? 41.655 23.404 -45.697 1.00 87.81 648 VAL A N 1
ATOM 5064 C CA . VAL A 1 648 ? 42.849 23.948 -46.346 1.00 87.81 648 VAL A CA 1
ATOM 5065 C C . VAL A 1 648 ? 43.736 22.810 -46.839 1.00 87.81 648 VAL A C 1
ATOM 5067 O O . VAL A 1 648 ? 43.785 21.739 -46.229 1.00 87.81 648 VAL A O 1
ATOM 5070 N N . ASP A 1 649 ? 44.409 23.021 -47.964 1.00 86.88 649 ASP A N 1
ATOM 5071 C CA . ASP A 1 649 ? 45.323 22.038 -48.537 1.00 86.88 649 ASP A CA 1
ATOM 5072 C C . ASP A 1 649 ? 46.599 21.863 -47.692 1.00 86.88 649 ASP A C 1
ATOM 5074 O O . ASP A 1 649 ? 46.882 22.603 -46.742 1.00 86.88 649 ASP A O 1
ATOM 5078 N N . LYS A 1 650 ? 47.392 20.847 -48.039 1.00 86.12 650 LYS A N 1
ATOM 5079 C CA . LYS A 1 650 ? 48.639 20.544 -47.333 1.00 86.12 650 LYS A CA 1
ATOM 5080 C C . LYS A 1 650 ? 49.679 21.655 -47.453 1.00 86.12 650 LYS A C 1
ATOM 5082 O O . LYS A 1 650 ? 50.332 21.961 -46.465 1.00 86.12 650 LYS A O 1
ATOM 5087 N N . ALA A 1 651 ? 49.784 22.304 -48.612 1.00 85.69 651 ALA A N 1
ATOM 5088 C CA . ALA A 1 651 ? 50.712 23.416 -48.804 1.00 85.69 651 ALA A CA 1
ATOM 5089 C C . ALA A 1 651 ? 50.391 24.598 -47.874 1.00 85.69 651 ALA A C 1
ATOM 5091 O O . ALA A 1 651 ? 51.297 25.206 -47.304 1.00 85.69 651 ALA A O 1
ATOM 5092 N N . THR A 1 652 ? 49.102 24.891 -47.671 1.00 85.56 652 THR A N 1
ATOM 5093 C CA . THR A 1 652 ? 48.647 25.901 -46.715 1.00 85.56 652 THR A CA 1
ATOM 5094 C C . THR A 1 652 ? 49.030 25.488 -45.298 1.00 85.56 652 THR A C 1
ATOM 5096 O O . THR A 1 652 ? 49.622 26.296 -44.591 1.00 85.56 652 THR A O 1
ATOM 5099 N N . ILE A 1 653 ? 48.777 24.240 -44.893 1.00 88.69 653 ILE A N 1
ATOM 5100 C CA . ILE A 1 653 ? 49.132 23.742 -43.552 1.00 88.69 653 ILE A CA 1
ATOM 5101 C C . ILE A 1 653 ? 50.637 23.745 -43.288 1.00 88.69 653 ILE A C 1
ATOM 5103 O O . ILE A 1 653 ? 51.053 24.160 -42.211 1.00 88.69 653 ILE A O 1
ATOM 5107 N N . ASP A 1 654 ? 51.455 23.371 -44.269 1.00 86.81 654 ASP A N 1
ATOM 5108 C CA . ASP A 1 654 ? 52.916 23.369 -44.142 1.00 86.81 654 ASP A CA 1
ATOM 5109 C C . ASP A 1 654 ? 53.488 24.794 -43.967 1.00 86.81 654 ASP A C 1
ATOM 5111 O O . ASP A 1 654 ? 54.603 24.965 -43.472 1.00 86.81 654 ASP A O 1
ATOM 5115 N N . SER A 1 655 ? 52.720 25.827 -44.342 1.00 85.62 655 SER A N 1
ATOM 5116 C CA . SER A 1 655 ? 53.066 27.242 -44.148 1.00 85.62 655 SER A CA 1
ATOM 5117 C C . SER A 1 655 ? 52.568 27.845 -42.823 1.00 85.62 655 SER A C 1
ATOM 5119 O O . SER A 1 655 ? 52.927 28.981 -42.501 1.00 85.62 655 SER A O 1
ATOM 5121 N N . VAL A 1 656 ? 51.754 27.116 -42.045 1.00 86.19 656 VAL A N 1
ATOM 5122 C CA . VAL A 1 656 ? 51.210 27.587 -40.761 1.00 86.19 656 VAL A CA 1
ATOM 5123 C C . VAL A 1 656 ? 52.255 27.422 -39.645 1.00 86.19 656 VAL A C 1
ATOM 5125 O O . VAL A 1 656 ? 52.804 26.331 -39.479 1.00 86.19 656 VAL A O 1
ATOM 5128 N N . PRO A 1 657 ? 52.522 28.464 -38.832 1.00 84.81 657 PRO A N 1
ATOM 5129 C CA . PRO A 1 657 ? 53.421 28.351 -37.686 1.00 84.81 657 PRO A CA 1
ATOM 5130 C C . PRO A 1 657 ? 52.958 27.281 -36.674 1.00 84.81 657 PRO A C 1
ATOM 5132 O O . PRO A 1 657 ? 51.758 27.222 -36.382 1.00 84.81 657 PRO A O 1
ATOM 5135 N N . PRO A 1 658 ? 53.861 26.460 -36.096 1.00 82.75 658 PRO A N 1
ATOM 5136 C CA . PRO A 1 658 ? 53.496 25.364 -35.190 1.00 82.75 658 PRO A CA 1
ATOM 5137 C C . PRO A 1 658 ? 52.624 25.784 -34.001 1.00 82.75 658 PRO A C 1
ATOM 5139 O O . PRO A 1 658 ? 51.755 25.028 -33.581 1.00 82.75 658 PRO A O 1
ATOM 5142 N N . GLU A 1 659 ? 52.810 27.001 -33.488 1.00 82.94 659 GLU A N 1
ATOM 5143 C CA . GLU A 1 659 ? 52.028 27.585 -32.393 1.00 82.94 659 GLU A CA 1
ATOM 5144 C C . GLU A 1 659 ? 50.536 27.783 -32.712 1.00 82.94 659 GLU A C 1
ATOM 5146 O O . GLU A 1 659 ? 49.736 27.966 -31.798 1.00 82.94 659 GLU A O 1
ATOM 5151 N N . ARG A 1 660 ? 50.147 27.728 -33.992 1.00 82.88 660 ARG A N 1
ATOM 5152 C CA . ARG A 1 660 ? 48.751 27.822 -34.448 1.00 82.88 660 ARG A CA 1
ATOM 5153 C C . ARG A 1 660 ? 48.120 26.465 -34.758 1.00 82.88 660 ARG A C 1
ATOM 5155 O O . ARG A 1 660 ? 46.942 26.419 -35.118 1.00 82.88 660 ARG A O 1
ATOM 5162 N N . ILE A 1 661 ? 48.876 25.374 -34.627 1.00 87.88 661 ILE A N 1
ATOM 5163 C CA . ILE A 1 661 ? 48.374 24.008 -34.778 1.00 87.88 661 ILE A CA 1
ATOM 5164 C C . ILE A 1 661 ? 47.910 23.498 -33.413 1.00 87.88 661 ILE A C 1
ATOM 5166 O O . ILE A 1 661 ? 48.719 23.247 -32.523 1.00 87.88 661 ILE A O 1
ATOM 5170 N N . VAL A 1 662 ? 46.601 23.325 -33.252 1.00 84.00 662 VAL A N 1
ATOM 5171 C CA . VAL A 1 662 ? 45.977 23.013 -31.953 1.00 84.00 662 VAL A CA 1
ATOM 5172 C C . VAL A 1 662 ? 45.639 21.534 -31.765 1.00 84.00 662 VAL A C 1
ATOM 5174 O O . VAL A 1 662 ? 45.361 21.112 -30.646 1.00 84.00 662 VAL A O 1
ATOM 5177 N N . GLY A 1 663 ? 45.686 20.725 -32.825 1.00 83.00 663 GLY A N 1
ATOM 5178 C CA . GLY A 1 663 ? 45.357 19.303 -32.736 1.00 83.00 663 GLY A CA 1
ATOM 5179 C C . GLY A 1 663 ? 45.506 18.545 -34.051 1.00 83.00 663 GLY A C 1
ATOM 5180 O O . GLY A 1 663 ? 45.923 19.105 -35.069 1.00 83.00 663 GLY A O 1
ATOM 5181 N N . LYS A 1 664 ? 45.175 17.251 -34.014 1.00 85.00 664 LYS A N 1
ATOM 5182 C CA . LYS A 1 664 ? 45.151 16.357 -35.177 1.00 85.00 664 LYS A CA 1
ATOM 5183 C C . LYS A 1 664 ? 43.843 15.582 -35.182 1.00 85.00 664 LYS A C 1
ATOM 5185 O O . LYS A 1 664 ? 43.468 15.057 -34.143 1.00 85.00 664 LYS A O 1
ATOM 5190 N N . GLU A 1 665 ? 43.218 15.469 -36.341 1.00 77.06 665 GLU A N 1
ATOM 5191 C CA . GLU A 1 665 ? 41.942 14.788 -36.534 1.00 77.06 665 GLU A CA 1
ATOM 5192 C C . GLU A 1 665 ? 41.994 13.878 -37.756 1.00 77.06 665 GLU A C 1
ATOM 5194 O O . GLU A 1 665 ? 42.750 14.126 -38.695 1.00 77.06 665 GLU A O 1
ATOM 5199 N N . SER A 1 666 ? 41.187 12.821 -37.765 1.00 73.81 666 SER A N 1
ATOM 5200 C CA . SER A 1 666 ? 41.069 11.933 -38.927 1.00 73.81 666 SER A CA 1
ATOM 5201 C C . SER A 1 666 ? 40.207 12.565 -40.022 1.00 73.81 666 SER A C 1
ATOM 5203 O O . SER A 1 666 ? 39.168 13.154 -39.732 1.00 73.81 666 SER A O 1
ATOM 5205 N N . ILE A 1 667 ? 40.572 12.371 -41.294 1.00 68.25 667 ILE A N 1
ATOM 5206 C CA . ILE A 1 667 ? 39.742 12.739 -42.456 1.00 68.25 667 ILE A CA 1
ATOM 5207 C C . ILE A 1 667 ? 38.336 12.131 -42.387 1.00 68.25 667 ILE A C 1
ATOM 5209 O O . ILE A 1 667 ? 37.384 12.726 -42.887 1.00 68.25 667 ILE A O 1
ATOM 5213 N N . VAL A 1 668 ? 38.183 10.985 -41.716 1.00 58.06 668 VAL A N 1
ATOM 5214 C CA . VAL A 1 668 ? 36.891 10.310 -41.525 1.00 58.06 668 VAL A CA 1
ATOM 5215 C C . VAL A 1 668 ? 35.899 11.193 -40.756 1.00 58.06 668 VAL A C 1
ATOM 5217 O O . VAL A 1 668 ? 34.710 11.179 -41.064 1.00 58.06 668 VAL A O 1
ATOM 5220 N N . MET A 1 669 ? 36.376 12.047 -39.842 1.00 61.12 669 MET A N 1
ATOM 5221 C CA . MET A 1 669 ? 35.539 12.986 -39.073 1.00 61.12 669 MET A CA 1
ATOM 5222 C C . MET A 1 669 ? 34.858 14.048 -39.950 1.00 61.12 669 MET A C 1
ATOM 5224 O O . MET A 1 669 ? 33.857 14.637 -39.549 1.00 61.12 669 MET A O 1
ATOM 5228 N N . VAL A 1 670 ? 35.366 14.286 -41.163 1.00 58.66 670 VAL A N 1
ATOM 5229 C CA . VAL A 1 670 ? 34.806 15.270 -42.101 1.00 58.66 670 VAL A CA 1
ATOM 5230 C C . VAL A 1 670 ? 33.562 14.725 -42.815 1.00 58.66 670 VAL A C 1
ATOM 5232 O O . VAL A 1 670 ? 32.704 15.503 -43.235 1.00 58.66 670 VAL A O 1
ATOM 5235 N N . ILE A 1 671 ? 33.413 13.398 -42.914 1.00 55.28 671 ILE A N 1
ATOM 5236 C CA . ILE A 1 671 ? 32.312 12.745 -43.640 1.00 55.28 671 ILE A CA 1
ATOM 5237 C C . ILE A 1 671 ? 30.942 13.080 -43.017 1.00 55.28 671 ILE A C 1
ATOM 5239 O O . ILE A 1 671 ? 30.070 13.553 -43.755 1.00 55.28 671 ILE A O 1
ATOM 5243 N N . PRO A 1 672 ? 30.727 12.946 -41.690 1.00 47.88 672 PRO A N 1
ATOM 5244 C CA . PRO A 1 672 ? 29.475 13.370 -41.060 1.00 47.88 672 PRO A CA 1
ATOM 5245 C C . PRO A 1 672 ? 29.148 14.853 -41.289 1.00 47.88 672 PRO A C 1
ATOM 5247 O O . PRO A 1 672 ? 27.984 15.216 -41.469 1.00 47.88 672 PRO A O 1
ATOM 5250 N N . TRP A 1 673 ? 30.159 15.728 -41.332 1.00 64.88 673 TRP A N 1
ATOM 5251 C CA . TRP A 1 673 ? 29.961 17.161 -41.577 1.00 64.88 673 TRP A CA 1
ATOM 5252 C C . TRP A 1 673 ? 29.518 17.436 -43.018 1.00 64.88 673 TRP A C 1
ATOM 5254 O O . TRP A 1 673 ? 28.581 18.204 -43.229 1.00 64.88 673 TRP A O 1
ATOM 5264 N N . MET A 1 674 ? 30.112 16.750 -43.999 1.00 59.41 674 MET A N 1
ATOM 5265 C CA . MET A 1 674 ? 29.689 16.822 -45.403 1.00 59.41 674 MET A CA 1
ATOM 5266 C C . MET A 1 674 ? 28.252 16.329 -45.600 1.00 59.41 674 MET A C 1
ATOM 5268 O O . MET A 1 674 ? 27.476 16.967 -46.308 1.00 59.41 674 MET A O 1
ATOM 5272 N N . LEU A 1 675 ? 27.875 15.216 -44.962 1.00 48.81 675 LEU A N 1
ATOM 5273 C CA . LEU A 1 675 ? 26.515 14.668 -45.037 1.00 48.81 675 LEU A CA 1
ATOM 5274 C C . LEU A 1 675 ? 25.485 15.606 -44.387 1.00 48.81 675 LEU A C 1
ATOM 5276 O O . LEU A 1 675 ? 24.404 15.827 -44.942 1.00 48.81 675 LEU A O 1
ATOM 5280 N N . SER A 1 676 ? 25.844 16.217 -43.254 1.00 55.47 676 SER A N 1
ATOM 5281 C CA . SER A 1 676 ? 25.043 17.261 -42.605 1.00 55.47 676 SER A CA 1
ATOM 5282 C C . SER A 1 676 ? 24.808 18.447 -43.546 1.00 55.47 676 SER A C 1
ATOM 5284 O O . SER A 1 676 ? 23.673 18.904 -43.690 1.00 55.47 676 SER A O 1
ATOM 5286 N N . ASP A 1 677 ? 25.844 18.924 -44.231 1.00 60.44 677 ASP A N 1
ATOM 5287 C CA . ASP A 1 677 ? 25.730 20.070 -45.136 1.00 60.44 677 ASP A CA 1
ATOM 5288 C C . ASP A 1 677 ? 24.974 19.744 -46.426 1.00 60.44 677 ASP A C 1
ATOM 5290 O O . ASP A 1 677 ? 24.185 20.565 -46.891 1.00 60.44 677 ASP A O 1
ATOM 5294 N N . LEU A 1 678 ? 25.102 18.523 -46.955 1.00 51.88 678 LEU A N 1
ATOM 5295 C CA . LEU A 1 678 ? 24.273 18.033 -48.063 1.00 51.88 678 LEU A CA 1
ATOM 5296 C C . LEU A 1 678 ? 22.783 18.018 -47.691 1.00 51.88 678 LEU A C 1
ATOM 5298 O O . LEU A 1 678 ? 21.942 18.466 -48.471 1.00 51.88 678 LEU A O 1
ATOM 5302 N N . SER A 1 679 ? 22.444 17.589 -46.472 1.00 48.88 679 SER A N 1
ATOM 5303 C CA . SER A 1 679 ? 21.074 17.678 -45.945 1.00 48.88 679 SER A CA 1
ATOM 5304 C C . SER A 1 679 ? 20.596 19.132 -45.828 1.00 48.88 679 SER A C 1
ATOM 5306 O O . SER A 1 679 ? 19.446 19.450 -46.146 1.00 48.88 679 SER A O 1
ATOM 5308 N N . CYS A 1 680 ? 21.485 20.048 -45.436 1.00 58.66 680 CYS A N 1
ATOM 5309 C CA . CYS A 1 680 ? 21.183 21.477 -45.358 1.00 58.66 680 CYS A CA 1
ATOM 5310 C C . CYS A 1 680 ? 20.984 22.113 -46.745 1.00 58.66 680 CYS A C 1
ATOM 5312 O O . CYS A 1 680 ? 20.090 22.947 -46.899 1.00 58.66 680 CYS A O 1
ATOM 5314 N N . ILE A 1 681 ? 21.742 21.686 -47.763 1.00 56.00 681 ILE A N 1
ATOM 5315 C CA . ILE A 1 681 ? 21.547 22.063 -49.174 1.00 56.00 681 ILE A CA 1
ATOM 5316 C C . ILE A 1 681 ? 20.148 21.652 -49.643 1.00 56.00 681 ILE A C 1
ATOM 5318 O O . ILE A 1 681 ? 19.411 22.485 -50.168 1.00 56.00 681 ILE A O 1
ATOM 5322 N N . LEU A 1 682 ? 19.748 20.401 -49.386 1.00 51.03 682 LEU A N 1
ATOM 5323 C CA . LEU A 1 682 ? 18.427 19.879 -49.761 1.00 51.03 682 LEU A CA 1
ATOM 5324 C C . LEU A 1 682 ? 17.273 20.636 -49.085 1.00 51.03 682 LEU A C 1
ATOM 5326 O O . LEU A 1 682 ? 16.189 20.755 -49.649 1.00 51.03 682 LEU A O 1
ATOM 5330 N N . LYS A 1 683 ? 17.512 21.176 -47.886 1.00 59.12 683 LYS A N 1
ATOM 5331 C CA . LYS A 1 683 ? 16.544 21.971 -47.113 1.00 59.12 683 LYS A CA 1
ATOM 5332 C C . LYS A 1 683 ? 16.656 23.481 -47.356 1.00 59.12 683 LYS A C 1
ATOM 5334 O O . LYS A 1 683 ? 15.947 24.247 -46.709 1.00 59.12 683 LYS A O 1
ATOM 5339 N N . ASN A 1 684 ? 17.531 23.914 -48.267 1.00 59.22 684 ASN A N 1
ATOM 5340 C CA . ASN A 1 684 ? 17.824 25.317 -48.572 1.00 59.22 684 ASN A CA 1
ATOM 5341 C C . ASN A 1 684 ? 18.241 26.154 -47.334 1.00 59.22 684 ASN A C 1
ATOM 5343 O O . ASN A 1 684 ? 17.899 27.330 -47.211 1.00 59.22 684 ASN A O 1
ATOM 5347 N N . ARG A 1 685 ? 18.971 25.534 -46.396 1.00 63.94 685 ARG A N 1
ATOM 5348 C CA . ARG A 1 685 ? 19.430 26.103 -45.114 1.00 63.94 685 ARG A CA 1
ATOM 5349 C C . ARG A 1 685 ? 20.944 26.336 -45.119 1.00 63.94 685 ARG A C 1
ATOM 5351 O O . ARG A 1 685 ? 21.702 25.641 -44.451 1.00 63.94 685 ARG A O 1
ATOM 5358 N N . GLN A 1 686 ? 21.399 27.311 -45.902 1.00 63.56 686 GLN A N 1
ATOM 5359 C CA . GLN A 1 686 ? 22.830 27.652 -46.010 1.00 63.56 686 GLN A CA 1
ATOM 5360 C C . GLN A 1 686 ? 23.388 28.344 -44.754 1.00 63.56 686 GLN A C 1
ATOM 5362 O O . GLN A 1 686 ? 24.595 28.366 -44.521 1.00 63.56 686 GLN A O 1
ATOM 5367 N N . ASP A 1 687 ? 22.509 28.898 -43.917 1.00 63.34 687 ASP A N 1
ATOM 5368 C CA . ASP A 1 687 ? 22.842 29.569 -42.659 1.00 63.34 687 ASP A CA 1
ATOM 5369 C C . ASP A 1 687 ? 23.562 28.647 -41.659 1.00 63.34 687 ASP A C 1
ATOM 5371 O O . ASP A 1 687 ? 24.383 29.116 -40.864 1.00 63.34 687 ASP A O 1
ATOM 5375 N N . ILE A 1 688 ? 23.313 27.339 -41.751 1.00 69.81 688 ILE A N 1
ATOM 5376 C CA . ILE A 1 688 ? 23.790 26.323 -40.805 1.00 69.81 688 ILE A CA 1
ATOM 5377 C C . ILE A 1 688 ? 24.878 25.395 -41.359 1.00 69.81 688 ILE A C 1
ATOM 5379 O O . ILE A 1 688 ? 25.193 24.400 -40.711 1.00 69.81 688 ILE A O 1
ATOM 5383 N N . PHE A 1 689 ? 25.473 25.717 -42.515 1.00 73.81 689 PHE A N 1
ATOM 5384 C CA . PHE A 1 689 ? 26.593 24.933 -43.045 1.00 73.81 689 PHE A CA 1
ATOM 5385 C C . PHE A 1 689 ? 27.765 24.921 -42.071 1.00 73.81 689 PHE A C 1
ATOM 5387 O O . PHE A 1 689 ? 28.136 25.958 -41.498 1.00 73.81 689 PHE A O 1
ATOM 5394 N N . LYS A 1 690 ? 28.341 23.733 -41.914 1.00 73.94 690 LYS A N 1
ATOM 5395 C CA . LYS A 1 690 ? 29.450 23.454 -41.011 1.00 73.94 690 LYS A CA 1
ATOM 5396 C C . LYS A 1 690 ? 30.777 23.388 -41.749 1.00 73.94 690 LYS A C 1
ATOM 5398 O O . LYS A 1 690 ? 31.773 23.771 -41.160 1.00 73.94 690 LYS A O 1
ATOM 5403 N N . LEU A 1 691 ? 30.822 22.957 -43.001 1.00 80.06 691 LEU A N 1
ATOM 5404 C CA . LEU A 1 691 ? 32.032 22.708 -43.770 1.00 80.06 691 LEU A CA 1
ATOM 5405 C C . LEU A 1 691 ? 32.138 23.644 -44.978 1.00 80.06 691 LEU A C 1
ATOM 5407 O O . LEU A 1 691 ? 31.219 23.804 -45.776 1.00 80.06 691 LEU A O 1
ATOM 5411 N N . PHE A 1 692 ? 33.316 24.232 -45.131 1.00 82.12 692 PHE A N 1
ATOM 5412 C CA . PHE A 1 692 ? 33.677 25.101 -46.240 1.00 82.12 692 PHE A CA 1
ATOM 5413 C C . PHE A 1 692 ? 35.048 24.712 -46.780 1.00 82.12 692 PHE A C 1
ATOM 5415 O O . PHE A 1 692 ? 35.868 24.125 -46.073 1.00 82.12 692 PHE A O 1
ATOM 5422 N N . PHE A 1 693 ? 35.326 25.100 -48.018 1.00 79.88 693 PHE A N 1
ATOM 5423 C CA . PHE A 1 693 ? 36.667 25.047 -48.594 1.00 79.88 693 PHE A CA 1
ATOM 5424 C C . PHE A 1 693 ? 37.228 26.462 -48.690 1.00 79.88 693 PHE A C 1
ATOM 5426 O O . PHE A 1 693 ? 36.485 27.405 -48.967 1.00 79.88 693 PHE A O 1
ATOM 5433 N N . LYS A 1 694 ? 38.536 26.626 -48.480 1.00 77.62 694 LYS A N 1
ATOM 5434 C CA . LYS A 1 694 ? 39.204 27.926 -48.650 1.00 77.62 694 LYS A CA 1
ATOM 5435 C C . LYS A 1 694 ? 38.942 28.529 -50.036 1.00 77.62 694 LYS A C 1
ATOM 5437 O O . LYS A 1 694 ? 38.630 29.713 -50.165 1.00 77.62 694 LYS A O 1
ATOM 5442 N N . ASP A 1 695 ? 39.037 27.687 -51.058 1.00 76.06 695 ASP A N 1
ATOM 5443 C CA . ASP A 1 695 ? 38.862 28.009 -52.468 1.00 76.06 695 ASP A CA 1
ATOM 5444 C C . ASP A 1 695 ? 38.580 26.730 -53.283 1.00 76.06 695 ASP A C 1
ATOM 5446 O O . ASP A 1 695 ? 38.577 25.610 -52.760 1.00 76.06 695 ASP A O 1
ATOM 5450 N N . GLN A 1 696 ? 38.310 26.910 -54.578 1.00 70.88 696 GLN A N 1
ATOM 5451 C CA . GLN A 1 696 ? 38.079 25.821 -55.529 1.00 70.88 696 GLN A CA 1
ATOM 5452 C C . GLN A 1 696 ? 39.293 24.883 -55.637 1.00 70.88 696 GLN A C 1
ATOM 5454 O O . GLN A 1 696 ? 39.115 23.669 -55.703 1.00 70.88 696 GLN A O 1
ATOM 5459 N N . GLU A 1 697 ? 40.513 25.426 -55.599 1.00 74.06 697 GLU A N 1
ATOM 5460 C CA . GLU A 1 697 ? 41.754 24.643 -55.683 1.00 74.06 697 GLU A CA 1
ATOM 5461 C C . GLU A 1 697 ? 41.882 23.674 -54.503 1.00 74.06 697 GLU A C 1
ATOM 5463 O O . GLU A 1 697 ? 42.208 22.502 -54.685 1.00 74.06 697 GLU A O 1
ATOM 5468 N N . THR A 1 698 ? 41.523 24.124 -53.301 1.00 73.38 698 THR A N 1
ATOM 5469 C CA . THR A 1 698 ? 41.492 23.291 -52.098 1.00 73.38 698 THR A CA 1
ATOM 5470 C C . THR A 1 698 ? 40.450 22.174 -52.203 1.00 73.38 698 THR A C 1
ATOM 5472 O O . THR A 1 698 ? 40.701 21.042 -51.783 1.00 73.38 698 THR A O 1
ATOM 5475 N N . MET A 1 699 ? 39.275 22.457 -52.770 1.00 74.19 699 MET A N 1
ATOM 5476 C CA . MET A 1 699 ? 38.251 21.431 -52.988 1.00 74.19 699 MET A CA 1
ATOM 5477 C C . MET A 1 699 ? 38.727 20.370 -53.991 1.00 74.19 699 MET A C 1
ATOM 5479 O O . MET A 1 699 ? 38.578 19.171 -53.743 1.00 74.19 699 MET A O 1
ATOM 5483 N N . ASP A 1 700 ? 39.342 20.797 -55.094 1.00 65.12 700 ASP A N 1
ATOM 5484 C CA . ASP A 1 700 ? 39.900 19.888 -56.097 1.00 65.12 700 ASP A CA 1
ATOM 5485 C C . ASP A 1 700 ? 41.076 19.071 -55.533 1.00 65.12 700 ASP A C 1
ATOM 5487 O O . ASP A 1 700 ? 41.182 17.873 -55.809 1.00 65.12 700 ASP A O 1
ATOM 5491 N N . TYR A 1 701 ? 41.895 19.666 -54.661 1.00 76.50 701 TYR A N 1
ATOM 5492 C CA . TYR A 1 701 ? 42.940 18.971 -53.910 1.00 76.50 701 TYR A CA 1
ATOM 5493 C C . TYR A 1 701 ? 42.373 17.820 -53.064 1.00 76.50 701 TYR A C 1
ATOM 5495 O O . TYR A 1 701 ? 42.811 16.676 -53.209 1.00 76.50 701 TYR A O 1
ATOM 5503 N N . TYR A 1 702 ? 41.356 18.077 -52.231 1.00 73.19 702 TYR A N 1
ATOM 5504 C CA . TYR A 1 702 ? 40.752 17.029 -51.397 1.00 73.19 702 TYR A CA 1
ATOM 5505 C C . TYR A 1 702 ? 40.011 15.975 -52.215 1.00 73.19 702 TYR A C 1
ATOM 5507 O O . TYR A 1 702 ? 40.042 14.795 -51.867 1.00 73.19 702 TYR A O 1
ATOM 5515 N N . LYS A 1 703 ? 39.411 16.359 -53.345 1.00 66.75 703 LYS A N 1
ATOM 5516 C CA . LYS A 1 703 ? 38.819 15.408 -54.291 1.00 66.75 703 LYS A CA 1
ATOM 5517 C C . LYS A 1 703 ? 39.861 14.421 -54.824 1.00 66.75 703 LYS A C 1
ATOM 5519 O O . LYS A 1 703 ? 39.557 13.236 -54.953 1.00 66.75 703 LYS A O 1
ATOM 5524 N N . VAL A 1 704 ? 41.074 14.874 -55.141 1.00 67.56 704 VAL A N 1
ATOM 5525 C CA . VAL A 1 704 ? 42.166 13.989 -55.582 1.00 67.56 704 VAL A CA 1
ATOM 5526 C C . VAL A 1 704 ? 42.699 13.160 -54.413 1.00 67.56 704 VAL A C 1
ATOM 5528 O O . VAL A 1 704 ? 42.760 11.937 -54.534 1.00 67.56 704 VAL A O 1
ATOM 5531 N N . ALA A 1 705 ? 42.992 13.789 -53.271 1.00 64.38 705 ALA A N 1
ATOM 5532 C CA . ALA A 1 705 ? 43.542 13.115 -52.095 1.00 64.38 705 ALA A CA 1
ATOM 5533 C C . ALA A 1 705 ? 42.630 11.983 -51.589 1.00 64.38 705 ALA A C 1
ATOM 5535 O O . ALA A 1 705 ? 43.095 10.872 -51.341 1.00 64.38 705 ALA A O 1
ATOM 5536 N N . ILE A 1 706 ? 41.317 12.223 -51.505 1.00 65.00 706 ILE A N 1
ATOM 5537 C CA . ILE A 1 706 ? 40.335 11.208 -51.095 1.00 65.00 706 ILE A CA 1
ATOM 5538 C C . ILE A 1 706 ? 40.264 10.069 -52.118 1.00 65.00 706 ILE A C 1
ATOM 5540 O O . ILE A 1 706 ? 40.297 8.901 -51.740 1.00 65.00 706 ILE A O 1
ATOM 5544 N N . ASN A 1 707 ? 40.262 10.382 -53.417 1.00 57.91 707 ASN A N 1
ATOM 5545 C CA . ASN A 1 707 ? 40.270 9.358 -54.465 1.00 57.91 707 ASN A CA 1
ATOM 5546 C C . ASN A 1 707 ? 41.531 8.479 -54.445 1.00 57.91 707 ASN A C 1
ATOM 5548 O O . ASN A 1 707 ? 41.456 7.297 -54.780 1.00 57.91 707 ASN A O 1
ATOM 5552 N N . GLU A 1 708 ? 42.692 9.032 -54.097 1.00 59.91 708 GLU A N 1
ATOM 5553 C CA . GLU A 1 708 ? 43.931 8.262 -53.955 1.00 59.91 708 GLU A CA 1
ATOM 5554 C C . GLU A 1 708 ? 43.922 7.387 -52.698 1.00 59.91 708 GLU A C 1
ATOM 5556 O O . GLU A 1 708 ? 44.277 6.209 -52.782 1.00 59.91 708 GLU A O 1
ATOM 5561 N N . MET A 1 709 ? 43.416 7.902 -51.574 1.00 59.53 709 MET A N 1
ATOM 5562 C CA . MET A 1 709 ? 43.225 7.118 -50.348 1.00 59.53 709 MET A CA 1
ATOM 5563 C C . MET A 1 709 ? 42.289 5.922 -50.580 1.00 59.53 709 MET A C 1
ATOM 5565 O O . MET A 1 709 ? 42.627 4.800 -50.209 1.00 59.53 709 MET A O 1
ATOM 5569 N N . CYS A 1 710 ? 41.178 6.111 -51.300 1.00 50.88 710 CYS A N 1
ATOM 5570 C CA . CYS A 1 710 ? 40.253 5.025 -51.648 1.00 50.88 710 CYS A CA 1
ATOM 5571 C C . CYS A 1 710 ? 40.855 3.979 -52.609 1.00 50.88 710 CYS A C 1
ATOM 5573 O O . CYS A 1 710 ? 40.390 2.840 -52.655 1.00 50.88 710 CYS A O 1
ATOM 5575 N N . LYS A 1 711 ? 41.893 4.322 -53.386 1.00 49.88 711 LYS A N 1
ATOM 5576 C CA . LYS A 1 711 ? 42.611 3.354 -54.238 1.00 49.88 711 LYS A CA 1
ATOM 5577 C C . LYS A 1 711 ? 43.602 2.498 -53.444 1.00 49.88 711 LYS A C 1
ATOM 5579 O O . LYS A 1 711 ? 43.833 1.356 -53.832 1.00 49.88 711 LYS A O 1
ATOM 5584 N N . GLY A 1 712 ? 44.160 3.019 -52.349 1.00 45.19 712 GLY A N 1
ATOM 5585 C CA . GLY A 1 712 ? 45.086 2.294 -51.471 1.00 45.19 712 GLY A CA 1
ATOM 5586 C C . GLY A 1 712 ? 44.442 1.147 -50.681 1.00 45.19 712 GLY A C 1
ATOM 5587 O O . GLY A 1 712 ? 45.128 0.183 -50.356 1.00 45.19 712 GLY A O 1
ATOM 5588 N N . VAL A 1 713 ? 43.128 1.211 -50.442 1.00 43.16 713 VAL A N 1
ATOM 5589 C CA . VAL A 1 713 ? 42.357 0.194 -49.699 1.00 43.16 713 VAL A CA 1
ATOM 5590 C C . VAL A 1 713 ? 42.122 -1.087 -50.519 1.00 43.16 713 VAL A C 1
ATOM 5592 O O . VAL A 1 713 ? 41.999 -2.160 -49.950 1.00 43.16 713 VAL A O 1
ATOM 5595 N N . LYS A 1 714 ? 42.153 -1.029 -51.860 1.00 35.09 714 LYS A N 1
ATOM 5596 C CA . LYS A 1 714 ? 41.912 -2.203 -52.734 1.00 35.09 714 LYS A CA 1
ATOM 5597 C C . LYS A 1 714 ? 43.094 -3.172 -52.883 1.00 35.09 714 LYS A C 1
ATOM 5599 O O . LYS A 1 714 ? 42.935 -4.206 -53.520 1.00 35.09 714 LYS A O 1
ATOM 5604 N N . ASN A 1 715 ? 44.275 -2.826 -52.370 1.00 35.56 715 ASN A N 1
ATOM 5605 C CA . ASN A 1 715 ? 45.506 -3.617 -52.524 1.00 35.56 715 ASN A CA 1
ATOM 5606 C C . ASN A 1 715 ? 46.082 -4.109 -51.180 1.00 35.56 715 ASN A C 1
ATOM 5608 O O . ASN A 1 715 ? 47.284 -4.377 -51.097 1.00 35.56 715 ASN A O 1
ATOM 5612 N N . LYS A 1 716 ? 45.256 -4.221 -50.135 1.00 32.81 716 LYS A N 1
ATOM 5613 C CA . LYS A 1 716 ? 45.610 -4.897 -48.883 1.00 32.81 716 LYS A CA 1
ATOM 5614 C C . LYS A 1 716 ? 44.659 -6.041 -48.599 1.00 32.81 716 LYS A C 1
ATOM 5616 O O . LYS A 1 716 ? 43.453 -5.842 -48.839 1.00 32.81 716 LYS A O 1
#

Organism: NCBI:txid290052

Sequence (716 aa):
MISKYGTEEASSEALLATLDYCKYHLGCTTPYSITIENISPEFFAETRAFLESLALSEVTVFKHMDAADNRTVFQNSCTDTVFIELPNPTNIDESGDLLVTFPERGAVCQPYTDKAAETPRYKVSSIPKYQYPLIEGVATNSTYELHSNEQKYYDALIDWINYNVENELGEDKGIIDAESEEYMRSLIEVVYPWHWSHNPDVPLVDTTADSESAGDAMQSKYVFTNKFGAYGGAEITGSIGNNATLELLNFVKKAAVSIGYKAYPLTIIQLLRWGERKPTFITLPDFDMQFNLGDGTVTECIGNIDDYSYVHGYEVYEIVGLIVDDSVIGDPKFKYTSGGVVGFALGAPMINKVNDKKMHKYKYLSMIDAVRAISANKISVKGVTYNNGTWSVEQDSIADYYVMSLSDVVKVFEHDESNALYDPVYRSDEMLEMCMSLQSFNVKAPSQLKLIHDLFSDAKLTDHVVERSFRTAEELKQKISQYLITSPAEAVQYSIVRVLIPVFEAAGYDAVNPDTSLAQLLTRWENSIKEVGYQGETDATKPEAVTKEPEVRTQTITSFGATNTTPVVPATAAQATTRTANAPEQAPVTTAATASAPAINIFKQVPPDSNYYLLLGINGEVIGGFAADFIHITVKEQLKKLFRFTLVDKATIDSVPPERIVGKESIVMVIPWMLSDLSCILKNRQDIFKLFFKDQETMDYYKVAINEMCKGVKNK

Radius of gyration: 40.27 Å; chains: 1; bounding box: 107×66×115 Å

pLDDT: mean 71.03, std 21.77, range [23.28, 97.12]

Secondary structure (DSSP, 8-state):
--SSS-HHHHHHHHHHHHHHHHHHHH--SS-----GGGS-HHHHHHHHHHHHHHHT------SSS-GGG-S---BSSTTSPP--PPPPGGGSSSS--GGGGSPPHHHHB---SSGGGGSTTGGGTT--GGGHHHHH--GGG---PPPHHHHHHHHHHHHHHHHHHHHHH-S--SS--HHHHHHHHHHHHHHHHHHHTTSTTSPEE-TT--S---SSS---SEE---S---SSS----------HHHHHHHHHHHHHHHH-TTHHHHHHHHHT--GGG--SEE--TT-SEEEETTT--EEE----GGGEEETTSS--BEEEEEEE-------TTS---SSBEEEEEEEEEEEETTT--EEEEEEEEEHHHHHHHHHTTSS-BTTEEEETTEEEESS-BGGGSEEEEHHHHHHHHHH-TTT-SS--B---HHHHHHHHHTT-TTS----HHHHHHHHHT-TTHHHHHHHH--SSHHHHHHHHHTTS-S-HHHHHHHHHHHHHHHHHHHH---B--TT-BHHHHHHHHHHHHHHHT---GGGGGSPPP--------------S-----------------------------------PPPPP--B-PPPTT--EEEEE-TTS-EEEEEEEEEEEEEETTEEEEEEEEEEE-HHHHHTS-GGGEEEEEEGGGHHHHHHHHHHHHHTT-GGG--EEESSHHHHHHHHHHHHHHHHHGGG-